Protein AF-0000000078832726 (afdb_homodimer)

Nearest PDB structures (foldseek):
  5o68-assembly1_C  TM=3.382E-01  e=9.554E-06  Pseudomonas sp. UK4
  4mee-assembly1_A  TM=3.123E-01  e=9.554E-06  Escherichia coli
  6bpn-assembly1_A  TM=3.053E-01  e=4.014E-03  Escherichia coli K-12
  2vdf-assembly1_A  TM=2.629E-01  e=2.016E-03  Neisseria meningitidis
  2hdf-assembly1_A  TM=3.397E-01  e=1.821E-01  Escherichia coli

Radius of gyration: 29.14 Å; Cα contacts (8 Å, |Δi|>4): 2080; chains: 2; bounding box: 72×78×65 Å

Secondary structure (DSSP, 8-state):
----------STT---S-S-S--EEEEEEEEEEEEESSSS-----TTS--SSEEEEEEEEEEEEEE-SSSEEEEEEEEE-SS-EEEEEEEEEES--STTEEEEEEEEE---TTTTT--GGG-SSSS--HHHHHHT-TT-SEEEEEEEEEE--SSSEEEEEEEEEE-B-TTT-TTTTBTS-----SGGGEEEEEEEEEEEE-SSSEEEEEEEEEEEEE-TTSTT-EEEEEEEEEEEEE--TTSTT---EEEEEEEEEEEEEEETTEEEEEEEEEEEEEEE-SSSEEEEEEEEEEPPPB-TTS-B--BTTBTT--S-EEEEEEEEEEEEETTEEEEEEEEEEEETTSSS-EEEEEEEEEEEEES--S---/----------TTTT-SS-S-S--EEEEEEEEEEEEESSSS-----TTS--SSEEEEEEEEEEEEEEEETTEEEEEEEEEETTEEEEEEEEEEES--STTEEEEEEEEE---TTTTT--GGG-SSSS--HHHHHHT-TT-SEEEEEEEEEE--SSSEEEEEEEEEE-B-TTT-TTTTBTSS----SGGGEEEEEEEEEEEE-SSSEEEEEEEEEEEEE-TTSTT-EEEEEEEEEEEEE--TTSTT---EEEEEEEEEEEEEEETTEEEEEEEEEEEEEEE-SSSEEEEEEEEEEPPPB-TTS-B--BTTBTT--S-EEEEEEEEEEEEETTEEEEEEEEEEEETTSSS-EEEEEEEEEEEEES--S---

Solvent-accessible surface area (backbone atoms only — not comparable to full-atom values): 36120 Å² total; per-residue (Å²): 132,87,79,80,79,75,76,82,64,76,58,84,80,50,64,84,65,74,95,56,22,48,72,37,44,27,43,37,42,33,39,32,41,31,43,55,73,43,95,73,57,83,65,42,33,66,47,28,69,66,49,69,43,77,32,81,35,36,38,33,43,37,40,38,27,43,36,48,85,50,34,32,40,42,33,33,38,36,37,53,99,88,47,38,29,46,63,28,42,32,39,32,47,65,66,53,69,87,53,35,38,41,36,42,32,28,36,51,41,67,45,54,73,65,40,55,55,56,73,88,76,48,93,51,85,53,62,66,58,49,48,22,71,49,19,11,27,64,23,39,34,30,39,30,41,36,43,35,35,52,51,97,53,100,49,55,36,37,42,36,40,33,41,24,43,33,48,36,40,43,18,15,40,55,25,34,4,66,45,88,69,68,46,80,47,84,77,41,34,22,40,36,37,27,37,43,33,50,42,76,77,46,97,34,32,36,40,33,47,35,42,20,36,37,39,25,33,23,75,66,40,92,87,23,36,20,37,38,40,32,39,25,40,38,36,41,39,36,57,72,86,44,83,91,55,53,47,37,39,38,40,40,36,40,42,38,40,40,43,34,45,42,82,94,45,36,38,32,36,46,28,33,38,39,35,40,37,38,26,79,35,90,42,36,32,38,34,42,35,44,35,42,34,49,30,30,19,37,77,87,62,46,78,38,77,35,85,92,42,62,72,46,64,32,45,30,39,34,42,37,39,37,44,37,38,36,90,47,71,45,35,39,39,36,44,37,39,34,44,39,37,41,58,70,47,94,62,68,31,42,38,43,36,44,32,44,36,44,51,50,59,56,71,60,88,73,58,108,134,85,81,81,82,79,76,84,60,80,65,75,79,69,54,85,67,72,98,52,62,52,79,38,46,27,42,36,41,33,34,32,41,31,44,54,73,41,93,73,56,83,64,43,32,66,48,26,70,64,51,37,43,57,32,80,36,35,38,32,43,36,40,37,26,45,60,48,86,52,34,33,40,42,32,34,38,37,37,43,66,75,32,72,44,74,64,27,42,34,40,32,49,66,67,52,69,88,54,34,39,42,35,42,35,28,37,53,41,68,46,54,72,67,40,55,55,56,74,85,76,48,93,51,84,54,61,66,59,50,48,22,71,48,18,12,27,66,23,38,34,29,51,36,40,35,42,36,36,52,52,96,54,100,50,57,34,38,42,36,42,32,41,24,44,32,49,34,40,42,18,15,40,54,24,34,6,68,46,87,67,67,76,83,49,83,77,41,34,24,41,37,36,27,38,42,33,49,42,76,79,48,96,35,33,36,39,34,44,33,42,20,36,37,38,24,34,22,76,65,41,93,87,23,36,19,38,35,39,34,38,26,42,40,36,42,40,36,57,73,87,44,82,88,54,52,47,37,38,39,38,39,37,41,41,38,40,38,40,33,44,40,84,94,42,36,37,33,36,45,26,31,38,39,34,40,38,39,26,80,35,90,41,34,31,37,35,42,36,42,36,42,33,49,31,29,20,36,73,87,63,46,78,38,76,34,85,92,43,62,72,48,65,33,46,30,39,33,42,36,39,37,43,36,41,34,91,47,72,35,35,39,39,35,45,35,38,36,44,39,38,42,58,68,46,94,63,66,32,42,40,43,34,45,34,43,38,43,40,34,24,55,68,63,89,72,64,108

Organism: Myxococcus xanthus (strain DK1622) (NCBI:txid246197)

Sequence (736 aa):
MPGGGSALSIPGVNNPNTGANFLDLSFILDVAAAAFTDKEPLQSGAHDPTRNGFNLQQLELSIGSVVDPYFRFDANIVFSQFGVEIEEAYGTTLALPYNLQVRAGQFLTRFGRINPTHPHSWDFVDQPFAVGRIFGGESNRGLGAEVSWLAPLPWYVEVIGSTTDATGGATARSFLGATSERVQSPFDLQLTGAVKQFFPLSDDLSLMWGLSTATGPNPTGYRNRTDAFGTDLYLRYRPITQAHNTTLITLQAEAFYRRRQVPGDVLTDFNTYAQAAWRFSPRWATALRYELGTAARGEDGARVIDPLDPDWTESRNRVSANVTFWPTEFSRLRLQGARDHAGWRDEPGYSLMLALELVTGAHGAHAFMPGGGSALSIPGVNNPNTGANFLDLSFILDVAAAAFTDKEPLQSGAHDPTRNGFNLQQLELSIGSVVDPYFRFDANIVFSQFGVEIEEAYGTTLALPYNLQVRAGQFLTRFGRINPTHPHSWDFVDQPFAVGRIFGGESNRGLGAEVSWLAPLPWYVEVIGSTTDATGGATARSFLGATSERVQSPFDLQLTGAVKQFFPLSDDLSLMWGLSTATGPNPTGYRNRTDAFGTDLYLRYRPITQAHNTTLITLQAEAFYRRRQVPGDVLTDFNTYAQAAWRFSPRWATALRYELGTAARGEDGARVIDPLDPDWTESRNRVSANVTFWPTEFSRLRLQGARDHAGWRDEPGYSLMLALELVTGAHGAHAF

pLDDT: mean 90.34, std 16.93, range [19.45, 98.94]

Structure (mmCIF, N/CA/C/O backbone):
data_AF-0000000078832726-model_v1
#
loop_
_entity.id
_entity.type
_entity.pdbx_description
1 polymer 'Zinc-regulated TonB-dependent outer membrane receptor'
#
loop_
_atom_site.group_PDB
_atom_site.id
_atom_site.type_symbol
_atom_site.label_atom_id
_atom_site.label_alt_id
_atom_site.label_comp_id
_atom_site.label_asym_id
_atom_site.label_entity_id
_atom_site.label_seq_id
_atom_site.pdbx_PDB_ins_code
_atom_site.Cartn_x
_atom_site.Cartn_y
_atom_site.Cartn_z
_atom_site.occupancy
_atom_site.B_iso_or_equiv
_atom_site.auth_seq_id
_atom_site.auth_comp_id
_atom_site.auth_asym_id
_atom_site.auth_atom_id
_atom_site.pdbx_PDB_model_num
ATOM 1 N N . MET A 1 1 ? -38.469 27.516 -3.539 1 20.14 1 MET A N 1
ATOM 2 C CA . MET A 1 1 ? -38.562 26.203 -2.912 1 20.14 1 MET A CA 1
ATOM 3 C C . MET A 1 1 ? -37.281 25.406 -3.148 1 20.14 1 MET A C 1
ATOM 5 O O . MET A 1 1 ? -36.812 25.25 -4.289 1 20.14 1 MET A O 1
ATOM 9 N N . PRO A 1 2 ? -36.375 25.266 -2.15 1 21.69 2 PRO A N 1
ATOM 10 C CA . PRO A 1 2 ? -34.906 25.109 -2.18 1 21.69 2 PRO A CA 1
ATOM 11 C C . PRO A 1 2 ? -34.469 23.703 -2.627 1 21.69 2 PRO A C 1
ATOM 13 O O . PRO A 1 2 ? -35.156 22.719 -2.338 1 21.69 2 PRO A O 1
ATOM 16 N N . GLY A 1 3 ? -34.062 23.562 -3.891 1 21.11 3 GLY A N 1
ATOM 17 C CA . GLY A 1 3 ? -33.875 22.438 -4.789 1 21.11 3 GLY A CA 1
ATOM 18 C C . GLY A 1 3 ? -32.875 21.422 -4.273 1 21.11 3 GLY A C 1
ATOM 19 O O . GLY A 1 3 ? -31.781 21.797 -3.834 1 21.11 3 GLY A O 1
ATOM 20 N N . GLY A 1 4 ? -33.375 20.297 -3.686 1 20.8 4 GLY A N 1
ATOM 21 C CA . GLY A 1 4 ? -32.875 19.125 -2.984 1 20.8 4 GLY A CA 1
ATOM 22 C C . GLY A 1 4 ? -31.844 18.344 -3.779 1 20.8 4 GLY A C 1
ATOM 23 O O . GLY A 1 4 ? -32.156 17.766 -4.816 1 20.8 4 GLY A O 1
ATOM 24 N N . GLY A 1 5 ? -30.656 18.859 -3.967 1 24.17 5 GLY A N 1
ATOM 25 C CA . GLY A 1 5 ? -29.562 18.359 -4.793 1 24.17 5 GLY A CA 1
ATOM 26 C C . GLY A 1 5 ? -29.188 16.922 -4.488 1 24.17 5 GLY A C 1
ATOM 27 O O . GLY A 1 5 ? -28.844 16.594 -3.352 1 24.17 5 GLY A O 1
ATOM 28 N N . SER A 1 6 ? -29.828 16 -5.203 1 23.03 6 SER A N 1
ATOM 29 C CA . SER A 1 6 ? -29.797 14.539 -5.148 1 23.03 6 SER A CA 1
ATOM 30 C C . SER A 1 6 ? -28.375 14.016 -5.359 1 23.03 6 SER A C 1
ATOM 32 O O . SER A 1 6 ? -27.703 14.406 -6.312 1 23.03 6 SER A O 1
ATOM 34 N N . ALA A 1 7 ? -27.578 13.742 -4.285 1 27.48 7 ALA A N 1
ATOM 35 C CA . ALA A 1 7 ? -26.312 13.016 -4.191 1 27.48 7 ALA A CA 1
ATOM 36 C C . ALA A 1 7 ? -26.297 11.812 -5.121 1 27.48 7 ALA A C 1
ATOM 38 O O . ALA A 1 7 ? -27.203 10.969 -5.074 1 27.48 7 ALA A O 1
ATOM 39 N N . LEU A 1 8 ? -25.766 11.914 -6.328 1 25.45 8 LEU A N 1
ATOM 40 C CA . LEU A 1 8 ? -25.719 10.898 -7.375 1 25.45 8 LEU A CA 1
ATOM 41 C C . LEU A 1 8 ? -25.234 9.562 -6.816 1 25.45 8 LEU A C 1
ATOM 43 O O . LEU A 1 8 ? -24.094 9.461 -6.344 1 25.45 8 LEU A O 1
ATOM 47 N N . SER A 1 9 ? -26.016 8.82 -6.07 1 27.56 9 SER A N 1
ATOM 48 C CA . SER A 1 9 ? -25.844 7.406 -5.754 1 27.56 9 SER A CA 1
ATOM 49 C C . SER A 1 9 ? -25.562 6.59 -7.012 1 27.56 9 SER A C 1
ATOM 51 O O . SER A 1 9 ? -26.266 6.723 -8.016 1 27.56 9 SER A O 1
ATOM 53 N N . ILE A 1 10 ? -24.281 6.359 -7.363 1 30.58 10 ILE A N 1
ATOM 54 C CA . ILE A 1 10 ? -24.188 5.387 -8.453 1 30.58 10 ILE A CA 1
ATOM 55 C C . ILE A 1 10 ? -25.141 4.227 -8.195 1 30.58 10 ILE A C 1
ATOM 57 O O . ILE A 1 10 ? -25.062 3.57 -7.148 1 30.58 10 ILE A O 1
ATOM 61 N N . PRO A 1 11 ? -26.266 4.207 -8.828 1 31.25 11 PRO A N 1
ATOM 62 C CA . PRO A 1 11 ? -27.344 3.268 -8.516 1 31.25 11 PRO A CA 1
ATOM 63 C C . PRO A 1 11 ? -26.844 1.829 -8.375 1 31.25 11 PRO A C 1
ATOM 65 O O . PRO A 1 11 ? -27.391 1.062 -7.574 1 31.25 11 PRO A O 1
ATOM 68 N N . GLY A 1 12 ? -26.156 1.275 -9.555 1 33.25 12 GLY A N 1
ATOM 69 C CA . GLY A 1 12 ? -26.125 -0.17 -9.719 1 33.25 12 GLY A CA 1
ATOM 70 C C . GLY A 1 12 ? -25.422 -0.882 -8.578 1 33.25 12 GLY A C 1
ATOM 71 O O . GLY A 1 12 ? -25.344 -2.111 -8.562 1 33.25 12 GLY A O 1
ATOM 72 N N . VAL A 1 13 ? -24.391 -0.224 -8.086 1 35.66 13 VAL A N 1
ATOM 73 C CA . VAL A 1 13 ? -23.875 -0.866 -6.883 1 35.66 13 VAL A CA 1
ATOM 74 C C . VAL A 1 13 ? -24.938 -0.849 -5.793 1 35.66 13 VAL A C 1
ATOM 76 O O . VAL A 1 13 ? -24.609 -0.762 -4.605 1 35.66 13 VAL A O 1
ATOM 79 N N . ASN A 1 14 ? -26.172 -0.556 -6.188 1 31.78 14 ASN A N 1
ATOM 80 C CA . ASN A 1 14 ? -27.266 -0.502 -5.219 1 31.78 14 ASN A CA 1
ATOM 81 C C . ASN A 1 14 ? -27.625 -1.893 -4.703 1 31.78 14 ASN A C 1
ATOM 83 O O . ASN A 1 14 ? -28.578 -2.51 -5.18 1 31.78 14 ASN A O 1
ATOM 87 N N . ASN A 1 15 ? -26.719 -2.934 -4.695 1 33.19 15 ASN A N 1
ATOM 88 C CA . ASN A 1 15 ? -27.438 -3.975 -3.977 1 33.19 15 ASN A CA 1
ATOM 89 C C . ASN A 1 15 ? -28.141 -3.422 -2.736 1 33.19 15 ASN A C 1
ATOM 91 O O . ASN A 1 15 ? -27.516 -2.721 -1.934 1 33.19 15 ASN A O 1
ATOM 95 N N . PRO A 1 16 ? -29.406 -3.355 -2.646 1 34.88 16 PRO A N 1
ATOM 96 C CA . PRO A 1 16 ? -30.219 -2.924 -1.51 1 34.88 16 PRO A CA 1
ATOM 97 C C . PRO A 1 16 ? -29.609 -3.293 -0.164 1 34.88 16 PRO A C 1
ATOM 99 O O . PRO A 1 16 ? -30.188 -2.996 0.886 1 34.88 16 PRO A O 1
ATOM 102 N N . ASN A 1 17 ? -29.031 -4.531 -0.066 1 37.06 17 ASN A N 1
ATOM 103 C CA . ASN A 1 17 ? -28.812 -4.902 1.329 1 37.06 17 ASN A CA 1
ATOM 104 C C . ASN A 1 17 ? -27.922 -3.893 2.047 1 37.06 17 ASN A C 1
ATOM 106 O O . ASN A 1 17 ? -27.266 -3.064 1.405 1 37.06 17 ASN A O 1
ATOM 110 N N . THR A 1 18 ? -27.266 -4.277 3.404 1 41.41 18 THR A N 1
ATOM 111 C CA . THR A 1 18 ? -26.75 -3.432 4.473 1 41.41 18 THR A CA 1
ATOM 112 C C . THR A 1 18 ? -25.625 -2.537 3.953 1 41.41 18 THR A C 1
ATOM 114 O O . THR A 1 18 ? -24.875 -2.924 3.049 1 41.41 18 THR A O 1
ATOM 117 N N . GLY A 1 19 ? -25.734 -1.146 3.902 1 49.5 19 GLY A N 1
ATOM 118 C CA . GLY A 1 19 ? -24.875 0.013 3.766 1 49.5 19 GLY A CA 1
ATOM 119 C C . GLY A 1 19 ? -23.391 -0.332 3.852 1 49.5 19 GLY A C 1
ATOM 120 O O . GLY A 1 19 ? -22.547 0.56 3.896 1 49.5 19 GLY A O 1
ATOM 121 N N . ALA A 1 20 ? -23.094 -1.709 3.92 1 60.09 20 ALA A N 1
ATOM 122 C CA . ALA A 1 20 ? -21.734 -2.211 4.062 1 60.09 20 ALA A CA 1
ATOM 123 C C . ALA A 1 20 ? -21.125 -2.545 2.705 1 60.09 20 ALA A C 1
ATOM 125 O O . ALA A 1 20 ? -21.844 -2.846 1.751 1 60.09 20 ALA A O 1
ATOM 126 N N . ASN A 1 21 ? -19.797 -2.152 2.416 1 73.5 21 ASN A N 1
ATOM 127 C CA . ASN A 1 21 ? -18.781 -2.545 1.432 1 73.5 21 ASN A CA 1
ATOM 128 C C . ASN A 1 21 ? -18.922 -1.735 0.144 1 73.5 21 ASN A C 1
ATOM 130 O O . ASN A 1 21 ? -18.625 -2.236 -0.941 1 73.5 21 ASN A O 1
ATOM 134 N N . PHE A 1 22 ? -19.578 -0.48 0.396 1 80.75 22 PHE A N 1
ATOM 135 C CA . PHE A 1 22 ? -19.578 0.462 -0.717 1 80.75 22 PHE A CA 1
ATOM 136 C C . PHE A 1 22 ? -18.297 1.284 -0.74 1 80.75 22 PHE A C 1
ATOM 138 O O . PHE A 1 22 ? -17.734 1.593 0.312 1 80.75 22 PHE A O 1
ATOM 145 N N . LEU A 1 23 ? -17.969 1.589 -2.02 1 89.94 23 LEU A N 1
ATOM 146 C CA . LEU A 1 23 ? -16.781 2.414 -2.197 1 89.94 23 LEU A CA 1
ATOM 147 C C . LEU A 1 23 ? -17.156 3.883 -2.355 1 89.94 23 LEU A C 1
ATOM 149 O O . LEU A 1 23 ? -17.922 4.238 -3.246 1 89.94 23 LEU A O 1
ATOM 153 N N . ASP A 1 24 ? -16.656 4.691 -1.438 1 92 24 ASP A N 1
ATOM 154 C CA . ASP A 1 24 ? -16.719 6.145 -1.599 1 92 24 ASP A CA 1
ATOM 155 C C . ASP A 1 24 ? -15.445 6.664 -2.27 1 92 24 ASP A C 1
ATOM 157 O O . ASP A 1 24 ? -14.359 6.625 -1.679 1 92 24 ASP A O 1
ATOM 161 N N . LEU A 1 25 ? -15.656 7.141 -3.555 1 92.81 25 LEU A N 1
ATOM 162 C CA . LEU A 1 25 ? -14.508 7.605 -4.324 1 92.81 25 LEU A CA 1
ATOM 163 C C . LEU A 1 25 ? -14.602 9.109 -4.586 1 92.81 25 LEU A C 1
ATOM 165 O O . LEU A 1 25 ? -15.68 9.625 -4.879 1 92.81 25 LEU A O 1
ATOM 169 N N . SER A 1 26 ? -13.461 9.797 -4.402 1 94.19 26 SER A N 1
ATOM 170 C CA . SER A 1 26 ? -13.375 11.211 -4.754 1 94.19 26 SER A CA 1
ATOM 171 C C . SER A 1 26 ? -12.016 11.555 -5.359 1 94.19 26 SER A C 1
ATOM 173 O O . SER A 1 26 ? -11 10.953 -4.996 1 94.19 26 SER A O 1
ATOM 175 N N . PHE A 1 27 ? -12.07 12.453 -6.305 1 95.62 27 PHE A N 1
ATOM 176 C CA . PHE A 1 27 ? -10.852 13.023 -6.863 1 95.62 27 PHE A CA 1
ATOM 177 C C . PHE A 1 27 ? -10.68 14.469 -6.426 1 95.62 27 PHE A C 1
ATOM 179 O O . PHE A 1 27 ? -11.648 15.227 -6.363 1 95.62 27 PHE A O 1
ATOM 186 N N . ILE A 1 28 ? -9.484 14.82 -6.168 1 96.31 28 ILE A N 1
ATOM 187 C CA . ILE A 1 28 ? -9.117 16.188 -5.836 1 96.31 28 ILE A CA 1
ATOM 188 C C . ILE A 1 28 ? -7.969 16.641 -6.73 1 96.31 28 ILE A C 1
ATOM 190 O O . ILE A 1 28 ? -6.91 16.016 -6.766 1 96.31 28 ILE A O 1
ATOM 194 N N . LEU A 1 29 ? -8.195 17.672 -7.441 1 97.38 29 LEU A N 1
ATOM 195 C CA . LEU A 1 29 ? -7.16 18.297 -8.266 1 97.38 29 LEU A CA 1
ATOM 196 C C . LEU A 1 29 ? -6.652 19.578 -7.617 1 97.38 29 LEU A C 1
ATOM 198 O O . LEU A 1 29 ? -7.441 20.469 -7.289 1 97.38 29 LEU A O 1
ATOM 202 N N . ASP A 1 30 ? -5.352 19.703 -7.445 1 97.56 30 ASP A N 1
ATOM 203 C CA . ASP A 1 30 ? -4.703 20.922 -6.992 1 97.56 30 ASP A CA 1
ATOM 204 C C . ASP A 1 30 ? -3.652 21.391 -7.996 1 97.56 30 ASP A C 1
ATOM 206 O O . ASP A 1 30 ? -2.674 20.688 -8.258 1 97.56 30 ASP A O 1
ATOM 210 N N . VAL A 1 31 ? -3.859 22.562 -8.539 1 98.25 31 VAL A N 1
ATOM 211 C CA . VAL A 1 31 ? -2.904 23.188 -9.461 1 98.25 31 VAL A CA 1
ATOM 212 C C . VAL A 1 31 ? -2.666 24.641 -9.062 1 98.25 31 VAL A C 1
ATOM 214 O O . VAL A 1 31 ? -3.508 25.25 -8.406 1 98.25 31 VAL A O 1
ATOM 217 N N . ALA A 1 32 ? -1.455 25.172 -9.461 1 98.69 32 ALA A N 1
ATOM 218 C CA . ALA A 1 32 ? -1.158 26.562 -9.125 1 98.69 32 ALA A CA 1
ATOM 219 C C . ALA A 1 32 ? -0.249 27.203 -10.172 1 98.69 32 ALA A C 1
ATOM 221 O O . ALA A 1 32 ? 0.569 26.516 -10.789 1 98.69 32 ALA A O 1
ATOM 222 N N . ALA A 1 33 ? -0.483 28.469 -10.406 1 98.75 33 ALA A N 1
ATOM 223 C CA . ALA A 1 33 ? 0.519 29.328 -11.023 1 98.75 33 ALA A CA 1
ATOM 224 C C . ALA A 1 33 ? 1.311 30.094 -9.961 1 98.75 33 ALA A C 1
ATOM 226 O O . ALA A 1 33 ? 0.729 30.656 -9.031 1 98.75 33 ALA A O 1
ATOM 227 N N . ALA A 1 34 ? 2.645 30.062 -10.117 1 98.69 34 ALA A N 1
ATOM 228 C CA . ALA A 1 34 ? 3.461 30.672 -9.07 1 98.69 34 ALA A CA 1
ATOM 229 C C . ALA A 1 34 ? 4.559 31.547 -9.672 1 98.69 34 ALA A C 1
ATOM 231 O O . ALA A 1 34 ? 5.051 31.281 -10.773 1 98.69 34 ALA A O 1
ATOM 232 N N . ALA A 1 35 ? 4.902 32.594 -8.977 1 98.56 35 ALA A N 1
ATOM 233 C CA . ALA A 1 35 ? 6.051 33.438 -9.242 1 98.56 35 ALA A CA 1
ATOM 234 C C . ALA A 1 35 ? 6.926 33.594 -8.008 1 98.56 35 ALA A C 1
ATOM 236 O O . ALA A 1 35 ? 6.422 33.844 -6.906 1 98.56 35 ALA A O 1
ATOM 237 N N . PHE A 1 36 ? 8.188 33.406 -8.172 1 98.38 36 PHE A N 1
ATOM 238 C CA . PHE A 1 36 ? 9.18 33.531 -7.121 1 98.38 36 PHE A CA 1
ATOM 239 C C . PHE A 1 36 ? 10.273 34.531 -7.535 1 98.38 36 PHE A C 1
ATOM 241 O O . PHE A 1 36 ? 10.695 34.531 -8.695 1 98.38 36 PHE A O 1
ATOM 248 N N . THR A 1 37 ? 10.75 35.344 -6.598 1 98 37 THR A N 1
ATOM 249 C CA . THR A 1 37 ? 11.906 36.188 -6.879 1 98 37 THR A CA 1
ATOM 250 C C . THR A 1 37 ? 13.203 35.375 -6.797 1 98 37 THR A C 1
ATOM 252 O O . THR A 1 37 ? 14.18 35.688 -7.473 1 98 37 THR A O 1
ATOM 255 N N . ASP A 1 38 ? 13.156 34.375 -5.926 1 95.38 38 ASP A N 1
ATOM 256 C CA . ASP A 1 38 ? 14.328 33.5 -5.793 1 95.38 38 ASP A CA 1
ATOM 257 C C . ASP A 1 38 ? 14.398 32.5 -6.941 1 95.38 38 ASP A C 1
ATOM 259 O O . ASP A 1 38 ? 13.375 31.938 -7.34 1 95.38 38 ASP A O 1
ATOM 263 N N . LYS A 1 39 ? 15.617 32.25 -7.398 1 91.19 39 LYS A N 1
ATOM 264 C CA . LYS A 1 39 ? 15.82 31.234 -8.422 1 91.19 39 LYS A CA 1
ATOM 265 C C . LYS A 1 39 ? 15.57 29.844 -7.867 1 91.19 39 LYS A C 1
ATOM 267 O O . LYS A 1 39 ? 15.07 28.969 -8.57 1 91.19 39 LYS A O 1
ATOM 272 N N . GLU A 1 40 ? 15.938 29.719 -6.594 1 92.12 40 GLU A N 1
ATOM 273 C CA . GLU A 1 40 ? 15.703 28.453 -5.887 1 92.12 40 GLU A CA 1
ATOM 274 C C . GLU A 1 40 ? 14.812 28.672 -4.668 1 92.12 40 GLU A C 1
ATOM 276 O O . GLU A 1 40 ? 15.312 28.859 -3.557 1 92.12 40 GLU A O 1
ATOM 281 N N . PRO A 1 41 ? 13.531 28.562 -4.914 1 94.31 41 PRO A N 1
ATOM 282 C CA . PRO A 1 41 ? 12.641 28.766 -3.766 1 94.31 41 PRO A CA 1
ATOM 283 C C . PRO A 1 41 ? 12.875 27.734 -2.656 1 94.31 41 PRO A C 1
ATOM 285 O O . PRO A 1 41 ? 13.32 26.625 -2.926 1 94.31 41 PRO A O 1
ATOM 288 N N . LEU A 1 42 ? 12.539 28.078 -1.429 1 95.62 42 LEU A N 1
ATOM 289 C CA . LEU A 1 42 ? 12.828 27.234 -0.269 1 95.62 42 LEU A CA 1
ATOM 290 C C . LEU A 1 42 ? 11.602 26.453 0.162 1 95.62 42 LEU A C 1
ATOM 292 O O . LEU A 1 42 ? 11.492 26.031 1.318 1 95.62 42 LEU A O 1
ATOM 296 N N . GLN A 1 43 ? 10.656 26.328 -0.734 1 95.62 43 GLN A N 1
ATOM 297 C CA . GLN A 1 43 ? 9.492 25.5 -0.449 1 95.62 43 GLN A CA 1
ATOM 298 C C . GLN A 1 43 ? 9.906 24.078 -0.106 1 95.62 43 GLN A C 1
ATOM 300 O O . GLN A 1 43 ? 10.742 23.484 -0.794 1 95.62 43 GLN A O 1
ATOM 305 N N . SER A 1 44 ? 9.336 23.516 0.994 1 92.44 44 SER A N 1
ATOM 306 C CA . SER A 1 44 ? 9.781 22.203 1.438 1 92.44 44 SER A CA 1
ATOM 307 C C . SER A 1 44 ? 8.664 21.172 1.317 1 92.44 44 SER A C 1
ATOM 309 O O . SER A 1 44 ? 8.914 19.969 1.402 1 92.44 44 SER A O 1
ATOM 311 N N . GLY A 1 45 ? 7.465 21.625 1.155 1 94.88 45 GLY A N 1
ATOM 312 C CA . GLY A 1 45 ? 6.359 20.688 1.039 1 94.88 45 GLY A CA 1
ATOM 313 C C . GLY A 1 45 ? 6.293 20 -0.314 1 94.88 45 GLY A C 1
ATOM 314 O O . GLY A 1 45 ? 6.516 20.641 -1.347 1 94.88 45 GLY A O 1
ATOM 315 N N . ALA A 1 46 ? 5.977 18.75 -0.291 1 93.81 46 ALA A N 1
ATOM 316 C CA . ALA A 1 46 ? 5.93 17.969 -1.532 1 93.81 46 ALA A CA 1
ATOM 317 C C . ALA A 1 46 ? 4.77 18.422 -2.412 1 93.81 46 ALA A C 1
ATOM 319 O O . ALA A 1 46 ? 4.789 18.234 -3.629 1 93.81 46 ALA A O 1
ATOM 320 N N . HIS A 1 47 ? 3.82 19.078 -1.824 1 95.81 47 HIS A N 1
ATOM 321 C CA . HIS A 1 47 ? 2.652 19.516 -2.572 1 95.81 47 HIS A CA 1
ATOM 322 C C . HIS A 1 47 ? 2.699 21.031 -2.816 1 95.81 47 HIS A C 1
ATOM 324 O O . HIS A 1 47 ? 1.729 21.609 -3.301 1 95.81 47 HIS A O 1
ATOM 330 N N . ASP A 1 48 ? 3.771 21.672 -2.42 1 97.62 48 ASP A N 1
ATOM 331 C CA . ASP A 1 48 ? 3.912 23.109 -2.623 1 97.62 48 ASP A CA 1
ATOM 332 C C . ASP A 1 48 ? 4.227 23.422 -4.086 1 97.62 48 ASP A C 1
ATOM 334 O O . ASP A 1 48 ? 4.895 22.641 -4.766 1 97.62 48 ASP A O 1
ATOM 338 N N . PRO A 1 49 ? 3.771 24.594 -4.559 1 97.56 49 PRO A N 1
ATOM 339 C CA . PRO A 1 49 ? 4.441 25.125 -5.754 1 97.56 49 PRO A CA 1
ATOM 340 C C . PRO A 1 49 ? 5.922 25.406 -5.523 1 97.56 49 PRO A C 1
ATOM 342 O O . PRO A 1 49 ? 6.285 26.031 -4.52 1 97.56 49 PRO A O 1
ATOM 345 N N . THR A 1 50 ? 6.73 24.922 -6.441 1 95.88 50 THR A N 1
ATOM 346 C CA . THR A 1 50 ? 8.164 25.031 -6.172 1 95.88 50 THR A CA 1
ATOM 347 C C . THR A 1 50 ? 8.875 25.719 -7.328 1 95.88 50 THR A C 1
ATOM 349 O O . THR A 1 50 ? 10.086 25.953 -7.27 1 95.88 50 THR A O 1
ATOM 352 N N . ARG A 1 51 ? 8.164 26.031 -8.336 1 95.69 51 ARG A N 1
ATOM 353 C CA . ARG A 1 51 ? 8.812 26.656 -9.484 1 95.69 51 ARG A CA 1
ATOM 354 C C . ARG A 1 51 ? 7.934 27.766 -10.07 1 95.69 51 ARG A C 1
ATOM 356 O O . ARG A 1 51 ? 6.715 27.75 -9.898 1 95.69 51 ARG A O 1
ATOM 363 N N . ASN A 1 52 ? 8.664 28.625 -10.711 1 97.62 52 ASN A N 1
ATOM 364 C CA . ASN A 1 52 ? 7.93 29.625 -11.477 1 97.62 52 ASN A CA 1
ATOM 365 C C . ASN A 1 52 ? 7.086 28.984 -12.57 1 97.62 52 ASN A C 1
ATOM 367 O O . ASN A 1 52 ? 7.52 28.031 -13.211 1 97.62 52 ASN A O 1
ATOM 371 N N . GLY A 1 53 ? 5.938 29.547 -12.789 1 97.88 53 GLY A N 1
ATOM 372 C CA . GLY A 1 53 ? 5.031 28.984 -13.781 1 97.88 53 GLY A CA 1
ATOM 373 C C . GLY A 1 53 ? 3.969 28.094 -13.188 1 97.88 53 GLY A C 1
ATOM 374 O O . GLY A 1 53 ? 3.455 28.359 -12.094 1 97.88 53 GLY A O 1
ATOM 375 N N . PHE A 1 54 ? 3.623 27.109 -13.953 1 98 54 PHE A N 1
ATOM 376 C CA . PHE A 1 54 ? 2.516 26.25 -13.547 1 98 54 PHE A CA 1
ATOM 377 C C . PHE A 1 54 ? 3.02 25.047 -12.75 1 98 54 PHE A C 1
ATOM 379 O O . PHE A 1 54 ? 4.062 24.469 -13.078 1 98 54 PHE A O 1
ATOM 386 N N . ASN A 1 55 ? 2.32 24.719 -11.68 1 97.56 55 ASN A N 1
ATOM 387 C CA . ASN A 1 55 ? 2.646 23.609 -10.789 1 97.56 55 ASN A CA 1
ATOM 388 C C . ASN A 1 55 ? 1.462 22.656 -10.609 1 97.56 55 ASN A C 1
ATOM 390 O O . ASN A 1 55 ? 0.339 23.109 -10.367 1 97.56 55 ASN A O 1
ATOM 394 N N . LEU A 1 56 ? 1.669 21.344 -10.844 1 97.56 56 LEU A N 1
ATOM 395 C CA . LEU A 1 56 ? 0.737 20.328 -10.359 1 97.56 56 LEU A CA 1
ATOM 396 C C . LEU A 1 56 ? 1.044 19.953 -8.914 1 97.56 56 LEU A C 1
ATOM 398 O O . LEU A 1 56 ? 2.057 19.312 -8.633 1 97.56 56 LEU A O 1
ATOM 402 N N . GLN A 1 57 ? 0.199 20.344 -8.086 1 96.56 57 GLN A N 1
ATOM 403 C CA . GLN A 1 57 ? 0.428 20.031 -6.68 1 96.56 57 GLN A CA 1
ATOM 404 C C . GLN A 1 57 ? 0.042 18.594 -6.363 1 96.56 57 GLN A C 1
ATOM 406 O O . GLN A 1 57 ? 0.777 17.891 -5.672 1 96.56 57 GLN A O 1
ATOM 411 N N . GLN A 1 58 ? -1.186 18.234 -6.836 1 95.56 58 GLN A N 1
ATOM 412 C CA . GLN A 1 58 ? -1.53 16.828 -6.727 1 95.56 58 GLN A CA 1
ATOM 413 C C . GLN A 1 58 ? -2.838 16.531 -7.453 1 95.56 58 GLN A C 1
ATOM 415 O O . GLN A 1 58 ? -3.689 17.406 -7.605 1 95.56 58 GLN A O 1
ATOM 420 N N . LEU A 1 59 ? -2.943 15.352 -7.965 1 96.81 59 LEU A N 1
ATOM 421 C CA . LEU A 1 59 ? -4.195 14.641 -8.219 1 96.81 59 LEU A CA 1
ATOM 422 C C . LEU A 1 59 ? -4.371 13.484 -7.242 1 96.81 59 LEU A C 1
ATOM 424 O O . LEU A 1 59 ? -3.588 12.531 -7.258 1 96.81 59 LEU A O 1
ATOM 428 N N . GLU A 1 60 ? -5.383 13.656 -6.398 1 97 60 GLU A N 1
ATOM 429 C CA . GLU A 1 60 ? -5.566 12.664 -5.34 1 97 60 GLU A CA 1
ATOM 430 C C . GLU A 1 60 ? -6.855 11.875 -5.543 1 97 60 GLU A C 1
ATOM 432 O O . GLU A 1 60 ? -7.906 12.453 -5.812 1 97 60 GLU A O 1
ATOM 437 N N . LEU A 1 61 ? -6.742 10.562 -5.512 1 95.94 61 LEU A N 1
ATOM 438 C CA . LEU A 1 61 ? -7.891 9.672 -5.363 1 95.94 61 LEU A CA 1
ATOM 439 C C . LEU A 1 61 ? -8.102 9.289 -3.902 1 95.94 61 LEU A C 1
ATOM 441 O O . LEU A 1 61 ? -7.242 8.633 -3.299 1 95.94 61 LEU A O 1
ATOM 445 N N . SER A 1 62 ? -9.195 9.719 -3.381 1 95.5 62 SER A N 1
ATOM 446 C CA . SER A 1 62 ? -9.578 9.352 -2.021 1 95.5 62 SER A CA 1
ATOM 447 C C . SER A 1 62 ? -10.602 8.227 -2.02 1 95.5 62 SER A C 1
ATOM 449 O O . SER A 1 62 ? -11.602 8.289 -2.736 1 95.5 62 SER A O 1
ATOM 451 N N . ILE A 1 63 ? -10.312 7.242 -1.202 1 94.94 63 ILE A N 1
ATOM 452 C CA . ILE A 1 63 ? -11.172 6.07 -1.105 1 94.94 63 ILE A CA 1
ATOM 453 C C . ILE A 1 63 ? -11.602 5.863 0.344 1 94.94 63 ILE A C 1
ATOM 455 O O . ILE A 1 63 ? -10.773 5.922 1.259 1 94.94 63 ILE A O 1
ATOM 459 N N . GLY A 1 64 ? -12.844 5.656 0.582 1 94.06 64 GLY A N 1
ATOM 460 C CA . GLY A 1 64 ? -13.383 5.266 1.873 1 94.06 64 GLY A CA 1
ATOM 461 C C . GLY A 1 64 ? -14.438 4.176 1.773 1 94.06 64 GLY A C 1
ATOM 462 O O . GLY A 1 64 ? -15.219 4.145 0.823 1 94.06 64 GLY A O 1
ATOM 463 N N . SER A 1 65 ? -14.414 3.295 2.809 1 94.94 65 SER A N 1
ATOM 464 C CA . SER A 1 65 ? -15.406 2.229 2.816 1 94.94 65 SER A CA 1
ATOM 465 C C . SER A 1 65 ? -15.531 1.598 4.199 1 94.94 65 SER A C 1
ATOM 467 O O . SER A 1 65 ? -14.523 1.329 4.855 1 94.94 65 SER A O 1
ATOM 469 N N . VAL A 1 66 ? -16.75 1.459 4.609 1 94.56 66 VAL A N 1
ATOM 470 C CA . VAL A 1 66 ? -16.984 0.531 5.711 1 94.56 66 VAL A CA 1
ATOM 471 C C . VAL A 1 66 ? -16.969 -0.904 5.191 1 94.56 66 VAL A C 1
ATOM 473 O O . VAL A 1 66 ? -17.922 -1.343 4.543 1 94.56 66 VAL A O 1
ATOM 476 N N . VAL A 1 67 ? -15.922 -1.583 5.496 1 93.38 67 VAL A N 1
ATOM 477 C CA . VAL A 1 67 ? -15.672 -2.912 4.945 1 93.38 67 VAL A CA 1
ATOM 478 C C . VAL A 1 67 ? -16.688 -3.904 5.52 1 93.38 67 VAL A C 1
ATOM 480 O O . VAL A 1 67 ? -17.266 -4.699 4.781 1 93.38 67 VAL A O 1
ATOM 483 N N . ASP A 1 68 ? -16.859 -3.844 6.836 1 93.31 68 ASP A N 1
ATOM 484 C CA . ASP A 1 68 ? -17.75 -4.668 7.645 1 93.31 68 ASP A CA 1
ATOM 485 C C . ASP A 1 68 ? -17.969 -4.055 9.031 1 93.31 68 ASP A C 1
ATOM 487 O O . ASP A 1 68 ? -17.562 -2.916 9.273 1 93.31 68 ASP A O 1
ATOM 491 N N . PRO A 1 69 ? -18.656 -4.73 9.938 1 94.12 69 PRO A N 1
ATOM 492 C CA . PRO A 1 69 ? -18.938 -4.113 11.234 1 94.12 69 PRO A CA 1
ATOM 493 C C . PRO A 1 69 ? -17.688 -3.895 12.07 1 94.12 69 PRO A C 1
ATOM 495 O O . PRO A 1 69 ? -17.719 -3.203 13.086 1 94.12 69 PRO A O 1
ATOM 498 N N . TYR A 1 70 ? -16.594 -4.418 11.57 1 95.56 70 TYR A N 1
ATOM 499 C CA . TYR A 1 70 ? -15.414 -4.414 12.43 1 95.56 70 TYR A CA 1
ATOM 500 C C . TYR A 1 70 ? -14.328 -3.5 11.867 1 95.56 70 TYR A C 1
ATOM 502 O O . TYR A 1 70 ? -13.43 -3.074 12.602 1 95.56 70 TYR A O 1
ATOM 510 N N . PHE A 1 71 ? -14.445 -3.209 10.508 1 96.56 71 PHE A N 1
ATOM 511 C CA . PHE A 1 71 ? -13.328 -2.469 9.93 1 96.56 71 PHE A CA 1
ATOM 512 C C . PHE A 1 71 ? -13.82 -1.424 8.938 1 96.56 71 PHE A C 1
ATOM 514 O O . PHE A 1 71 ? -14.805 -1.652 8.227 1 96.56 71 PHE A O 1
ATOM 521 N N . ARG A 1 72 ? -13.125 -0.359 8.914 1 97.38 72 ARG A N 1
ATOM 522 C CA . ARG A 1 72 ? -13.195 0.645 7.855 1 97.38 72 ARG A CA 1
ATOM 523 C C . ARG A 1 72 ? -11.883 0.72 7.086 1 97.38 72 ARG A C 1
ATOM 525 O O . ARG A 1 72 ? -10.805 0.508 7.656 1 97.38 72 ARG A O 1
ATOM 532 N N . PHE A 1 73 ? -12.008 0.973 5.84 1 97.5 73 PHE A N 1
ATOM 533 C CA . PHE A 1 73 ? -10.844 1.15 4.977 1 97.5 73 PHE A CA 1
ATOM 534 C C . PHE A 1 73 ? -10.773 2.58 4.453 1 97.5 73 PHE A C 1
ATOM 536 O O . PHE A 1 73 ? -11.781 3.139 4.016 1 97.5 73 PHE A O 1
ATOM 543 N N . ASP A 1 74 ? -9.633 3.191 4.52 1 97.56 74 ASP A N 1
ATOM 544 C CA . ASP A 1 74 ? -9.352 4.512 3.957 1 97.56 74 ASP A CA 1
ATOM 545 C C . ASP A 1 74 ? -8.047 4.5 3.156 1 97.56 74 ASP A C 1
ATOM 547 O O . ASP A 1 74 ? -7.062 3.887 3.57 1 97.56 74 ASP A O 1
ATOM 551 N N . ALA A 1 75 ? -8.078 5.184 2.006 1 97.75 75 ALA A N 1
ATOM 552 C CA . ALA A 1 75 ? -6.848 5.309 1.229 1 97.75 75 ALA A CA 1
ATOM 553 C C . ALA A 1 75 ? -6.809 6.633 0.471 1 97.75 75 ALA A C 1
ATOM 555 O O . ALA A 1 75 ? -7.852 7.164 0.086 1 97.75 75 ALA A O 1
ATOM 556 N N . ASN A 1 76 ? -5.648 7.152 0.319 1 97.31 76 ASN A N 1
ATOM 557 C CA . ASN A 1 76 ? -5.328 8.305 -0.512 1 97.31 76 ASN A CA 1
ATOM 558 C C . ASN A 1 76 ? -4.184 8.008 -1.476 1 97.31 76 ASN A C 1
ATOM 560 O O . ASN A 1 76 ? -3.039 7.848 -1.053 1 97.31 76 ASN A O 1
ATOM 564 N N . ILE A 1 77 ? -4.523 7.902 -2.709 1 97.12 77 ILE A N 1
ATOM 565 C CA . ILE A 1 77 ? -3.541 7.664 -3.762 1 97.12 77 ILE A CA 1
ATOM 566 C C . ILE A 1 77 ? -3.27 8.961 -4.52 1 97.12 77 ILE A C 1
ATOM 568 O O . ILE A 1 77 ? -4.195 9.594 -5.031 1 97.12 77 ILE A O 1
ATOM 572 N N . VAL A 1 78 ? -2.004 9.297 -4.609 1 96.31 78 VAL A N 1
ATOM 573 C CA . VAL A 1 78 ? -1.645 10.578 -5.223 1 96.31 78 VAL A CA 1
ATOM 574 C C . VAL A 1 78 ? -0.91 10.328 -6.539 1 96.31 78 VAL A C 1
ATOM 576 O O . VAL A 1 78 ? 0.037 9.539 -6.59 1 96.31 78 VAL A O 1
ATOM 579 N N . PHE A 1 79 ? -1.372 11.039 -7.539 1 94.75 79 PHE A N 1
ATOM 580 C CA . PHE A 1 79 ? -0.768 10.945 -8.859 1 94.75 79 PHE A CA 1
ATOM 581 C C . PHE A 1 79 ? 0.056 12.195 -9.172 1 94.75 79 PHE A C 1
ATOM 583 O O . PHE A 1 79 ? -0.375 13.312 -8.891 1 94.75 79 PHE A O 1
ATOM 590 N N . SER A 1 80 ? 1.264 11.914 -9.539 1 89.56 80 SER A N 1
ATOM 591 C CA . SER A 1 80 ? 2.084 12.953 -10.141 1 89.56 80 SER A CA 1
ATOM 592 C C . SER A 1 80 ? 2.088 12.844 -11.664 1 89.56 80 SER A C 1
ATOM 594 O O . SER A 1 80 ? 1.421 11.977 -12.227 1 89.56 80 SER A O 1
ATOM 596 N N . GLN A 1 81 ? 2.768 13.836 -12.297 1 87.25 81 GLN A N 1
ATOM 597 C CA . GLN A 1 81 ? 2.779 13.805 -13.75 1 87.25 81 GLN A CA 1
ATOM 598 C C . GLN A 1 81 ? 3.289 12.461 -14.273 1 87.25 81 GLN A C 1
ATOM 600 O O . GLN A 1 81 ? 2.797 11.953 -15.281 1 87.25 81 GLN A O 1
ATOM 605 N N . PHE A 1 82 ? 4.191 11.867 -13.539 1 85.94 82 PHE A N 1
ATOM 606 C CA . PHE A 1 82 ? 4.773 10.641 -14.07 1 85.94 82 PHE A CA 1
ATOM 607 C C . PHE A 1 82 ? 4.895 9.578 -12.977 1 85.94 82 PHE A C 1
ATOM 609 O O . PHE A 1 82 ? 5.75 8.695 -13.055 1 85.94 82 PHE A O 1
ATOM 616 N N . GLY A 1 83 ? 4.07 9.711 -11.914 1 90.75 83 GLY A N 1
ATOM 617 C CA . GLY A 1 83 ? 4.184 8.75 -10.836 1 90.75 83 GLY A CA 1
ATOM 618 C C . GLY A 1 83 ? 2.924 8.641 -9.992 1 90.75 83 GLY A C 1
ATOM 619 O O . GLY A 1 83 ? 1.975 9.398 -10.195 1 90.75 83 GLY A O 1
ATOM 620 N N . VAL A 1 84 ? 2.904 7.586 -9.203 1 94.12 84 VAL A N 1
ATOM 621 C CA . VAL A 1 84 ? 1.818 7.359 -8.258 1 94.12 84 VAL A CA 1
ATOM 622 C C . VAL A 1 84 ? 2.393 6.949 -6.902 1 94.12 84 VAL A C 1
ATOM 624 O O . VAL A 1 84 ? 3.426 6.277 -6.84 1 94.12 84 VAL A O 1
ATOM 627 N N . GLU A 1 85 ? 1.784 7.449 -5.891 1 93.94 85 GLU A N 1
ATOM 628 C CA . GLU A 1 85 ? 2.201 7.055 -4.551 1 93.94 85 GLU A CA 1
ATOM 629 C C . GLU A 1 85 ? 0.998 6.832 -3.639 1 93.94 85 GLU A C 1
ATOM 631 O O . GLU A 1 85 ? -0.005 7.543 -3.744 1 93.94 85 GLU A O 1
ATOM 636 N N . ILE A 1 86 ? 1.157 5.836 -2.777 1 96.06 86 ILE A N 1
ATOM 637 C CA . ILE A 1 86 ? 0.199 5.695 -1.686 1 96.06 86 ILE A CA 1
ATOM 638 C C . ILE A 1 86 ? 0.584 6.625 -0.536 1 96.06 86 ILE A C 1
ATOM 640 O O . ILE A 1 86 ? 1.602 6.41 0.128 1 96.06 86 ILE A O 1
ATOM 644 N N . GLU A 1 87 ? -0.167 7.566 -0.378 1 96.06 87 GLU A N 1
ATOM 645 C CA . GLU A 1 87 ? 0.079 8.383 0.806 1 96.06 87 GLU A CA 1
ATOM 646 C C . GLU A 1 87 ? -0.456 7.707 2.064 1 96.06 87 GLU A C 1
ATOM 648 O O . GLU A 1 87 ? 0.262 7.578 3.059 1 96.06 87 GLU A O 1
ATOM 653 N N . GLU A 1 88 ? -1.706 7.285 1.953 1 97.44 88 GLU A N 1
ATOM 654 C CA . GLU A 1 88 ? -2.299 6.52 3.047 1 97.44 88 GLU A CA 1
ATOM 655 C C . GLU A 1 88 ? -3.094 5.328 2.52 1 97.44 88 GLU A C 1
ATOM 657 O O . GLU A 1 88 ? -3.695 5.402 1.446 1 97.44 88 GLU A O 1
ATOM 662 N N . ALA A 1 89 ? -3.076 4.266 3.193 1 98.38 89 ALA A N 1
ATOM 663 C CA . ALA A 1 89 ? -3.885 3.061 3.031 1 98.38 89 ALA A CA 1
ATOM 664 C C . ALA A 1 89 ? -3.902 2.232 4.312 1 98.38 89 ALA A C 1
ATOM 666 O O . ALA A 1 89 ? -2.889 1.64 4.688 1 98.38 89 ALA A O 1
ATOM 667 N N . TYR A 1 90 ? -5.051 2.207 4.965 1 98.44 90 TYR A N 1
ATOM 668 C CA . TYR A 1 90 ? -5.074 1.555 6.27 1 98.44 90 TYR A CA 1
ATOM 669 C C . TYR A 1 90 ? -6.484 1.09 6.621 1 98.44 90 TYR A C 1
ATOM 671 O O . TYR A 1 90 ? -7.465 1.577 6.051 1 98.44 90 TYR A O 1
ATOM 679 N N . GLY A 1 91 ? -6.523 0.111 7.516 1 98.25 91 GLY A N 1
ATOM 680 C CA . GLY A 1 91 ? -7.762 -0.32 8.148 1 98.25 91 GLY A CA 1
ATOM 681 C C . GLY A 1 91 ? -7.902 0.172 9.578 1 98.25 91 GLY A C 1
ATOM 682 O O . GLY A 1 91 ? -6.926 0.205 10.328 1 98.25 91 GLY A O 1
ATOM 683 N N . THR A 1 92 ? -9.125 0.562 9.914 1 98.38 92 THR A N 1
ATOM 684 C CA . THR A 1 92 ? -9.43 1.04 11.258 1 98.38 92 THR A CA 1
ATOM 685 C C . THR A 1 92 ? -10.508 0.175 11.906 1 98.38 92 THR A C 1
ATOM 687 O O . THR A 1 92 ? -11.523 -0.127 11.281 1 98.38 92 THR A O 1
ATOM 690 N N . THR A 1 93 ? -10.258 -0.205 13.125 1 98.25 93 THR A N 1
ATOM 691 C CA . THR A 1 93 ? -11.273 -0.977 13.844 1 98.25 93 THR A CA 1
ATOM 692 C C . THR A 1 93 ? -12.461 -0.095 14.219 1 98.25 93 THR A C 1
ATOM 694 O O . THR A 1 93 ? -12.289 1.084 14.531 1 98.25 93 THR A O 1
ATOM 697 N N . LEU A 1 94 ? -13.625 -0.667 14.273 1 95.5 94 LEU A N 1
ATOM 698 C CA . LEU A 1 94 ? -14.844 0.102 14.523 1 95.5 94 LEU A CA 1
ATOM 699 C C . LEU A 1 94 ? -15.516 -0.347 15.82 1 95.5 94 LEU A C 1
ATOM 701 O O . LEU A 1 94 ? -16.391 0.35 16.344 1 95.5 94 LEU A O 1
ATOM 705 N N . ALA A 1 95 ? -15.086 -1.429 16.344 1 94.06 95 ALA A N 1
ATOM 706 C CA . ALA A 1 95 ? -15.938 -2.008 17.391 1 94.06 95 ALA A CA 1
ATOM 707 C C . ALA A 1 95 ? -15.094 -2.541 18.547 1 94.06 95 ALA A C 1
ATOM 709 O O . ALA A 1 95 ? -15.445 -3.551 19.156 1 94.06 95 ALA A O 1
ATOM 710 N N . LEU A 1 96 ? -13.984 -1.92 18.812 1 95.81 96 LEU A N 1
ATOM 711 C CA . LEU A 1 96 ? -13.195 -2.359 19.953 1 95.81 96 LEU A CA 1
ATOM 712 C C . LEU A 1 96 ? -13.812 -1.853 21.266 1 95.81 96 LEU A C 1
ATOM 714 O O . LEU A 1 96 ? -14.367 -0.752 21.297 1 95.81 96 LEU A O 1
ATOM 718 N N . PRO A 1 97 ? -13.727 -2.604 22.266 1 96.44 97 PRO A N 1
ATOM 719 C CA . PRO A 1 97 ? -14.242 -2.148 23.562 1 96.44 97 PRO A CA 1
ATOM 720 C C . PRO A 1 97 ? -13.328 -1.117 24.219 1 96.44 97 PRO A C 1
ATOM 722 O O . PRO A 1 97 ? -12.273 -0.784 23.688 1 96.44 97 PRO A O 1
ATOM 725 N N . TYR A 1 98 ? -13.836 -0.467 25.281 1 97.5 98 TYR A N 1
ATOM 726 C CA . TYR A 1 98 ? -13.07 0.377 26.203 1 97.5 98 TYR A CA 1
ATOM 727 C C . TYR A 1 98 ? -12.633 1.667 25.516 1 97.5 98 TYR A C 1
ATOM 729 O O . TYR A 1 98 ? -11.562 2.199 25.812 1 97.5 98 TYR A O 1
ATOM 737 N N . ASN A 1 99 ? -13.352 2.109 24.5 1 97.25 99 ASN A N 1
ATOM 738 C CA . ASN A 1 99 ? -13.094 3.363 23.797 1 97.25 99 ASN A CA 1
ATOM 739 C C . ASN A 1 99 ? -11.766 3.332 23.047 1 97.25 99 ASN A C 1
ATOM 741 O O . ASN A 1 99 ? -11.07 4.348 22.969 1 97.25 99 ASN A O 1
ATOM 745 N N . LEU A 1 100 ? -11.43 2.068 22.656 1 98.38 100 LEU A N 1
ATOM 746 C CA . LEU A 1 100 ? -10.18 1.889 21.922 1 98.38 100 LEU A CA 1
ATOM 747 C C . LEU A 1 100 ? -10.445 1.842 20.422 1 98.38 100 LEU A C 1
ATOM 749 O O . LEU A 1 100 ? -11.516 1.409 19.984 1 98.38 100 LEU A O 1
ATOM 753 N N . GLN A 1 101 ? -9.555 2.328 19.703 1 98.44 101 GLN A N 1
ATOM 754 C CA . GLN A 1 101 ? -9.508 2.172 18.25 1 98.44 101 GLN A CA 1
ATOM 755 C C . GLN A 1 101 ? -8.086 1.877 17.781 1 98.44 101 GLN A C 1
ATOM 757 O O . GLN A 1 101 ? -7.121 2.453 18.297 1 98.44 101 GLN A O 1
ATOM 762 N N . VAL A 1 102 ? -8 0.976 16.812 1 98.56 102 VAL A N 1
ATOM 763 C CA . VAL A 1 102 ? -6.703 0.618 16.25 1 98.56 102 VAL A CA 1
ATOM 764 C C . VAL A 1 102 ? -6.734 0.792 14.734 1 98.56 102 VAL A C 1
ATOM 766 O O . VAL A 1 102 ? -7.734 0.469 14.086 1 98.56 102 VAL A O 1
ATOM 769 N N . ARG A 1 103 ? -5.73 1.326 14.188 1 98.06 103 ARG A N 1
ATOM 770 C CA . ARG A 1 103 ? -5.582 1.283 12.734 1 98.06 103 ARG A CA 1
ATOM 771 C C . ARG A 1 103 ? -4.215 0.735 12.336 1 98.06 103 ARG A C 1
ATOM 773 O O . ARG A 1 103 ? -3.25 0.849 13.094 1 98.06 103 ARG A O 1
ATOM 780 N N . ALA A 1 104 ? -4.18 0.059 11.195 1 98.44 104 ALA A N 1
ATOM 781 C CA . ALA A 1 104 ? -2.963 -0.563 10.672 1 98.44 104 ALA A CA 1
ATOM 782 C C . ALA A 1 104 ? -2.836 -0.349 9.172 1 98.44 104 ALA A C 1
ATOM 784 O O . ALA A 1 104 ? -3.828 -0.424 8.438 1 98.44 104 ALA A O 1
ATOM 785 N N . GLY A 1 105 ? -1.703 -0.078 8.711 1 97.94 105 GLY A N 1
ATOM 786 C CA . GLY A 1 105 ? -1.373 0.266 7.336 1 97.94 105 GLY A CA 1
ATOM 787 C C . GLY A 1 105 ? -0.393 1.419 7.23 1 97.94 105 GLY A C 1
ATOM 788 O O . GLY A 1 105 ? 0.516 1.547 8.055 1 97.94 105 GLY A O 1
ATOM 789 N N . GLN A 1 106 ? -0.462 2.09 6.164 1 97.44 106 GLN A N 1
ATOM 790 C CA . GLN A 1 106 ? 0.304 3.318 5.988 1 97.44 106 GLN A CA 1
ATOM 791 C C . GLN A 1 106 ? -0.554 4.547 6.27 1 97.44 106 GLN A C 1
ATOM 793 O O . GLN A 1 106 ? -1.647 4.688 5.719 1 97.44 106 GLN A O 1
ATOM 798 N N . PHE A 1 107 ? -0.071 5.379 7.176 1 97.62 107 PHE A N 1
ATOM 799 C CA . PHE A 1 107 ? -0.884 6.523 7.578 1 97.62 107 PHE A CA 1
ATOM 800 C C . PHE A 1 107 ? -0.003 7.68 8.031 1 97.62 107 PHE A C 1
ATOM 802 O O . PHE A 1 107 ? 1.151 7.473 8.414 1 97.62 107 PHE A O 1
ATOM 809 N N . LEU A 1 108 ? -0.527 8.906 7.914 1 97.94 108 LEU A N 1
ATOM 810 C CA . LEU A 1 108 ? 0.062 10.062 8.586 1 97.94 108 LEU A CA 1
ATOM 811 C C . LEU A 1 108 ? -0.09 9.953 10.094 1 97.94 108 LEU A C 1
ATOM 813 O O . LEU A 1 108 ? -1.191 9.711 10.594 1 97.94 108 LEU A O 1
ATOM 817 N N . THR A 1 109 ? 1.071 10.109 10.789 1 98.31 109 THR A N 1
ATOM 818 C CA . THR A 1 109 ? 0.951 10.102 12.242 1 98.31 109 THR A CA 1
ATOM 819 C C . THR A 1 109 ? 0.135 11.297 12.727 1 98.31 109 THR A C 1
ATOM 821 O O . THR A 1 109 ? 0.003 12.297 12.016 1 98.31 109 THR A O 1
ATOM 824 N N . ARG A 1 110 ? -0.357 11.18 13.891 1 98.31 110 ARG A N 1
ATOM 825 C CA . ARG A 1 110 ? -1.186 12.25 14.422 1 98.31 110 ARG A CA 1
ATOM 826 C C . ARG A 1 110 ? -0.367 13.188 15.305 1 98.31 110 ARG A C 1
ATOM 828 O O . ARG A 1 110 ? -0.865 13.695 16.312 1 98.31 110 ARG A O 1
ATOM 835 N N . PHE A 1 111 ? 0.886 13.336 14.906 1 98.56 111 PHE A N 1
ATOM 836 C CA . PHE A 1 111 ? 1.722 14.367 15.5 1 98.56 111 PHE A CA 1
ATOM 837 C C . PHE A 1 111 ? 1.186 15.758 15.172 1 98.56 111 PHE A C 1
ATOM 839 O O . PHE A 1 111 ? 1.041 16.109 14 1 98.56 111 PHE A O 1
ATOM 846 N N . GLY A 1 112 ? 0.896 16.531 16.203 1 98.44 112 GLY A N 1
ATOM 847 C CA . GLY A 1 112 ? 0.457 17.906 15.992 1 98.44 112 GLY A CA 1
ATOM 848 C C . GLY A 1 112 ? -0.881 18 15.289 1 98.44 112 GLY A C 1
ATOM 849 O O . GLY A 1 112 ? -1.701 17.078 15.375 1 98.44 112 GLY A O 1
ATOM 850 N N . ARG A 1 113 ? -1.146 19.062 14.711 1 97.75 113 ARG A N 1
ATOM 851 C CA . ARG A 1 113 ? -2.445 19.312 14.086 1 97.75 113 ARG A CA 1
ATOM 852 C C . ARG A 1 113 ? -2.346 19.234 12.57 1 97.75 113 ARG A C 1
ATOM 854 O O . ARG A 1 113 ? -3.217 18.672 11.906 1 97.75 113 ARG A O 1
ATOM 861 N N . ILE A 1 114 ? -1.308 19.766 12.039 1 97.31 114 ILE A N 1
ATOM 862 C CA . ILE A 1 114 ? -1.237 19.906 10.586 1 97.31 114 ILE A CA 1
ATOM 863 C C . ILE A 1 114 ? -0.713 18.625 9.961 1 97.31 114 ILE A C 1
ATOM 865 O O . ILE A 1 114 ? -1.064 18.281 8.82 1 97.31 114 ILE A O 1
ATOM 869 N N . ASN A 1 115 ? 0.107 17.875 10.586 1 97.69 115 ASN A N 1
ATOM 870 C CA . ASN A 1 115 ? 0.772 16.703 10.023 1 97.69 115 ASN A CA 1
ATOM 871 C C . ASN A 1 115 ? -0.232 15.719 9.438 1 97.69 115 ASN A C 1
ATOM 873 O O . ASN A 1 115 ? -0.058 15.234 8.32 1 97.69 115 ASN A O 1
ATOM 877 N N . PRO A 1 116 ? -1.317 15.422 10.125 1 97.31 116 PRO A N 1
ATOM 878 C CA . PRO A 1 116 ? -2.232 14.391 9.633 1 97.31 116 PRO A CA 1
ATOM 879 C C . PRO A 1 116 ? -3.242 14.938 8.625 1 97.31 116 PRO A C 1
ATOM 881 O O . PRO A 1 116 ? -4.332 14.375 8.469 1 97.31 116 PRO A O 1
ATOM 884 N N . THR A 1 117 ? -2.916 15.984 7.961 1 95.94 117 THR A N 1
ATOM 885 C CA . THR A 1 117 ? -3.875 16.578 7.035 1 95.94 117 THR A CA 1
ATOM 886 C C . THR A 1 117 ? -3.318 16.578 5.613 1 95.94 117 THR A C 1
ATOM 888 O O . THR A 1 117 ? -2.107 16.469 5.414 1 95.94 117 THR A O 1
ATOM 891 N N . HIS A 1 118 ? -4.227 16.688 4.68 1 95.38 118 HIS A N 1
ATOM 892 C CA . HIS A 1 118 ? -3.9 16.812 3.264 1 95.38 118 HIS A CA 1
ATOM 893 C C . HIS A 1 118 ? -4.062 18.25 2.783 1 95.38 118 HIS A C 1
ATOM 895 O O . HIS A 1 118 ? -4.773 19.047 3.41 1 95.38 118 HIS A O 1
ATOM 901 N N . PRO A 1 119 ? -3.49 18.609 1.672 1 94.62 119 PRO A N 1
ATOM 902 C CA . PRO A 1 119 ? -3.494 20 1.2 1 94.62 119 PRO A CA 1
ATOM 903 C C . PRO A 1 119 ? -4.898 20.594 1.122 1 94.62 119 PRO A C 1
ATOM 905 O O . PRO A 1 119 ? -5.09 21.781 1.407 1 94.62 119 PRO A O 1
ATOM 908 N N . HIS A 1 120 ? -5.91 19.812 0.814 1 91.62 120 HIS A N 1
ATOM 909 C CA . HIS A 1 120 ? -7.258 20.328 0.624 1 91.62 120 HIS A CA 1
ATOM 910 C C . HIS A 1 120 ? -7.855 20.812 1.942 1 91.62 120 HIS A C 1
ATOM 912 O O . HIS A 1 120 ? -8.859 21.531 1.95 1 91.62 120 HIS A O 1
ATOM 918 N N . SER A 1 121 ? -7.227 20.438 3.066 1 93.06 121 SER A N 1
ATOM 919 C CA . SER A 1 121 ? -7.715 20.875 4.375 1 93.06 121 SER A CA 1
ATOM 920 C C . SER A 1 121 ? -6.953 22.094 4.867 1 93.06 121 SER A C 1
ATOM 922 O O . SER A 1 121 ? -7.254 22.641 5.938 1 93.06 121 SER A O 1
ATOM 924 N N . TRP A 1 122 ? -5.977 22.578 4.129 1 96.25 122 TRP A N 1
ATOM 925 C CA . TRP A 1 122 ? -5.129 23.688 4.574 1 96.25 122 TRP A CA 1
ATOM 926 C C . TRP A 1 122 ? -5.789 25.031 4.289 1 96.25 122 TRP A C 1
ATOM 928 O O . TRP A 1 122 ? -6.555 25.156 3.33 1 96.25 122 TRP A O 1
ATOM 938 N N . ASP A 1 123 ? -5.414 26 5.055 1 97.38 123 ASP A N 1
ATOM 939 C CA . ASP A 1 123 ? -5.867 27.375 4.82 1 97.38 123 ASP A CA 1
ATOM 940 C C . ASP A 1 123 ? -4.914 28.109 3.885 1 97.38 123 ASP A C 1
ATOM 942 O O . ASP A 1 123 ? -5.168 29.25 3.512 1 97.38 123 ASP A O 1
ATOM 946 N N . PHE A 1 124 ? -3.824 27.5 3.537 1 98.5 124 PHE A N 1
ATOM 947 C CA . PHE A 1 124 ? -2.818 28.109 2.67 1 98.5 124 PHE A CA 1
ATOM 948 C C . PHE A 1 124 ? -2.463 27.172 1.521 1 98.5 124 PHE A C 1
ATOM 950 O O . PHE A 1 124 ? -2.814 25.984 1.545 1 98.5 124 PHE A O 1
ATOM 957 N N . VAL A 1 125 ? -1.777 27.672 0.512 1 98.44 125 VAL A N 1
ATOM 958 C CA . VAL A 1 125 ? -1.404 26.922 -0.681 1 98.44 125 VAL A CA 1
ATOM 959 C C . VAL A 1 125 ? -0.269 25.953 -0.349 1 98.44 125 VAL A C 1
ATOM 961 O O . VAL A 1 125 ? -0.167 24.891 -0.943 1 98.44 125 VAL A O 1
ATOM 964 N N . ASP A 1 126 ? 0.566 26.359 0.578 1 98.19 126 ASP A N 1
ATOM 965 C CA . ASP A 1 126 ? 1.757 25.578 0.911 1 98.19 126 ASP A CA 1
ATOM 966 C C . ASP A 1 126 ? 1.742 25.156 2.377 1 98.19 126 ASP A C 1
ATOM 968 O O . ASP A 1 126 ? 0.892 25.609 3.15 1 98.19 126 ASP A O 1
ATOM 972 N N . GLN A 1 127 ? 2.584 24.25 2.717 1 97.06 127 GLN A N 1
ATOM 973 C CA . GLN A 1 127 ? 2.717 23.734 4.074 1 97.06 127 GLN A CA 1
ATOM 974 C C . GLN A 1 127 ? 3.68 24.594 4.898 1 97.06 127 GLN A C 1
ATOM 976 O O . GLN A 1 127 ? 4.617 25.172 4.352 1 97.06 127 GLN A O 1
ATOM 981 N N . PRO A 1 128 ? 3.424 24.672 6.242 1 98.06 128 PRO A N 1
ATOM 982 C CA . PRO A 1 128 ? 4.445 25.312 7.07 1 98.06 128 PRO A CA 1
ATOM 983 C C . PRO A 1 128 ? 5.82 24.656 6.922 1 98.06 128 PRO A C 1
ATOM 985 O O . PRO A 1 128 ? 5.922 23.422 6.91 1 98.06 128 PRO A O 1
ATOM 988 N N . PHE A 1 129 ? 6.875 25.469 6.828 1 97.81 129 PHE A N 1
ATOM 989 C CA . PHE A 1 129 ? 8.188 24.906 6.543 1 97.81 129 PHE A CA 1
ATOM 990 C C . PHE A 1 129 ? 8.711 24.141 7.746 1 97.81 129 PHE A C 1
ATOM 992 O O . PHE A 1 129 ? 9.664 23.359 7.625 1 97.81 129 PHE A O 1
ATOM 999 N N . ALA A 1 130 ? 8.078 24.328 8.961 1 97.38 130 ALA A N 1
ATOM 1000 C CA . ALA A 1 130 ? 8.461 23.578 10.156 1 97.38 130 ALA A CA 1
ATOM 1001 C C . ALA A 1 130 ? 8.289 22.078 9.922 1 97.38 130 ALA A C 1
ATOM 1003 O O . ALA A 1 130 ? 9.148 21.281 10.312 1 97.38 130 ALA A O 1
ATOM 1004 N N . VAL A 1 131 ? 7.195 21.703 9.328 1 96.94 131 VAL A N 1
ATOM 1005 C CA . VAL A 1 131 ? 6.891 20.297 9.094 1 96.94 131 VAL A CA 1
ATOM 1006 C C . VAL A 1 131 ? 7.922 19.703 8.141 1 96.94 131 VAL A C 1
ATOM 1008 O O . VAL A 1 131 ? 8.453 18.609 8.391 1 96.94 131 VAL A O 1
ATOM 1011 N N . GLY A 1 132 ? 8.227 20.422 7.094 1 95.94 132 GLY A N 1
ATOM 1012 C CA . GLY A 1 132 ? 9.219 19.969 6.133 1 95.94 132 GLY A CA 1
ATOM 1013 C C . GLY A 1 132 ? 10.602 19.812 6.73 1 95.94 132 GLY A C 1
ATOM 1014 O O . GLY A 1 132 ? 11.336 18.891 6.391 1 95.94 132 GLY A O 1
ATOM 1015 N N . ARG A 1 133 ? 10.922 20.672 7.578 1 96.06 133 ARG A N 1
ATOM 1016 C CA . ARG A 1 133 ? 12.25 20.641 8.188 1 96.06 133 ARG A CA 1
ATOM 1017 C C . ARG A 1 133 ? 12.406 19.422 9.086 1 96.06 133 ARG A C 1
ATOM 1019 O O . ARG A 1 133 ? 13.453 18.781 9.086 1 96.06 133 ARG A O 1
ATOM 1026 N N . ILE A 1 134 ? 11.367 19.125 9.797 1 96.38 134 ILE A N 1
ATOM 1027 C CA . ILE A 1 134 ? 11.477 18.078 10.812 1 96.38 134 ILE A CA 1
ATOM 1028 C C . ILE A 1 134 ? 11.18 16.719 10.195 1 96.38 134 ILE A C 1
ATOM 1030 O O . ILE A 1 134 ? 11.922 15.758 10.406 1 96.38 134 ILE A O 1
ATOM 1034 N N . PHE A 1 135 ? 10.125 16.625 9.391 1 96.56 135 PHE A N 1
ATOM 1035 C CA . PHE A 1 135 ? 9.633 15.32 8.977 1 96.56 135 PHE A CA 1
ATOM 1036 C C . PHE A 1 135 ? 9.852 15.109 7.48 1 96.56 135 PHE A C 1
ATOM 1038 O O . PHE A 1 135 ? 9.82 13.977 7 1 96.56 135 PHE A O 1
ATOM 1045 N N . GLY A 1 136 ? 10.047 16.156 6.715 1 95.38 136 GLY A N 1
ATOM 1046 C CA . GLY A 1 136 ? 10.141 16.078 5.266 1 95.38 136 GLY A CA 1
ATOM 1047 C C . GLY A 1 136 ? 8.922 16.625 4.559 1 95.38 136 GLY A C 1
ATOM 1048 O O . GLY A 1 136 ? 7.98 17.109 5.203 1 95.38 136 GLY A O 1
ATOM 1049 N N . GLY A 1 137 ? 8.953 16.562 3.299 1 94.69 137 GLY A N 1
ATOM 1050 C CA . GLY A 1 137 ? 7.977 17.266 2.475 1 94.69 137 GLY A CA 1
ATOM 1051 C C . GLY A 1 137 ? 6.609 16.609 2.479 1 94.69 137 GLY A C 1
ATOM 1052 O O . GLY A 1 137 ? 5.617 17.219 2.072 1 94.69 137 GLY A O 1
ATOM 1053 N N . GLU A 1 138 ? 6.496 15.383 2.895 1 94.12 138 GLU A N 1
ATOM 1054 C CA . GLU A 1 138 ? 5.23 14.656 2.865 1 94.12 138 GLU A CA 1
ATOM 1055 C C . GLU A 1 138 ? 4.727 14.367 4.277 1 94.12 138 GLU A C 1
ATOM 1057 O O . GLU A 1 138 ? 4.039 13.375 4.504 1 94.12 138 GLU A O 1
ATOM 1062 N N . SER A 1 139 ? 5.156 15.211 5.219 1 95.81 139 SER A N 1
ATOM 1063 C CA . SER A 1 139 ? 4.77 15.07 6.621 1 95.81 139 SER A CA 1
ATOM 1064 C C . SER A 1 139 ? 5.207 13.719 7.184 1 95.81 139 SER A C 1
ATOM 1066 O O . SER A 1 139 ? 5.766 12.891 6.461 1 95.81 139 SER A O 1
ATOM 1068 N N . ASN A 1 140 ? 5.062 13.539 8.461 1 97.06 140 ASN A N 1
ATOM 1069 C CA . ASN A 1 140 ? 5.445 12.289 9.109 1 97.06 140 ASN A CA 1
ATOM 1070 C C . ASN A 1 140 ? 4.434 11.18 8.836 1 97.06 140 ASN A C 1
ATOM 1072 O O . ASN A 1 140 ? 3.252 11.32 9.164 1 97.06 140 ASN A O 1
ATOM 1076 N N . ARG A 1 141 ? 4.906 10.172 8.25 1 95.75 141 ARG A N 1
ATOM 1077 C CA . ARG A 1 141 ? 4.062 9.047 7.844 1 95.75 141 ARG A CA 1
ATOM 1078 C C . ARG A 1 141 ? 4.867 7.754 7.773 1 95.75 141 ARG A C 1
ATOM 1080 O O . ARG A 1 141 ? 6.094 7.785 7.645 1 95.75 141 ARG A O 1
ATOM 1087 N N . GLY A 1 142 ? 4.176 6.629 7.844 1 94.12 142 GLY A N 1
ATOM 1088 C CA . GLY A 1 142 ? 4.836 5.348 7.641 1 94.12 142 GLY A CA 1
ATOM 1089 C C . GLY A 1 142 ? 3.9 4.164 7.785 1 94.12 142 GLY A C 1
ATOM 1090 O O . GLY A 1 142 ? 2.768 4.316 8.242 1 94.12 142 GLY A O 1
ATOM 1091 N N . LEU A 1 143 ? 4.391 3.047 7.324 1 95.44 143 LEU A N 1
ATOM 1092 C CA . LEU A 1 143 ? 3.711 1.781 7.582 1 95.44 143 LEU A CA 1
ATOM 1093 C C . LEU A 1 143 ? 3.775 1.421 9.062 1 95.44 143 LEU A C 1
ATOM 1095 O O . LEU A 1 143 ? 4.84 1.495 9.68 1 95.44 143 LEU A O 1
ATOM 1099 N N . GLY A 1 144 ? 2.594 1.114 9.641 1 97.12 144 GLY A N 1
ATOM 1100 C CA . GLY A 1 144 ? 2.615 0.829 11.062 1 97.12 144 GLY A CA 1
ATOM 1101 C C . GLY A 1 144 ? 1.234 0.576 11.641 1 97.12 144 GLY A C 1
ATOM 1102 O O . GLY A 1 144 ? 0.338 0.107 10.938 1 97.12 144 GLY A O 1
ATOM 1103 N N . ALA A 1 145 ? 1.173 0.729 12.961 1 98.31 145 ALA A N 1
ATOM 1104 C CA . ALA A 1 145 ? -0.067 0.599 13.727 1 98.31 145 ALA A CA 1
ATOM 1105 C C . ALA A 1 145 ? -0.223 1.746 14.719 1 98.31 145 ALA A C 1
ATOM 1107 O O . ALA A 1 145 ? 0.768 2.322 15.172 1 98.31 145 ALA A O 1
ATOM 1108 N N . GLU A 1 146 ? -1.42 2.086 14.969 1 98.69 146 GLU A N 1
ATOM 1109 C CA . GLU A 1 146 ? -1.755 3.148 15.914 1 98.69 146 GLU A CA 1
ATOM 1110 C C . GLU A 1 146 ? -2.912 2.74 16.812 1 98.69 146 GLU A C 1
ATOM 1112 O O . GLU A 1 146 ? -3.887 2.143 16.359 1 98.69 146 GLU A O 1
ATOM 1117 N N . VAL A 1 147 ? -2.783 3.039 18.078 1 98.75 147 VAL A N 1
ATOM 1118 C CA . VAL A 1 147 ? -3.859 2.854 19.047 1 98.75 147 VAL A CA 1
ATOM 1119 C C . VAL A 1 147 ? -4.309 4.207 19.578 1 98.75 147 VAL A C 1
ATOM 1121 O O . VAL A 1 147 ? -3.48 5.078 19.859 1 98.75 147 VAL A O 1
ATOM 1124 N N . SER A 1 148 ? -5.527 4.391 19.656 1 98.56 148 SER A N 1
ATOM 1125 C CA . SER A 1 148 ? -6.086 5.582 20.297 1 98.56 148 SER A CA 1
ATOM 1126 C C . SER A 1 148 ? -7.086 5.207 21.375 1 98.56 148 SER A C 1
ATOM 1128 O O . SER A 1 148 ? -7.793 4.203 21.266 1 98.56 148 SER A O 1
ATOM 1130 N N . TRP A 1 149 ? -7.086 5.934 22.406 1 98.75 149 TRP A N 1
ATOM 1131 C CA . TRP A 1 149 ? -7.949 5.734 23.562 1 98.75 149 TRP A CA 1
ATOM 1132 C C . TRP A 1 149 ? -8.633 7.035 23.969 1 98.75 149 TRP A C 1
ATOM 1134 O O . TRP A 1 149 ? -7.965 8.047 24.203 1 98.75 149 TRP A O 1
ATOM 1144 N N . LEU A 1 150 ? -9.922 6.996 23.984 1 98.25 150 LEU A N 1
ATOM 1145 C CA . LEU A 1 150 ? -10.688 8.109 24.531 1 98.25 150 LEU A CA 1
ATOM 1146 C C . LEU A 1 150 ? -10.82 7.996 26.047 1 98.25 150 LEU A C 1
ATOM 1148 O O . LEU A 1 150 ? -11.531 7.121 26.547 1 98.25 150 LEU A O 1
ATOM 1152 N N . ALA A 1 151 ? -10.234 8.953 26.703 1 97.81 151 ALA A N 1
ATOM 1153 C CA . ALA A 1 151 ? -10.219 8.875 28.172 1 97.81 151 ALA A CA 1
ATOM 1154 C C . ALA A 1 151 ? -11.594 9.203 28.75 1 97.81 151 ALA A C 1
ATOM 1156 O O . ALA A 1 151 ? -12.297 10.078 28.234 1 97.81 151 ALA A O 1
ATOM 1157 N N . PRO A 1 152 ? -11.969 8.469 29.844 1 96.88 152 PRO A N 1
ATOM 1158 C CA . PRO A 1 152 ? -13.242 8.781 30.5 1 96.88 152 PRO A CA 1
ATOM 1159 C C . PRO A 1 152 ? -13.156 9.992 31.422 1 96.88 152 PRO A C 1
ATOM 1161 O O . PRO A 1 152 ? -13.344 9.867 32.625 1 96.88 152 PRO A O 1
ATOM 1164 N N . LEU A 1 153 ? -12.875 11.086 30.906 1 97.12 153 LEU A N 1
ATOM 1165 C CA . LEU A 1 153 ? -12.766 12.352 31.625 1 97.12 153 LEU A CA 1
ATOM 1166 C C . LEU A 1 153 ? -13.906 13.297 31.25 1 97.12 153 LEU A C 1
ATOM 1168 O O . LEU A 1 153 ? -14.578 13.086 30.25 1 97.12 153 LEU A O 1
ATOM 1172 N N . PRO A 1 154 ? -14.242 14.281 32.062 1 96 154 PRO A N 1
ATOM 1173 C CA . PRO A 1 154 ? -15.367 15.188 31.812 1 96 154 PRO A CA 1
ATOM 1174 C C . PRO A 1 154 ? -15.148 16.062 30.578 1 96 154 PRO A C 1
ATOM 1176 O O . PRO A 1 154 ? -16.078 16.703 30.109 1 96 154 PRO A O 1
ATOM 1179 N N . TRP A 1 155 ? -13.938 16.172 30.125 1 95.69 155 TRP A N 1
ATOM 1180 C CA . TRP A 1 155 ? -13.656 16.828 28.859 1 95.69 155 TRP A CA 1
ATOM 1181 C C . TRP A 1 155 ? -13 15.867 27.875 1 95.69 155 TRP A C 1
ATOM 1183 O O . TRP A 1 155 ? -12.562 14.781 28.266 1 95.69 155 TRP A O 1
ATOM 1193 N N . TYR A 1 156 ? -13.094 16.234 26.672 1 97.5 156 TYR A N 1
ATOM 1194 C CA . TYR A 1 156 ? -12.57 15.367 25.625 1 97.5 156 TYR A CA 1
ATOM 1195 C C . TYR A 1 156 ? -11.055 15.25 25.734 1 97.5 156 TYR A C 1
ATOM 1197 O O . TYR A 1 156 ? -10.336 16.25 25.641 1 97.5 156 TYR A O 1
ATOM 1205 N N . VAL A 1 157 ? -10.547 14.086 25.938 1 98.5 157 VAL A N 1
ATOM 1206 C CA . VAL A 1 157 ? -9.125 13.758 25.922 1 98.5 157 VAL A CA 1
ATOM 1207 C C . VAL A 1 157 ? -8.906 12.461 25.156 1 98.5 157 VAL A C 1
ATOM 1209 O O . VAL A 1 157 ? -9.438 11.414 25.516 1 98.5 157 VAL A O 1
ATOM 1212 N N . GLU A 1 158 ? -8.18 12.562 24.125 1 98.69 158 GLU A N 1
ATOM 1213 C CA . GLU A 1 158 ? -7.785 11.383 23.359 1 98.69 158 GLU A CA 1
ATOM 1214 C C . GLU A 1 158 ? -6.281 11.148 23.453 1 98.69 158 GLU A C 1
ATOM 1216 O O . GLU A 1 158 ? -5.488 12.062 23.234 1 98.69 158 GLU A O 1
ATOM 1221 N N . VAL A 1 159 ? -5.887 9.953 23.859 1 98.88 159 VAL A N 1
ATOM 1222 C CA . VAL A 1 159 ? -4.484 9.562 23.906 1 98.88 159 VAL A CA 1
ATOM 1223 C C . VAL A 1 159 ? -4.164 8.641 22.734 1 98.88 159 VAL A C 1
ATOM 1225 O O . VAL A 1 159 ? -4.875 7.66 22.5 1 98.88 159 VAL A O 1
ATOM 1228 N N . ILE A 1 160 ? -3.133 8.961 22.062 1 98.81 160 ILE A N 1
ATOM 1229 C CA . ILE A 1 160 ? -2.797 8.258 20.828 1 98.81 160 ILE A CA 1
ATOM 1230 C C . ILE A 1 160 ? -1.353 7.77 20.891 1 98.81 160 ILE A C 1
ATOM 1232 O O . ILE A 1 160 ? -0.466 8.492 21.344 1 98.81 160 ILE A O 1
ATOM 1236 N N . GLY A 1 161 ? -1.081 6.559 20.422 1 98.81 161 GLY A N 1
ATOM 1237 C CA . GLY A 1 161 ? 0.249 6 20.234 1 98.81 161 GLY A CA 1
ATOM 1238 C C . GLY A 1 161 ? 0.39 5.234 18.922 1 98.81 161 GLY A C 1
ATOM 1239 O O . GLY A 1 161 ? -0.515 4.496 18.531 1 98.81 161 GLY A O 1
ATOM 1240 N N . SER A 1 162 ? 1.473 5.539 18.234 1 98.44 162 SER A N 1
ATOM 1241 C CA . SER A 1 162 ? 1.698 4.785 17.016 1 98.44 162 SER A CA 1
ATOM 1242 C C . SER A 1 162 ? 3.146 4.324 16.906 1 98.44 162 SER A C 1
ATOM 1244 O O . SER A 1 162 ? 4.035 4.898 17.531 1 98.44 162 SER A O 1
ATOM 1246 N N . THR A 1 163 ? 3.389 3.238 16.234 1 97.69 163 THR A N 1
ATOM 1247 C CA . THR A 1 163 ? 4.688 2.73 15.812 1 97.69 163 THR A CA 1
ATOM 1248 C C . THR A 1 163 ? 4.727 2.561 14.297 1 97.69 163 THR A C 1
ATOM 1250 O O . THR A 1 163 ? 3.793 2.02 13.703 1 97.69 163 THR A O 1
ATOM 1253 N N . THR A 1 164 ? 5.73 3.176 13.695 1 95.75 164 THR A N 1
ATOM 1254 C CA . THR A 1 164 ? 5.824 3.15 12.234 1 95.75 164 THR A CA 1
ATOM 1255 C C . THR A 1 164 ? 7.258 2.887 11.789 1 95.75 164 THR A C 1
ATOM 1257 O O . THR A 1 164 ? 8.203 3.084 12.562 1 95.75 164 THR A O 1
ATOM 1260 N N . ASP A 1 165 ? 7.371 2.391 10.547 1 90.81 165 ASP A N 1
ATOM 1261 C CA . ASP A 1 165 ? 8.688 2.338 9.914 1 90.81 165 ASP A CA 1
ATOM 1262 C C . ASP A 1 165 ? 9.211 3.74 9.609 1 90.81 165 ASP A C 1
ATOM 1264 O O . ASP A 1 165 ? 8.5 4.559 9.023 1 90.81 165 ASP A O 1
ATOM 1268 N N . ALA A 1 166 ? 10.344 4.008 10.047 1 83.06 166 ALA A N 1
ATOM 1269 C CA . ALA A 1 166 ? 10.922 5.348 9.938 1 83.06 166 ALA A CA 1
ATOM 1270 C C . ALA A 1 166 ? 11.68 5.52 8.633 1 83.06 166 ALA A C 1
ATOM 1272 O O . ALA A 1 166 ? 12.797 6.039 8.617 1 83.06 166 ALA A O 1
ATOM 1273 N N . THR A 1 167 ? 11.094 5.16 7.539 1 81.94 167 THR A N 1
ATOM 1274 C CA . THR A 1 167 ? 11.859 5.172 6.293 1 81.94 167 THR A CA 1
ATOM 1275 C C . THR A 1 167 ? 11.297 6.207 5.324 1 81.94 167 THR A C 1
ATOM 1277 O O . THR A 1 167 ? 10.117 6.555 5.395 1 81.94 167 THR A O 1
ATOM 1280 N N . GLY A 1 168 ? 12.219 6.711 4.543 1 82.62 168 GLY A N 1
ATOM 1281 C CA . GLY A 1 168 ? 11.867 7.676 3.514 1 82.62 168 GLY A CA 1
ATOM 1282 C C . GLY A 1 168 ? 12.219 9.102 3.885 1 82.62 168 GLY A C 1
ATOM 1283 O O . GLY A 1 168 ? 11.711 9.641 4.867 1 82.62 168 GLY A O 1
ATOM 1284 N N . GLY A 1 169 ? 12.992 9.727 3.125 1 84 169 GLY A N 1
ATOM 1285 C CA . GLY A 1 169 ? 13.414 11.102 3.365 1 84 169 GLY A CA 1
ATOM 1286 C C . GLY A 1 169 ? 12.266 12.094 3.322 1 84 169 GLY A C 1
ATOM 1287 O O . GLY A 1 169 ? 12.328 13.141 3.965 1 84 169 GLY A O 1
ATOM 1288 N N . ALA A 1 170 ? 11.234 11.727 2.658 1 88.81 170 ALA A N 1
ATOM 1289 C CA . ALA A 1 170 ? 10.109 12.641 2.49 1 88.81 170 ALA A CA 1
ATOM 1290 C C . ALA A 1 170 ? 9.148 12.547 3.672 1 88.81 170 ALA A C 1
ATOM 1292 O O . ALA A 1 170 ? 8.297 13.422 3.855 1 88.81 170 ALA A O 1
ATOM 1293 N N . THR A 1 171 ? 9.305 11.484 4.477 1 91.12 171 THR A N 1
ATOM 1294 C CA . THR A 1 171 ? 8.281 11.258 5.492 1 91.12 171 THR A CA 1
ATOM 1295 C C . THR A 1 171 ? 8.922 11.039 6.863 1 91.12 171 THR A C 1
ATOM 1297 O O . THR A 1 171 ? 8.234 11.07 7.887 1 91.12 171 THR A O 1
ATOM 1300 N N . ALA A 1 172 ? 10.188 10.844 6.918 1 92.06 172 ALA A N 1
ATOM 1301 C CA . ALA A 1 172 ? 10.922 10.562 8.148 1 92.06 172 ALA A CA 1
ATOM 1302 C C . ALA A 1 172 ? 12.328 11.164 8.102 1 92.06 172 ALA A C 1
ATOM 1304 O O . ALA A 1 172 ? 13.297 10.516 8.508 1 92.06 172 ALA A O 1
ATOM 1305 N N . ARG A 1 173 ? 12.391 12.312 7.664 1 93.12 173 ARG A N 1
ATOM 1306 C CA . ARG A 1 173 ? 13.641 12.992 7.336 1 93.12 173 ARG A CA 1
ATOM 1307 C C . ARG A 1 173 ? 14.578 13.016 8.539 1 93.12 173 ARG A C 1
ATOM 1309 O O . ARG A 1 173 ? 15.797 12.852 8.391 1 93.12 173 ARG A O 1
ATOM 1316 N N . SER A 1 174 ? 14.086 13.266 9.766 1 94.75 174 SER A N 1
ATOM 1317 C CA . SER A 1 174 ? 14.914 13.43 10.961 1 94.75 174 SER A CA 1
ATOM 1318 C C . SER A 1 174 ? 15.266 12.078 11.578 1 94.75 174 SER A C 1
ATOM 1320 O O . SER A 1 174 ? 16 12.016 12.562 1 94.75 174 SER A O 1
ATOM 1322 N N . PHE A 1 175 ? 14.766 11.047 11.055 1 93.5 175 PHE A N 1
ATOM 1323 C CA . PHE A 1 175 ? 14.953 9.695 11.578 1 93.5 175 PHE A CA 1
ATOM 1324 C C . PHE A 1 175 ? 15.828 8.875 10.641 1 93.5 175 PHE A C 1
ATOM 1326 O O . PHE A 1 175 ? 16.938 9.297 10.273 1 93.5 175 PHE A O 1
ATOM 1333 N N . LEU A 1 176 ? 15.477 7.719 10.258 1 85.94 176 LEU A N 1
ATOM 1334 C CA . LEU A 1 176 ? 16.328 6.945 9.359 1 85.94 176 LEU A CA 1
ATOM 1335 C C . LEU A 1 176 ? 16.328 7.539 7.953 1 85.94 176 LEU A C 1
ATOM 1337 O O . LEU A 1 176 ? 17.328 7.449 7.23 1 85.94 176 LEU A O 1
ATOM 1341 N N . GLY A 1 177 ? 15.164 8.219 7.699 1 78.06 177 GLY A N 1
ATOM 1342 C CA . GLY A 1 177 ? 15.078 8.961 6.453 1 78.06 177 GLY A CA 1
ATOM 1343 C C . GLY A 1 177 ? 15.344 8.102 5.23 1 78.06 177 GLY A C 1
ATOM 1344 O O . GLY A 1 177 ? 14.789 7.008 5.098 1 78.06 177 GLY A O 1
ATOM 1345 N N . ALA A 1 178 ? 16.094 8.734 4.281 1 66.94 178 ALA A N 1
ATOM 1346 C CA . ALA A 1 178 ? 16.312 8.109 2.982 1 66.94 178 ALA A CA 1
ATOM 1347 C C . ALA A 1 178 ? 17.391 7.031 3.076 1 66.94 178 ALA A C 1
ATOM 1349 O O . ALA A 1 178 ? 17.703 6.359 2.088 1 66.94 178 ALA A O 1
ATOM 1350 N N . THR A 1 179 ? 17.828 6.863 4.184 1 67.94 179 THR A N 1
ATOM 1351 C CA . THR A 1 179 ? 18.922 5.898 4.281 1 67.94 179 THR A CA 1
ATOM 1352 C C . THR A 1 179 ? 18.406 4.477 4.082 1 67.94 179 THR A C 1
ATOM 1354 O O . THR A 1 179 ? 17.219 4.211 4.277 1 67.94 179 THR A O 1
ATOM 1357 N N . SER A 1 180 ? 19.156 3.73 3.348 1 62.88 180 SER A N 1
ATOM 1358 C CA . SER A 1 180 ? 18.828 2.346 3.023 1 62.88 180 SER A CA 1
ATOM 1359 C C . SER A 1 180 ? 18.766 1.485 4.281 1 62.88 180 SER A C 1
ATOM 1361 O O . SER A 1 180 ? 18.594 0.267 4.199 1 62.88 180 SER A O 1
ATOM 1363 N N . GLU A 1 181 ? 18.781 2.242 5.359 1 65 181 GLU A N 1
ATOM 1364 C CA . GLU A 1 181 ? 18.734 1.435 6.574 1 65 181 GLU A CA 1
ATOM 1365 C C . GLU A 1 181 ? 17.328 0.907 6.836 1 65 181 GLU A C 1
ATOM 1367 O O . GLU A 1 181 ? 16.344 1.584 6.543 1 65 181 GLU A O 1
ATOM 1372 N N . ARG A 1 182 ? 17.344 -0.42 7.074 1 68.31 182 ARG A N 1
ATOM 1373 C CA . ARG A 1 182 ? 16.094 -1.147 7.277 1 68.31 182 ARG A CA 1
ATOM 1374 C C . ARG A 1 182 ? 15.844 -1.414 8.758 1 68.31 182 ARG A C 1
ATOM 1376 O O . ARG A 1 182 ? 16.75 -1.285 9.578 1 68.31 182 ARG A O 1
ATOM 1383 N N . VAL A 1 183 ? 14.609 -1.501 9.055 1 72.88 183 VAL A N 1
ATOM 1384 C CA . VAL A 1 183 ? 14.242 -1.965 10.391 1 72.88 183 VAL A CA 1
ATOM 1385 C C . VAL A 1 183 ? 14.82 -3.357 10.633 1 72.88 183 VAL A C 1
ATOM 1387 O O . VAL A 1 183 ? 14.477 -4.309 9.922 1 72.88 183 VAL A O 1
ATOM 1390 N N . GLN A 1 184 ? 15.781 -3.434 11.477 1 74.38 184 GLN A N 1
ATOM 1391 C CA . GLN A 1 184 ? 16.406 -4.711 11.805 1 74.38 184 GLN A CA 1
ATOM 1392 C C . GLN A 1 184 ? 15.867 -5.258 13.125 1 74.38 184 GLN A C 1
ATOM 1394 O O . GLN A 1 184 ? 15.883 -6.469 13.359 1 74.38 184 GLN A O 1
ATOM 1399 N N . SER A 1 185 ? 15.453 -4.344 13.953 1 78.94 185 SER A N 1
ATOM 1400 C CA . SER A 1 185 ? 14.914 -4.695 15.266 1 78.94 185 SER A CA 1
ATOM 1401 C C . SER A 1 185 ? 13.734 -3.797 15.633 1 78.94 185 SER A C 1
ATOM 1403 O O . SER A 1 185 ? 13.539 -2.738 15.031 1 78.94 185 SER A O 1
ATOM 1405 N N . PRO A 1 186 ? 12.945 -4.258 16.547 1 79.19 186 PRO A N 1
ATOM 1406 C CA . PRO A 1 186 ? 11.828 -3.424 16.984 1 79.19 186 PRO A CA 1
ATOM 1407 C C . PRO A 1 186 ? 12.273 -2.049 17.484 1 79.19 186 PRO A C 1
ATOM 1409 O O . PRO A 1 186 ? 11.477 -1.112 17.516 1 79.19 186 PRO A O 1
ATOM 1412 N N . PHE A 1 187 ? 13.508 -1.928 17.797 1 80.12 187 PHE A N 1
ATOM 1413 C CA . PHE A 1 187 ? 14.023 -0.668 18.312 1 80.12 187 PHE A CA 1
ATOM 1414 C C . PHE A 1 187 ? 14.297 0.317 17.188 1 80.12 187 PHE A C 1
ATOM 1416 O O . PHE A 1 187 ? 14.586 1.488 17.438 1 80.12 187 PHE A O 1
ATOM 1423 N N . ASP A 1 188 ? 14.086 -0.11 15.961 1 87.5 188 ASP A N 1
ATOM 1424 C CA . ASP A 1 188 ? 14.344 0.738 14.805 1 87.5 188 ASP A CA 1
ATOM 1425 C C . ASP A 1 188 ? 13.062 1.407 14.312 1 87.5 188 ASP A C 1
ATOM 1427 O O . ASP A 1 188 ? 13.086 2.17 13.344 1 87.5 188 ASP A O 1
ATOM 1431 N N . LEU A 1 189 ? 12.039 1.166 15.062 1 92.25 189 LEU A N 1
ATOM 1432 C CA . LEU A 1 189 ? 10.758 1.763 14.695 1 92.25 189 LEU A CA 1
ATOM 1433 C C . LEU A 1 189 ? 10.633 3.166 15.281 1 92.25 189 LEU A C 1
ATOM 1435 O O . LEU A 1 189 ? 11.273 3.488 16.281 1 92.25 189 LEU A O 1
ATOM 1439 N N . GLN A 1 190 ? 9.898 3.994 14.656 1 95.44 190 GLN A N 1
ATOM 1440 C CA . GLN A 1 190 ? 9.531 5.297 15.195 1 95.44 190 GLN A CA 1
ATOM 1441 C C . GLN A 1 190 ? 8.297 5.195 16.094 1 95.44 190 GLN A C 1
ATOM 1443 O O . GLN A 1 190 ? 7.332 4.516 15.742 1 95.44 190 GLN A O 1
ATOM 1448 N N . LEU A 1 191 ? 8.359 5.773 17.234 1 97.81 191 LEU A N 1
ATOM 1449 C CA . LEU A 1 191 ? 7.219 5.883 18.141 1 97.81 191 LEU A CA 1
ATOM 1450 C C . LEU A 1 191 ? 6.688 7.312 18.172 1 97.81 191 LEU A C 1
ATOM 1452 O O . LEU A 1 191 ? 7.461 8.266 18.25 1 97.81 191 LEU A O 1
ATOM 1456 N N . THR A 1 192 ? 5.422 7.438 17.969 1 98.69 192 THR A N 1
ATOM 1457 C CA . THR A 1 192 ? 4.766 8.742 18.062 1 98.69 192 THR A CA 1
ATOM 1458 C C . THR A 1 192 ? 3.639 8.711 19.078 1 98.69 192 THR A C 1
ATOM 1460 O O . THR A 1 192 ? 2.832 7.777 19.094 1 98.69 192 THR A O 1
ATOM 1463 N N . GLY A 1 193 ? 3.658 9.664 19.969 1 98.81 193 GLY A N 1
ATOM 1464 C CA . GLY A 1 193 ? 2.602 9.859 20.938 1 98.81 193 GLY A CA 1
ATOM 1465 C C . GLY A 1 193 ? 1.932 11.219 20.828 1 98.81 193 GLY A C 1
ATOM 1466 O O . GLY A 1 193 ? 2.572 12.203 20.469 1 98.81 193 GLY A O 1
ATOM 1467 N N . ALA A 1 194 ? 0.658 11.258 21.156 1 98.88 194 ALA A N 1
ATOM 1468 C CA . ALA A 1 194 ? -0.056 12.531 21.156 1 98.88 194 ALA A CA 1
ATOM 1469 C C . ALA A 1 194 ? -1.207 12.516 22.156 1 98.88 194 ALA A C 1
ATOM 1471 O O . ALA A 1 194 ? -1.753 11.453 22.469 1 98.88 194 ALA A O 1
ATOM 1472 N N . VAL A 1 195 ? -1.505 13.617 22.656 1 98.88 195 VAL A N 1
ATOM 1473 C CA . VAL A 1 195 ? -2.701 13.891 23.438 1 98.88 195 VAL A CA 1
ATOM 1474 C C . VAL A 1 195 ? -3.488 15.039 22.812 1 98.88 195 VAL A C 1
ATOM 1476 O O . VAL A 1 195 ? -2.936 16.109 22.562 1 98.88 195 VAL A O 1
ATOM 1479 N N . LYS A 1 196 ? -4.707 14.75 22.516 1 98.69 196 LYS A N 1
ATOM 1480 C CA . LYS A 1 196 ? -5.605 15.766 21.969 1 98.69 196 LYS A CA 1
ATOM 1481 C C . LYS A 1 196 ? -6.695 16.125 22.984 1 98.69 196 LYS A C 1
ATOM 1483 O O . LYS A 1 196 ? -7.316 15.25 23.578 1 98.69 196 LYS A O 1
ATOM 1488 N N . GLN A 1 197 ? -6.926 17.422 23.125 1 98.75 197 GLN A N 1
ATOM 1489 C CA . GLN A 1 197 ? -7.918 17.906 24.078 1 98.75 197 GLN A CA 1
ATOM 1490 C C . GLN A 1 197 ? -8.844 18.938 23.438 1 98.75 197 GLN A C 1
ATOM 1492 O O . GLN A 1 197 ? -8.43 19.688 22.547 1 98.75 197 GLN A O 1
ATOM 1497 N N . PHE A 1 198 ? -10.078 18.953 23.891 1 98.38 198 PHE A N 1
ATOM 1498 C CA . PHE A 1 198 ? -11.07 19.906 23.406 1 98.38 198 PHE A CA 1
ATOM 1499 C C . PHE A 1 198 ? -11.781 20.578 24.578 1 98.38 198 PHE A C 1
ATOM 1501 O O . PHE A 1 198 ? -12.211 19.922 25.531 1 98.38 198 PHE A O 1
ATOM 1508 N N . PHE A 1 199 ? -11.906 21.938 24.484 1 98 199 PHE A N 1
ATOM 1509 C CA . PHE A 1 199 ? -12.555 22.75 25.5 1 98 199 PHE A CA 1
ATOM 1510 C C . PHE A 1 199 ? -13.586 23.688 24.875 1 98 199 PHE A C 1
ATOM 1512 O O . PHE A 1 199 ? -13.227 24.656 24.203 1 98 199 PHE A O 1
ATOM 1519 N N . PRO A 1 200 ? -14.859 23.438 25.047 1 96.56 200 PRO A N 1
ATOM 1520 C CA . PRO A 1 200 ? -15.875 24.422 24.672 1 96.56 200 PRO A CA 1
ATOM 1521 C C . PRO A 1 200 ? -15.914 25.625 25.625 1 96.56 200 PRO A C 1
ATOM 1523 O O . PRO A 1 200 ? -16.656 25.609 26.609 1 96.56 200 PRO A O 1
ATOM 1526 N N . LEU A 1 201 ? -15.242 26.672 25.359 1 96.75 201 LEU A N 1
ATOM 1527 C CA . LEU A 1 201 ? -15.07 27.812 26.25 1 96.75 201 LEU A CA 1
ATOM 1528 C C . LEU A 1 201 ? -16.359 28.609 26.359 1 96.75 201 LEU A C 1
ATOM 1530 O O . LEU A 1 201 ? -16.656 29.188 27.406 1 96.75 201 LEU A O 1
ATOM 1534 N N . SER A 1 202 ? -17.125 28.719 25.312 1 95 202 SER A N 1
ATOM 1535 C CA . SER A 1 202 ? -18.469 29.297 25.234 1 95 202 SER A CA 1
ATOM 1536 C C . SER A 1 202 ? -19.25 28.703 24.062 1 95 202 SER A C 1
ATOM 1538 O O . SER A 1 202 ? -18.75 27.828 23.359 1 95 202 SER A O 1
ATOM 1540 N N . ASP A 1 203 ? -20.438 29.203 23.844 1 92.44 203 ASP A N 1
ATOM 1541 C CA . ASP A 1 203 ? -21.234 28.734 22.719 1 92.44 203 ASP A CA 1
ATOM 1542 C C . ASP A 1 203 ? -20.578 29.125 21.391 1 92.44 203 ASP A C 1
ATOM 1544 O O . ASP A 1 203 ? -20.797 28.453 20.375 1 92.44 203 ASP A O 1
ATOM 1548 N N . ASP A 1 204 ? -19.75 30.125 21.406 1 93.75 204 ASP A N 1
ATOM 1549 C CA . ASP A 1 204 ? -19.219 30.672 20.156 1 93.75 204 ASP A CA 1
ATOM 1550 C C . ASP A 1 204 ? -17.719 30.375 20.031 1 93.75 204 ASP A C 1
ATOM 1552 O O . ASP A 1 204 ? -17.141 30.562 18.953 1 93.75 204 ASP A O 1
ATOM 1556 N N . LEU A 1 205 ? -17.109 30.016 21.125 1 95.5 205 LEU A N 1
ATOM 1557 C CA . LEU A 1 205 ? -15.656 29.906 21.172 1 95.5 205 LEU A CA 1
ATOM 1558 C C . LEU A 1 205 ? -15.227 28.531 21.672 1 95.5 205 LEU A C 1
ATOM 1560 O O . LEU A 1 205 ? -15.688 28.078 22.719 1 95.5 205 LEU A O 1
ATOM 1564 N N . SER A 1 206 ? -14.383 27.828 20.906 1 96.81 206 SER A N 1
ATOM 1565 C CA . SER A 1 206 ? -13.852 26.531 21.328 1 96.81 206 SER A CA 1
ATOM 1566 C C . SER A 1 206 ? -12.336 26.484 21.141 1 96.81 206 SER A C 1
ATOM 1568 O O . SER A 1 206 ? -11.773 27.203 20.328 1 96.81 206 SER A O 1
ATOM 1570 N N . LEU A 1 207 ? -11.695 25.672 22 1 98.44 207 LEU A N 1
ATOM 1571 C CA . LEU A 1 207 ? -10.242 25.516 22.016 1 98.44 207 LEU A CA 1
ATOM 1572 C C . LEU A 1 207 ? -9.852 24.047 21.906 1 98.44 207 LEU A C 1
ATOM 1574 O O . LEU A 1 207 ? -10.391 23.203 22.625 1 98.44 207 LEU A O 1
ATOM 1578 N N . MET A 1 208 ? -9.047 23.734 21 1 98.69 208 MET A N 1
ATOM 1579 C CA . MET A 1 208 ? -8.344 22.469 20.969 1 98.69 208 MET A CA 1
ATOM 1580 C C . MET A 1 208 ? -6.875 22.641 21.328 1 98.69 208 MET A C 1
ATOM 1582 O O . MET A 1 208 ? -6.211 23.547 20.828 1 98.69 208 MET A O 1
ATOM 1586 N N . TRP A 1 209 ? -6.387 21.859 22.219 1 98.81 209 TRP A N 1
ATOM 1587 C CA . TRP A 1 209 ? -4.996 21.891 22.656 1 98.81 209 TRP A CA 1
ATOM 1588 C C . TRP A 1 209 ? -4.355 20.516 22.562 1 98.81 209 TRP A C 1
ATOM 1590 O O . TRP A 1 209 ? -4.875 19.547 23.109 1 98.81 209 TRP A O 1
ATOM 1600 N N . GLY A 1 210 ? -3.273 20.422 21.828 1 98.88 210 GLY A N 1
ATOM 1601 C CA . GLY A 1 210 ? -2.594 19.141 21.641 1 98.88 210 GLY A CA 1
ATOM 1602 C C . GLY A 1 210 ? -1.152 19.156 22.109 1 98.88 210 GLY A C 1
ATOM 1603 O O . GLY A 1 210 ? -0.486 20.203 22.047 1 98.88 210 GLY A O 1
ATOM 1604 N N . LEU A 1 211 ? -0.674 18 22.562 1 98.88 211 LEU A N 1
ATOM 1605 C CA . LEU A 1 211 ? 0.722 17.688 22.844 1 98.88 211 LEU A CA 1
ATOM 1606 C C . LEU A 1 211 ? 1.171 16.469 22.047 1 98.88 211 LEU A C 1
ATOM 1608 O O . LEU A 1 211 ? 0.409 15.516 21.875 1 98.88 211 LEU A O 1
ATOM 1612 N N . SER A 1 212 ? 2.359 16.562 21.484 1 98.81 212 SER A N 1
ATOM 1613 C CA . SER A 1 212 ? 2.832 15.438 20.672 1 98.81 212 SER A CA 1
ATOM 1614 C C . SER A 1 212 ? 4.32 15.188 20.891 1 98.81 212 SER A C 1
ATOM 1616 O O . SER A 1 212 ? 5.062 16.109 21.25 1 98.81 212 SER A O 1
ATOM 1618 N N . THR A 1 213 ? 4.777 13.969 20.625 1 98.81 213 THR A N 1
ATOM 1619 C CA . THR A 1 213 ? 6.184 13.578 20.609 1 98.81 213 THR A CA 1
ATOM 1620 C C . THR A 1 213 ? 6.438 12.477 19.594 1 98.81 213 THR A C 1
ATOM 1622 O O . THR A 1 213 ? 5.543 11.695 19.281 1 98.81 213 THR A O 1
ATOM 1625 N N . ALA A 1 214 ? 7.566 12.484 19 1 98.38 214 ALA A N 1
ATOM 1626 C CA . ALA A 1 214 ? 8.055 11.43 18.109 1 98.38 214 ALA A CA 1
ATOM 1627 C C . ALA A 1 214 ? 9.516 11.102 18.406 1 98.38 214 ALA A C 1
ATOM 1629 O O . ALA A 1 214 ? 10.328 11.992 18.656 1 98.38 214 ALA A O 1
ATOM 1630 N N . THR A 1 215 ? 9.828 9.836 18.469 1 97.19 215 THR A N 1
ATOM 1631 C CA . THR A 1 215 ? 11.203 9.398 18.703 1 97.19 215 THR A CA 1
ATOM 1632 C C . THR A 1 215 ? 11.555 8.211 17.812 1 97.19 215 THR A C 1
ATOM 1634 O O . THR A 1 215 ? 10.688 7.395 17.484 1 97.19 215 THR A O 1
ATOM 1637 N N . GLY A 1 216 ? 12.781 8.164 17.406 1 94.69 216 GLY A N 1
ATOM 1638 C CA . GLY A 1 216 ? 13.258 7.07 16.578 1 94.69 216 GLY A CA 1
ATOM 1639 C C . GLY A 1 216 ? 14.742 7.164 16.266 1 94.69 216 GLY A C 1
ATOM 1640 O O . GLY A 1 216 ? 15.383 8.172 16.578 1 94.69 216 GLY A O 1
ATOM 1641 N N . PRO A 1 217 ? 15.25 6.125 15.68 1 92.38 217 PRO A N 1
ATOM 1642 C CA . PRO A 1 217 ? 16.672 6.141 15.32 1 92.38 217 PRO A CA 1
ATOM 1643 C C . PRO A 1 217 ? 16.969 7.043 14.125 1 92.38 217 PRO A C 1
ATOM 1645 O O . PRO A 1 217 ? 16.062 7.371 13.352 1 92.38 217 PRO A O 1
ATOM 1648 N N . ASN A 1 218 ? 18.156 7.488 14.047 1 91.81 218 ASN A N 1
ATOM 1649 C CA . ASN A 1 218 ? 18.625 8.211 12.875 1 91.81 218 ASN A CA 1
ATOM 1650 C C . ASN A 1 218 ? 19.938 7.637 12.359 1 91.81 218 ASN A C 1
ATOM 1652 O O . ASN A 1 218 ? 20.562 6.801 13.023 1 91.81 218 ASN A O 1
ATOM 1656 N N . PRO A 1 219 ? 20.328 7.945 11.188 1 87.06 219 PRO A N 1
ATOM 1657 C CA . PRO A 1 219 ? 21.375 7.168 10.516 1 87.06 219 PRO A CA 1
ATOM 1658 C C . PRO A 1 219 ? 22.781 7.625 10.883 1 87.06 219 PRO A C 1
ATOM 1660 O O . PRO A 1 219 ? 23.75 7.242 10.227 1 87.06 219 PRO A O 1
ATOM 1663 N N . THR A 1 220 ? 22.984 8.43 11.844 1 87.75 220 THR A N 1
ATOM 1664 C CA . THR A 1 220 ? 24.297 9.008 12.102 1 87.75 220 THR A CA 1
ATOM 1665 C C . THR A 1 220 ? 25.109 8.109 13.023 1 87.75 220 THR A C 1
ATOM 1667 O O . THR A 1 220 ? 26.266 8.43 13.359 1 87.75 220 THR A O 1
ATOM 1670 N N . GLY A 1 221 ? 24.547 7.062 13.461 1 82.06 221 GLY A N 1
ATOM 1671 C CA . GLY A 1 221 ? 25.266 6.137 14.32 1 82.06 221 GLY A CA 1
ATOM 1672 C C . GLY A 1 221 ? 24.375 5.125 15.008 1 82.06 221 GLY A C 1
ATOM 1673 O O . GLY A 1 221 ? 23.156 5.305 15.055 1 82.06 221 GLY A O 1
ATOM 1674 N N . TYR A 1 222 ? 25.188 4.145 15.531 1 74.19 222 TYR A N 1
ATOM 1675 C CA . TYR A 1 222 ? 24.453 3.086 16.219 1 74.19 222 TYR A CA 1
ATOM 1676 C C . TYR A 1 222 ? 23.719 3.631 17.438 1 74.19 222 TYR A C 1
ATOM 1678 O O . TYR A 1 222 ? 24.344 4.219 18.328 1 74.19 222 TYR A O 1
ATOM 1686 N N . ARG A 1 223 ? 22.469 3.613 17.562 1 79.94 223 ARG A N 1
ATOM 1687 C CA . ARG A 1 223 ? 21.609 3.934 18.703 1 79.94 223 ARG A CA 1
ATOM 1688 C C . ARG A 1 223 ? 21.312 5.426 18.766 1 79.94 223 ARG A C 1
ATOM 1690 O O . ARG A 1 223 ? 20.734 5.91 19.75 1 79.94 223 ARG A O 1
ATOM 1697 N N . ASN A 1 224 ? 21.969 6.242 17.797 1 92.25 224 ASN A N 1
ATOM 1698 C CA . ASN A 1 224 ? 21.578 7.641 17.781 1 92.25 224 ASN A CA 1
ATOM 1699 C C . ASN A 1 224 ? 20.078 7.793 17.469 1 92.25 224 ASN A C 1
ATOM 1701 O O . ASN A 1 224 ? 19.562 7.094 16.594 1 92.25 224 ASN A O 1
ATOM 1705 N N . ARG A 1 225 ? 19.562 8.734 18.172 1 94.81 225 ARG A N 1
ATOM 1706 C CA . ARG A 1 225 ? 18.109 8.891 18.047 1 94.81 225 ARG A CA 1
ATOM 1707 C C . ARG A 1 225 ? 17.734 10.352 17.812 1 94.81 225 ARG A C 1
ATOM 1709 O O . ARG A 1 225 ? 18.531 11.25 18.094 1 94.81 225 ARG A O 1
ATOM 1716 N N . THR A 1 226 ? 16.625 10.539 17.266 1 96.56 226 THR A N 1
ATOM 1717 C CA . THR A 1 226 ? 15.977 11.844 17.141 1 96.56 226 THR A CA 1
ATOM 1718 C C . THR A 1 226 ? 14.688 11.883 17.969 1 96.56 226 THR A C 1
ATOM 1720 O O . THR A 1 226 ? 13.922 10.922 17.969 1 96.56 226 THR A O 1
ATOM 1723 N N . ASP A 1 227 ? 14.523 13.016 18.641 1 98 227 ASP A N 1
ATOM 1724 C CA . ASP A 1 227 ? 13.297 13.312 19.375 1 98 227 ASP A CA 1
ATOM 1725 C C . ASP A 1 227 ? 12.664 14.609 18.875 1 98 227 ASP A C 1
ATOM 1727 O O . ASP A 1 227 ? 13.352 15.617 18.703 1 98 227 ASP A O 1
ATOM 1731 N N . ALA A 1 228 ? 11.445 14.539 18.625 1 98.44 228 ALA A N 1
ATOM 1732 C CA . ALA A 1 228 ? 10.664 15.734 18.328 1 98.44 228 ALA A CA 1
ATOM 1733 C C . ALA A 1 228 ? 9.531 15.922 19.344 1 98.44 228 ALA A C 1
ATOM 1735 O O . ALA A 1 228 ? 8.828 14.969 19.672 1 98.44 228 ALA A O 1
ATOM 1736 N N . PHE A 1 229 ? 9.398 17.109 19.844 1 98.81 229 PHE A N 1
ATOM 1737 C CA . PHE A 1 229 ? 8.312 17.5 20.734 1 98.81 229 PHE A CA 1
ATOM 1738 C C . PHE A 1 229 ? 7.469 18.609 20.109 1 98.81 229 PHE A C 1
ATOM 1740 O O . PHE A 1 229 ? 7.992 19.484 19.422 1 98.81 229 PHE A O 1
ATOM 1747 N N . GLY A 1 230 ? 6.168 18.531 20.328 1 98.75 230 GLY A N 1
ATOM 1748 C CA . GLY A 1 230 ? 5.301 19.531 19.734 1 98.75 230 GLY A CA 1
ATOM 1749 C C . GLY A 1 230 ? 4.105 19.875 20.609 1 98.75 230 GLY A C 1
ATOM 1750 O O . GLY A 1 230 ? 3.695 19.078 21.453 1 98.75 230 GLY A O 1
ATOM 1751 N N . THR A 1 231 ? 3.594 21.047 20.469 1 98.88 231 THR A N 1
ATOM 1752 C CA . THR A 1 231 ? 2.309 21.484 21 1 98.88 231 THR A CA 1
ATOM 1753 C C . THR A 1 231 ? 1.539 22.297 19.969 1 98.88 231 THR A C 1
ATOM 1755 O O . THR A 1 231 ? 2.139 22.953 19.109 1 98.88 231 THR A O 1
ATOM 1758 N N . ASP A 1 232 ? 0.246 22.141 19.969 1 98.88 232 ASP A N 1
ATOM 1759 C CA . ASP A 1 232 ? -0.584 22.859 19 1 98.88 232 ASP A CA 1
ATOM 1760 C C . ASP A 1 232 ? -1.845 23.406 19.656 1 98.88 232 ASP A C 1
ATOM 1762 O O . ASP A 1 232 ? -2.367 22.797 20.609 1 98.88 232 ASP A O 1
ATOM 1766 N N . LEU A 1 233 ? -2.238 24.547 19.203 1 98.75 233 LEU A N 1
ATOM 1767 C CA . LEU A 1 233 ? -3.447 25.234 19.641 1 98.75 233 LEU A CA 1
ATOM 1768 C C . LEU A 1 233 ? -4.336 25.578 18.438 1 98.75 233 LEU A C 1
ATOM 1770 O O . LEU A 1 233 ? -3.84 26 17.391 1 98.75 233 LEU A O 1
ATOM 1774 N N . TYR A 1 234 ? -5.605 25.297 18.578 1 98.56 234 TYR A N 1
ATOM 1775 C CA . TYR A 1 234 ? -6.609 25.688 17.594 1 98.56 234 TYR A CA 1
ATOM 1776 C C . TYR A 1 234 ? -7.816 26.328 18.266 1 98.56 234 TYR A C 1
ATOM 1778 O O . TYR A 1 234 ? -8.531 25.672 19.031 1 98.56 234 TYR A O 1
ATOM 1786 N N . LEU A 1 235 ? -8 27.594 18.016 1 98.38 235 LEU A N 1
ATOM 1787 C CA . LEU A 1 235 ? -9.141 28.359 18.5 1 98.38 235 LEU A CA 1
ATOM 1788 C C . LEU A 1 235 ? -10.133 28.641 17.375 1 98.38 235 LEU A C 1
ATOM 1790 O O . LEU A 1 235 ? -9.75 29.109 16.312 1 98.38 235 LEU A O 1
ATOM 1794 N N . ARG A 1 236 ? -11.344 28.312 17.641 1 97.06 236 ARG A N 1
ATOM 1795 C CA . ARG A 1 236 ? -12.406 28.547 16.672 1 97.06 236 ARG A CA 1
ATOM 1796 C C . ARG A 1 236 ? -13.508 29.422 17.25 1 97.06 236 ARG A C 1
ATOM 1798 O O . ARG A 1 236 ? -14.062 29.109 18.312 1 97.06 236 ARG A O 1
ATOM 1805 N N . TYR A 1 237 ? -13.789 30.547 16.547 1 96.25 237 TYR A N 1
ATOM 1806 C CA . TYR A 1 237 ? -14.844 31.469 16.953 1 96.25 237 TYR A CA 1
ATOM 1807 C C . TYR A 1 237 ? -15.906 31.594 15.859 1 96.25 237 TYR A C 1
ATOM 1809 O O . TYR A 1 237 ? -15.602 31.969 14.727 1 96.25 237 TYR A O 1
ATOM 1817 N N . ARG A 1 238 ? -17.078 31.219 16.141 1 92.5 238 ARG A N 1
ATOM 1818 C CA . ARG A 1 238 ? -18.25 31.344 15.281 1 92.5 238 ARG A CA 1
ATOM 1819 C C . ARG A 1 238 ? -19.453 31.875 16.062 1 92.5 238 ARG A C 1
ATOM 1821 O O . ARG A 1 238 ? -20.078 31.141 16.812 1 92.5 238 ARG A O 1
ATOM 1828 N N . PRO A 1 239 ? -19.797 33.125 15.75 1 89.62 239 PRO A N 1
ATOM 1829 C CA . PRO A 1 239 ? -20.953 33.688 16.484 1 89.62 239 PRO A CA 1
ATOM 1830 C C . PRO A 1 239 ? -22.281 33.094 16.016 1 89.62 239 PRO A C 1
ATOM 1832 O O . PRO A 1 239 ? -22.906 33.625 15.102 1 89.62 239 PRO A O 1
ATOM 1835 N N . ILE A 1 240 ? -22.656 32.031 16.484 1 74.62 240 ILE A N 1
ATOM 1836 C CA . ILE A 1 240 ? -23.891 31.359 16.078 1 74.62 240 ILE A CA 1
ATOM 1837 C C . ILE A 1 240 ? -25.094 32.125 16.625 1 74.62 240 ILE A C 1
ATOM 1839 O O . ILE A 1 240 ? -26.203 32 16.094 1 74.62 240 ILE A O 1
ATOM 1843 N N . THR A 1 241 ? -24.922 32.844 17.609 1 70.56 241 THR A N 1
ATOM 1844 C CA . THR A 1 241 ? -26.031 33.531 18.266 1 70.56 241 THR A CA 1
ATOM 1845 C C . THR A 1 241 ? -26.484 34.719 17.453 1 70.56 241 THR A C 1
ATOM 1847 O O . THR A 1 241 ? -27.562 35.25 17.688 1 70.56 241 THR A O 1
ATOM 1850 N N . GLN A 1 242 ? -25.641 35.094 16.594 1 69.69 242 GLN A N 1
ATOM 1851 C CA . GLN A 1 242 ? -26.016 36.219 15.734 1 69.69 242 GLN A CA 1
ATOM 1852 C C . GLN A 1 242 ? -26.562 35.719 14.398 1 69.69 242 GLN A C 1
ATOM 1854 O O . GLN A 1 242 ? -25.875 35.031 13.656 1 69.69 242 GLN A O 1
ATOM 1859 N N . ALA A 1 243 ? -27.812 35.875 14.164 1 64 243 ALA A N 1
ATOM 1860 C CA . ALA A 1 243 ? -28.547 35.438 12.977 1 64 243 ALA A CA 1
ATOM 1861 C C . ALA A 1 243 ? -27.844 35.906 11.703 1 64 243 ALA A C 1
ATOM 1863 O O . ALA A 1 243 ? -27.328 37 11.633 1 64 243 ALA A O 1
ATOM 1864 N N . HIS A 1 244 ? -27.547 35 10.758 1 65.12 244 HIS A N 1
ATOM 1865 C CA . HIS A 1 244 ? -27.141 35.25 9.383 1 65.12 244 HIS A CA 1
ATOM 1866 C C . HIS A 1 244 ? -25.641 35.5 9.297 1 65.12 244 HIS A C 1
ATOM 1868 O O . HIS A 1 244 ? -25.141 35.938 8.25 1 65.12 244 HIS A O 1
ATOM 1874 N N . ASN A 1 245 ? -24.969 35.438 10.508 1 71.56 245 ASN A N 1
ATOM 1875 C CA . ASN A 1 245 ? -23.547 35.781 10.492 1 71.56 245 ASN A CA 1
ATOM 1876 C C . ASN A 1 245 ? -22.719 34.625 9.914 1 71.56 245 ASN A C 1
ATOM 1878 O O . ASN A 1 245 ? -22.797 33.5 10.398 1 71.56 245 ASN A O 1
ATOM 1882 N N . THR A 1 246 ? -22.016 34.906 8.898 1 78.88 246 THR A N 1
ATOM 1883 C CA . THR A 1 246 ? -21.203 33.938 8.172 1 78.88 246 THR A CA 1
ATOM 1884 C C . THR A 1 246 ? -19.766 33.938 8.672 1 78.88 246 THR A C 1
ATOM 1886 O O . THR A 1 246 ? -18.938 33.156 8.219 1 78.88 246 THR A O 1
ATOM 1889 N N . THR A 1 247 ? -19.641 34.688 9.758 1 86.81 247 THR A N 1
ATOM 1890 C CA . THR A 1 247 ? -18.281 34.906 10.219 1 86.81 247 THR A CA 1
ATOM 1891 C C . THR A 1 247 ? -17.719 33.656 10.875 1 86.81 247 THR A C 1
ATOM 1893 O O . THR A 1 247 ? -18.422 33 11.664 1 86.81 247 THR A O 1
ATOM 1896 N N . LEU A 1 248 ? -16.578 33.219 10.508 1 93.25 248 LEU A N 1
ATOM 1897 C CA . LEU A 1 248 ? -15.773 32.188 11.141 1 93.25 248 LEU A CA 1
ATOM 1898 C C . LEU A 1 248 ? -14.32 32.625 11.25 1 93.25 248 LEU A C 1
ATOM 1900 O O . LEU A 1 248 ? -13.703 33 10.25 1 93.25 248 LEU A O 1
ATOM 1904 N N . ILE A 1 249 ? -13.828 32.719 12.484 1 97 249 ILE A N 1
ATOM 1905 C CA . ILE A 1 249 ? -12.43 33.031 12.727 1 97 249 ILE A CA 1
ATOM 1906 C C . ILE A 1 249 ? -11.719 31.859 13.375 1 97 249 ILE A C 1
ATOM 1908 O O . ILE A 1 249 ? -12.227 31.281 14.336 1 97 249 ILE A O 1
ATOM 1912 N N . THR A 1 250 ? -10.648 31.5 12.82 1 97.94 250 THR A N 1
ATOM 1913 C CA . THR A 1 250 ? -9.836 30.453 13.422 1 97.94 250 THR A CA 1
ATOM 1914 C C . THR A 1 250 ? -8.414 30.938 13.672 1 97.94 250 THR A C 1
ATOM 1916 O O . THR A 1 250 ? -7.863 31.688 12.875 1 97.94 250 THR A O 1
ATOM 1919 N N . LEU A 1 251 ? -7.863 30.609 14.836 1 98.69 251 LEU A N 1
ATOM 1920 C CA . LEU A 1 251 ? -6.465 30.797 15.188 1 98.69 251 LEU A CA 1
ATOM 1921 C C . LEU A 1 251 ? -5.773 29.469 15.43 1 98.69 251 LEU A C 1
ATOM 1923 O O . LEU A 1 251 ? -6.266 28.641 16.203 1 98.69 251 LEU A O 1
ATOM 1927 N N . GLN A 1 252 ? -4.691 29.25 14.734 1 98.69 252 GLN A N 1
ATOM 1928 C CA . GLN A 1 252 ? -3.939 28 14.844 1 98.69 252 GLN A CA 1
ATOM 1929 C C . GLN A 1 252 ? -2.451 28.266 15.055 1 98.69 252 GLN A C 1
ATOM 1931 O O . GLN A 1 252 ? -1.882 29.156 14.406 1 98.69 252 GLN A O 1
ATOM 1936 N N . ALA A 1 253 ? -1.873 27.625 15.992 1 98.88 253 ALA A N 1
ATOM 1937 C CA . ALA A 1 253 ? -0.437 27.734 16.234 1 98.88 253 ALA A CA 1
ATOM 1938 C C . ALA A 1 253 ? 0.161 26.375 16.594 1 98.88 253 ALA A C 1
ATOM 1940 O O . ALA A 1 253 ? -0.484 25.562 17.25 1 98.88 253 ALA A O 1
ATOM 1941 N N . GLU A 1 254 ? 1.34 26.109 16.094 1 98.88 254 GLU A N 1
ATOM 1942 C CA . GLU A 1 254 ? 2.096 24.922 16.469 1 98.88 254 GLU A CA 1
ATOM 1943 C C . GLU A 1 254 ? 3.564 25.25 16.703 1 98.88 254 GLU A C 1
ATOM 1945 O O . GLU A 1 254 ? 4.145 26.078 16 1 98.88 254 GLU A O 1
ATOM 1950 N N . ALA A 1 255 ? 4.117 24.625 17.703 1 98.88 255 ALA A N 1
ATOM 1951 C CA . ALA A 1 255 ? 5.539 24.734 18.031 1 98.88 255 ALA A CA 1
ATOM 1952 C C . ALA A 1 255 ? 6.203 23.359 18.047 1 98.88 255 ALA A C 1
ATOM 1954 O O . ALA A 1 255 ? 5.613 22.391 18.5 1 98.88 255 ALA A O 1
ATOM 1955 N N . PHE A 1 256 ? 7.457 23.359 17.516 1 98.75 256 PHE A N 1
ATOM 1956 C CA . PHE A 1 256 ? 8.234 22.125 17.406 1 98.75 256 PHE A CA 1
ATOM 1957 C C . PHE A 1 256 ? 9.625 22.312 18 1 98.75 256 PHE A C 1
ATOM 1959 O O . PHE A 1 256 ? 10.305 23.297 17.719 1 98.75 256 PHE A O 1
ATOM 1966 N N . TYR A 1 257 ? 9.992 21.359 18.797 1 98.81 257 TYR A N 1
ATOM 1967 C CA . TYR A 1 257 ? 11.359 21.266 19.312 1 98.81 257 TYR A CA 1
ATOM 1968 C C . TYR A 1 257 ? 11.992 19.938 18.906 1 98.81 257 TYR A C 1
ATOM 1970 O O . TYR A 1 257 ? 11.445 18.859 19.203 1 98.81 257 TYR A O 1
ATOM 1978 N N . ARG A 1 258 ? 13.109 20 18.219 1 98.5 258 ARG A N 1
ATOM 1979 C CA . ARG A 1 258 ? 13.781 18.797 17.766 1 98.5 258 ARG A CA 1
ATOM 1980 C C . ARG A 1 258 ? 15.148 18.641 18.438 1 98.5 258 ARG A C 1
ATOM 1982 O O . ARG A 1 258 ? 15.906 19.609 18.531 1 98.5 258 ARG A O 1
ATOM 1989 N N . ARG A 1 259 ? 15.359 17.469 18.906 1 98.06 259 ARG A N 1
ATOM 1990 C CA . ARG A 1 259 ? 16.625 17.016 19.469 1 98.06 259 ARG A CA 1
ATOM 1991 C C . ARG A 1 259 ? 17.172 15.812 18.719 1 98.06 259 ARG A C 1
ATOM 1993 O O . ARG A 1 259 ? 16.547 14.75 18.703 1 98.06 259 ARG A O 1
ATOM 2000 N N . ARG A 1 260 ? 18.359 15.977 18.141 1 97.25 260 ARG A N 1
ATOM 2001 C CA . ARG A 1 260 ? 18.922 14.906 17.328 1 97.25 260 ARG A CA 1
ATOM 2002 C C . ARG A 1 260 ? 20.344 14.578 17.781 1 97.25 260 ARG A C 1
ATOM 2004 O O . ARG A 1 260 ? 21.234 15.43 17.75 1 97.25 260 ARG A O 1
ATOM 2011 N N . GLN A 1 261 ? 20.5 13.367 18.156 1 96.19 261 GLN A N 1
ATOM 2012 C CA . GLN A 1 261 ? 21.828 12.891 18.516 1 96.19 261 GLN A CA 1
ATOM 2013 C C . GLN A 1 261 ? 22.688 12.688 17.266 1 96.19 261 GLN A C 1
ATOM 2015 O O . GLN A 1 261 ? 22.203 12.133 16.266 1 96.19 261 GLN A O 1
ATOM 2020 N N . VAL A 1 262 ? 23.859 13.219 17.281 1 94.5 262 VAL A N 1
ATOM 2021 C CA . VAL A 1 262 ? 24.859 13.008 16.25 1 94.5 262 VAL A CA 1
ATOM 2022 C C . VAL A 1 262 ? 26.188 12.617 16.891 1 94.5 262 VAL A C 1
ATOM 2024 O O . VAL A 1 262 ? 26.344 12.719 18.109 1 94.5 262 VAL A O 1
ATOM 2027 N N . PRO A 1 263 ? 27.094 12.023 16.109 1 93 263 PRO A N 1
ATOM 2028 C CA . PRO A 1 263 ? 28.375 11.648 16.734 1 93 263 PRO A CA 1
ATOM 2029 C C . PRO A 1 263 ? 29.016 12.812 17.484 1 93 263 PRO A C 1
ATOM 2031 O O . PRO A 1 263 ? 29.375 13.82 16.875 1 93 263 PRO A O 1
ATOM 2034 N N . GLY A 1 264 ? 29.094 12.664 18.734 1 92.56 264 GLY A N 1
ATOM 2035 C CA . GLY A 1 264 ? 29.828 13.617 19.547 1 92.56 264 GLY A CA 1
ATOM 2036 C C . GLY A 1 264 ? 29.016 14.852 19.906 1 92.56 264 GLY A C 1
ATOM 2037 O O . GLY A 1 264 ? 29.547 15.836 20.406 1 92.56 264 GLY A O 1
ATOM 2038 N N . ASP A 1 265 ? 27.719 14.812 19.578 1 95.5 265 ASP A N 1
ATOM 2039 C CA . ASP A 1 265 ? 26.953 16.031 19.844 1 95.5 265 ASP A CA 1
ATOM 2040 C C . ASP A 1 265 ? 25.453 15.727 19.844 1 95.5 265 ASP A C 1
ATOM 2042 O O . ASP A 1 265 ? 25.031 14.594 19.594 1 95.5 265 ASP A O 1
ATOM 2046 N N . VAL A 1 266 ? 24.75 16.656 20.312 1 97.12 266 VAL A N 1
ATOM 2047 C CA . VAL A 1 266 ? 23.297 16.688 20.203 1 97.12 266 VAL A CA 1
ATOM 2048 C C . VAL A 1 266 ? 22.844 18.016 19.594 1 97.12 266 VAL A C 1
ATOM 2050 O O . VAL A 1 266 ? 23.094 19.078 20.156 1 97.12 266 VAL A O 1
ATOM 2053 N N . LEU A 1 267 ? 22.203 17.906 18.516 1 97.81 267 LEU A N 1
ATOM 2054 C CA . LEU A 1 267 ? 21.703 19.094 17.828 1 97.81 267 LEU A CA 1
ATOM 2055 C C . LEU A 1 267 ? 20.266 19.391 18.219 1 97.81 267 LEU A C 1
ATOM 2057 O O . LEU A 1 267 ? 19.453 18.469 18.344 1 97.81 267 LEU A O 1
ATOM 2061 N N . THR A 1 268 ? 19.984 20.641 18.438 1 98.31 268 THR A N 1
ATOM 2062 C CA . THR A 1 268 ? 18.625 21.047 18.75 1 98.31 268 THR A CA 1
ATOM 2063 C C . THR A 1 268 ? 18.188 22.219 17.859 1 98.31 268 THR A C 1
ATOM 2065 O O . THR A 1 268 ? 19.031 23 17.406 1 98.31 268 THR A O 1
ATOM 2068 N N . ASP A 1 269 ? 16.953 22.312 17.594 1 98.25 269 ASP A N 1
ATOM 2069 C CA . ASP A 1 269 ? 16.375 23.484 16.922 1 98.25 269 ASP A CA 1
ATOM 2070 C C . ASP A 1 269 ? 14.898 23.641 17.25 1 98.25 269 ASP A C 1
ATOM 2072 O O . ASP A 1 269 ? 14.281 22.719 17.797 1 98.25 269 ASP A O 1
ATOM 2076 N N . PHE A 1 270 ? 14.453 24.828 17.016 1 98.44 270 PHE A N 1
ATOM 2077 C CA . PHE A 1 270 ? 13.078 25.203 17.297 1 98.44 270 PHE A CA 1
ATOM 2078 C C . PHE A 1 270 ? 12.398 25.766 16.047 1 98.44 270 PHE A C 1
ATOM 2080 O O . PHE A 1 270 ? 13 26.531 15.297 1 98.44 270 PHE A O 1
ATOM 2087 N N . ASN A 1 271 ? 11.211 25.328 15.742 1 98.69 271 ASN A N 1
ATOM 2088 C CA . ASN A 1 271 ? 10.383 25.781 14.633 1 98.69 271 ASN A CA 1
ATOM 2089 C C . ASN A 1 271 ? 8.938 26.016 15.07 1 98.69 271 ASN A C 1
ATOM 2091 O O . ASN A 1 271 ? 8.414 25.297 15.922 1 98.69 271 ASN A O 1
ATOM 2095 N N . THR A 1 272 ? 8.297 27.031 14.477 1 98.75 272 THR A N 1
ATOM 2096 C CA . THR A 1 272 ? 6.918 27.328 14.859 1 98.75 272 THR A CA 1
ATOM 2097 C C . THR A 1 272 ? 6.188 28.062 13.75 1 98.75 272 THR A C 1
ATOM 2099 O O . THR A 1 272 ? 6.816 28.578 12.82 1 98.75 272 THR A O 1
ATOM 2102 N N . TYR A 1 273 ? 4.895 27.969 13.805 1 98.81 273 TYR A N 1
ATOM 2103 C CA . TYR A 1 273 ? 4.059 28.859 13.008 1 98.81 273 TYR A CA 1
ATOM 2104 C C . TYR A 1 273 ? 2.785 29.234 13.758 1 98.81 273 TYR A C 1
ATOM 2106 O O . TYR A 1 273 ? 2.369 28.531 14.68 1 98.81 273 TYR A O 1
ATOM 2114 N N . ALA A 1 274 ? 2.264 30.359 13.43 1 98.88 274 ALA A N 1
ATOM 2115 C CA . ALA A 1 274 ? 0.952 30.828 13.867 1 98.88 274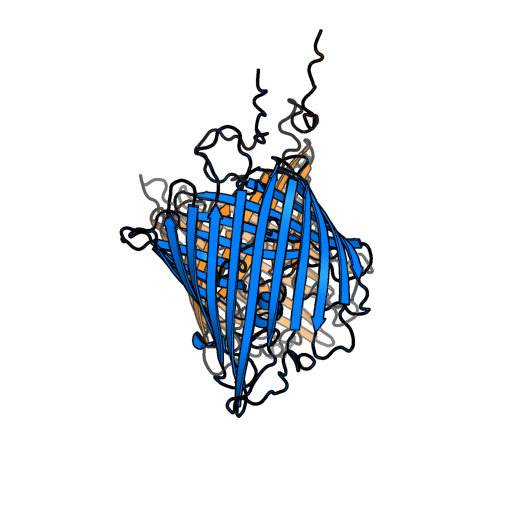 ALA A CA 1
ATOM 2116 C C . ALA A 1 274 ? 0.161 31.406 12.695 1 98.88 274 ALA A C 1
ATOM 2118 O O . ALA A 1 274 ? 0.719 32.094 11.844 1 98.88 274 ALA A O 1
ATOM 2119 N N . GLN A 1 275 ? -1.13 31.078 12.68 1 98.88 275 GLN A N 1
ATOM 2120 C CA . GLN A 1 275 ? -1.943 31.594 11.578 1 98.88 275 GLN A CA 1
ATOM 2121 C C . GLN A 1 275 ? -3.352 31.938 12.055 1 98.88 275 GLN A C 1
ATOM 2123 O O . GLN A 1 275 ? -3.842 31.375 13.031 1 98.88 275 GLN A O 1
ATOM 2128 N N . ALA A 1 276 ? -3.92 32.875 11.367 1 98.75 276 ALA A N 1
ATOM 2129 C CA . ALA A 1 276 ? -5.305 33.312 11.555 1 98.75 276 ALA A CA 1
ATOM 2130 C C . ALA A 1 276 ? -6.055 33.312 10.219 1 98.75 276 ALA A C 1
ATOM 2132 O O . ALA A 1 276 ? -5.512 33.75 9.203 1 98.75 276 ALA A O 1
ATOM 2133 N N . ALA A 1 277 ? -7.219 32.719 10.227 1 98.38 277 ALA A N 1
ATOM 2134 C CA . ALA A 1 277 ? -8.102 32.75 9.062 1 98.38 277 ALA A CA 1
ATOM 2135 C C . ALA A 1 277 ? -9.461 33.344 9.414 1 98.38 277 ALA A C 1
ATOM 2137 O O . ALA A 1 277 ? -9.992 33.094 10.5 1 98.38 277 ALA A O 1
ATOM 2138 N N . TRP A 1 278 ? -9.984 34.156 8.508 1 98.06 278 TRP A N 1
ATOM 2139 C CA . TRP A 1 278 ? -11.25 34.844 8.719 1 98.06 278 TRP A CA 1
ATOM 2140 C C . TRP A 1 278 ? -12.156 34.719 7.496 1 98.06 278 TRP A C 1
ATOM 2142 O O . TRP A 1 278 ? -11.875 35.312 6.445 1 98.06 278 TRP A O 1
ATOM 2152 N N . ARG A 1 279 ? -13.141 33.938 7.641 1 96.06 279 ARG A N 1
ATOM 2153 C CA . ARG A 1 279 ? -14.211 33.906 6.652 1 96.06 279 ARG A CA 1
ATOM 2154 C C . ARG A 1 279 ? -15.188 35.062 6.895 1 96.06 279 ARG A C 1
ATOM 2156 O O . ARG A 1 279 ? -16.078 34.938 7.738 1 96.06 279 ARG A O 1
ATOM 2163 N N . PHE A 1 280 ? -15.164 36.094 6.117 1 94.19 280 PHE A N 1
ATOM 2164 C CA . PHE A 1 280 ? -15.898 37.344 6.383 1 94.19 280 PHE A CA 1
ATOM 2165 C C . PHE A 1 280 ? -17.156 37.406 5.531 1 94.19 280 PHE A C 1
ATOM 2167 O O . PHE A 1 280 ? -17.984 38.312 5.695 1 94.19 280 PHE A O 1
ATOM 2174 N N . SER A 1 281 ? -17.297 36.438 4.629 1 92.5 281 SER A N 1
ATOM 2175 C CA . SER A 1 281 ? -18.469 36.219 3.793 1 92.5 281 SER A CA 1
ATOM 2176 C C . SER A 1 281 ? -18.672 34.75 3.475 1 92.5 281 SER A C 1
ATOM 2178 O O . SER A 1 281 ? -17.75 33.938 3.648 1 92.5 281 SER A O 1
ATOM 2180 N N . PRO A 1 282 ? -19.844 34.406 3.062 1 90.62 282 PRO A N 1
ATOM 2181 C CA . PRO A 1 282 ? -20.094 33 2.795 1 90.62 282 PRO A CA 1
ATOM 2182 C C . PRO A 1 282 ? -19.078 32.375 1.821 1 90.62 282 PRO A C 1
ATOM 2184 O O . PRO A 1 282 ? -18.781 31.188 1.9 1 90.62 282 PRO A O 1
ATOM 2187 N N . ARG A 1 283 ? -18.531 33.188 0.948 1 95.31 283 ARG A N 1
ATOM 2188 C CA . ARG A 1 283 ? -17.703 32.594 -0.099 1 95.31 283 ARG A CA 1
ATOM 2189 C C . ARG A 1 283 ? -16.297 33.188 -0.06 1 95.31 283 ARG A C 1
ATOM 2191 O O . ARG A 1 283 ? -15.453 32.844 -0.904 1 95.31 283 ARG A O 1
ATOM 2198 N N . TRP A 1 284 ? -16.047 34.094 0.826 1 97 284 TRP A N 1
ATOM 2199 C CA . TRP A 1 284 ? -14.742 34.75 0.846 1 97 284 TRP A CA 1
ATOM 2200 C C . TRP A 1 284 ? -14.078 34.625 2.209 1 97 284 TRP A C 1
ATOM 2202 O O . TRP A 1 284 ? -14.742 34.656 3.244 1 97 284 TRP A O 1
ATOM 2212 N N . ALA A 1 285 ? -12.781 34.438 2.156 1 97.75 285 ALA A N 1
ATOM 2213 C CA . ALA A 1 285 ? -11.984 34.406 3.379 1 97.75 285 ALA A CA 1
ATOM 2214 C C . ALA A 1 285 ? -10.594 35 3.143 1 97.75 285 ALA A C 1
ATOM 2216 O O . ALA A 1 285 ? -10.172 35.188 1.996 1 97.75 285 ALA A O 1
ATOM 2217 N N . THR A 1 286 ? -9.953 35.469 4.195 1 98.62 286 THR A N 1
ATOM 2218 C CA . THR A 1 286 ? -8.555 35.875 4.191 1 98.62 286 THR A CA 1
ATOM 2219 C C . THR A 1 286 ? -7.797 35.188 5.332 1 98.62 286 THR A C 1
ATOM 2221 O O . THR A 1 286 ? -8.406 34.688 6.277 1 98.62 286 THR A O 1
ATOM 2224 N N . ALA A 1 287 ? -6.473 35.031 5.164 1 98.88 287 ALA A N 1
ATOM 2225 C CA . ALA A 1 287 ? -5.66 34.406 6.203 1 98.88 287 ALA A CA 1
ATOM 2226 C C . ALA A 1 287 ? -4.262 35.031 6.25 1 98.88 287 ALA A C 1
ATOM 2228 O O . ALA A 1 287 ? -3.773 35.562 5.246 1 98.88 287 ALA A O 1
ATOM 2229 N N . LEU A 1 288 ? -3.701 35 7.422 1 98.94 288 LEU A N 1
ATOM 2230 C CA . LEU A 1 288 ? -2.346 35.438 7.699 1 98.94 288 LEU A CA 1
ATOM 2231 C C . LEU A 1 288 ? -1.566 34.406 8.492 1 98.94 288 LEU A C 1
ATOM 2233 O O . LEU A 1 288 ? -2.098 33.812 9.422 1 98.94 288 LEU A O 1
ATOM 2237 N N . ARG A 1 289 ? -0.29 34.062 8.047 1 98.94 289 ARG A N 1
ATOM 2238 C CA . ARG A 1 289 ? 0.556 33.094 8.75 1 98.94 289 ARG A CA 1
ATOM 2239 C C . ARG A 1 289 ? 1.96 33.656 8.961 1 98.94 289 ARG A C 1
ATOM 2241 O O . ARG A 1 289 ? 2.541 34.25 8.047 1 98.94 289 ARG A O 1
ATOM 2248 N N . TYR A 1 290 ? 2.424 33.562 10.141 1 98.94 290 TYR A N 1
ATOM 2249 C CA . TYR A 1 290 ? 3.822 33.812 10.469 1 98.94 290 TYR A CA 1
ATOM 2250 C C . TYR A 1 290 ? 4.543 32.531 10.844 1 98.94 290 TYR A C 1
ATOM 2252 O O . TYR A 1 290 ? 4.004 31.703 11.578 1 98.94 290 TYR A O 1
ATOM 2260 N N . GLU A 1 291 ? 5.734 32.312 10.289 1 98.88 291 GLU A N 1
ATOM 2261 C CA . GLU A 1 291 ? 6.562 31.156 10.555 1 98.88 291 GLU A CA 1
ATOM 2262 C C . GLU A 1 291 ? 7.965 31.562 11 1 98.88 291 GLU A C 1
ATOM 2264 O O . GLU A 1 291 ? 8.531 32.531 10.5 1 98.88 291 GLU A O 1
ATOM 2269 N N . LEU A 1 292 ? 8.531 30.781 11.922 1 98.88 292 LEU A N 1
ATOM 2270 C CA . LEU A 1 292 ? 9.883 31.016 12.43 1 98.88 292 LEU A CA 1
ATOM 2271 C C . LEU A 1 292 ? 10.617 29.688 12.633 1 98.88 292 LEU A C 1
ATOM 2273 O O . LEU A 1 292 ? 10.039 28.734 13.133 1 98.88 292 LEU A O 1
ATOM 2277 N N . GLY A 1 293 ? 11.867 29.641 12.18 1 98.69 293 GLY A N 1
ATOM 2278 C CA . GLY A 1 293 ? 12.773 28.531 12.43 1 98.69 293 GLY A CA 1
ATOM 2279 C C . GLY A 1 293 ? 14.172 28.969 12.812 1 98.69 293 GLY A C 1
ATOM 2280 O O . GLY A 1 293 ? 14.703 29.922 12.227 1 98.69 293 GLY A O 1
ATOM 2281 N N . THR A 1 294 ? 14.758 28.281 13.766 1 98.69 294 THR A N 1
ATOM 2282 C CA . THR A 1 294 ? 16.094 28.656 14.234 1 98.69 294 THR A CA 1
ATOM 2283 C C . THR A 1 294 ? 17.156 27.812 13.562 1 98.69 294 THR A C 1
ATOM 2285 O O . THR A 1 294 ? 16.859 26.766 12.992 1 98.69 294 THR A O 1
ATOM 2288 N N . ALA A 1 295 ? 18.391 28.297 13.656 1 98.25 295 ALA A N 1
ATOM 2289 C CA . ALA A 1 295 ? 19.531 27.469 13.32 1 98.25 295 ALA A CA 1
ATOM 2290 C C . ALA A 1 295 ? 19.688 26.328 14.32 1 98.25 295 ALA A C 1
ATOM 2292 O O . ALA A 1 295 ? 19.156 26.391 15.438 1 98.25 295 ALA A O 1
ATOM 2293 N N . ALA A 1 296 ? 20.344 25.312 13.844 1 98.12 296 ALA A N 1
ATOM 2294 C CA . ALA A 1 296 ? 20.688 24.234 14.773 1 98.12 296 ALA A CA 1
ATOM 2295 C C . ALA A 1 296 ? 21.75 24.672 15.766 1 98.12 296 ALA A C 1
ATOM 2297 O O . ALA A 1 296 ? 22.641 25.453 15.43 1 98.12 296 ALA A O 1
ATOM 2298 N N . ARG A 1 297 ? 21.609 24.188 16.969 1 98.38 297 ARG A N 1
ATOM 2299 C CA . ARG A 1 297 ? 22.594 24.438 18.016 1 98.38 297 ARG A CA 1
ATOM 2300 C C . ARG A 1 297 ? 23.109 23.141 18.609 1 98.38 297 ARG A C 1
ATOM 2302 O O . ARG A 1 297 ? 22.375 22.156 18.719 1 98.38 297 ARG A O 1
ATOM 2309 N N . GLY A 1 298 ? 24.344 23.188 19.016 1 97.56 298 GLY A N 1
ATOM 2310 C CA . GLY A 1 298 ? 24.922 22.031 19.688 1 97.56 298 GLY A CA 1
ATOM 2311 C C . GLY A 1 298 ? 24.609 22 21.172 1 97.56 298 GLY A C 1
ATOM 2312 O O . GLY A 1 298 ? 23.828 22.812 21.672 1 97.56 298 GLY A O 1
ATOM 2313 N N . GLU A 1 299 ? 25.219 21 21.75 1 95.44 299 GLU A N 1
ATOM 2314 C CA . GLU A 1 299 ? 25 20.797 23.172 1 95.44 299 GLU A CA 1
ATOM 2315 C C . GLU A 1 299 ? 25.469 22 23.984 1 95.44 299 GLU A C 1
ATOM 2317 O O . GLU A 1 299 ? 24.906 22.312 25.031 1 95.44 299 GLU A O 1
ATOM 2322 N N . ASP A 1 300 ? 26.484 22.672 23.438 1 95.12 300 ASP A N 1
ATOM 2323 C CA . ASP A 1 300 ? 27.031 23.828 24.141 1 95.12 300 ASP A CA 1
ATOM 2324 C C . ASP A 1 300 ? 26.234 25.094 23.859 1 95.12 300 ASP A C 1
ATOM 2326 O O . ASP A 1 300 ? 26.547 26.156 24.391 1 95.12 300 ASP A O 1
ATOM 2330 N N . GLY A 1 301 ? 25.281 24.984 23.016 1 94.38 301 GLY A N 1
ATOM 2331 C CA . GLY A 1 301 ? 24.422 26.109 22.734 1 94.38 301 GLY A CA 1
ATOM 2332 C C . GLY A 1 301 ? 24.859 26.922 21.516 1 94.38 301 GLY A C 1
ATOM 2333 O O . GLY A 1 301 ? 24.141 27.797 21.062 1 94.38 301 GLY A O 1
ATOM 2334 N N . ALA A 1 302 ? 26.016 26.625 21.016 1 96.12 302 ALA A N 1
ATOM 2335 C CA . ALA A 1 302 ? 26.531 27.344 19.859 1 96.12 302 ALA A CA 1
ATOM 2336 C C . ALA A 1 302 ? 25.828 26.891 18.578 1 96.12 302 ALA A C 1
ATOM 2338 O O . ALA A 1 302 ? 25.438 25.734 18.453 1 96.12 302 ALA A O 1
ATOM 2339 N N . ARG A 1 303 ? 25.719 27.828 17.734 1 96.62 303 ARG A N 1
ATOM 2340 C CA . ARG A 1 303 ? 25.188 27.469 16.438 1 96.62 303 ARG A CA 1
ATOM 2341 C C . ARG A 1 303 ? 26.125 26.5 15.703 1 96.62 303 ARG A C 1
ATOM 2343 O O . ARG A 1 303 ? 27.344 26.656 15.758 1 96.62 303 ARG A O 1
ATOM 2350 N N . VAL A 1 304 ? 25.516 25.547 15.078 1 96.06 304 VAL A N 1
ATOM 2351 C CA . VAL A 1 304 ? 26.297 24.547 14.359 1 96.06 304 VAL A CA 1
ATOM 2352 C C . VAL A 1 304 ? 25.656 24.266 13 1 96.06 304 VAL A C 1
ATOM 2354 O O . VAL A 1 304 ? 24.5 24.594 12.773 1 96.06 304 VAL A O 1
ATOM 2357 N N . ILE A 1 305 ? 26.469 23.672 12.148 1 95.06 305 ILE A N 1
ATOM 2358 C CA . ILE A 1 305 ? 25.953 23.25 10.852 1 95.06 305 ILE A CA 1
ATOM 2359 C C . ILE A 1 305 ? 25.234 21.906 10.984 1 95.06 305 ILE A C 1
ATOM 2361 O O . ILE A 1 305 ? 25.828 20.906 11.398 1 95.06 305 ILE A O 1
ATOM 2365 N N . ASP A 1 306 ? 24 21.906 10.695 1 94.06 306 ASP A N 1
ATOM 2366 C CA . ASP A 1 306 ? 23.203 20.688 10.641 1 94.06 306 ASP A CA 1
ATOM 2367 C C . ASP A 1 306 ? 23.438 19.938 9.328 1 94.06 306 ASP A C 1
ATOM 2369 O O . ASP A 1 306 ? 23.125 20.453 8.258 1 94.06 306 ASP A O 1
ATOM 2373 N N . PRO A 1 307 ? 23.906 18.734 9.398 1 91.19 307 PRO A N 1
ATOM 2374 C CA . PRO A 1 307 ? 24.156 18 8.156 1 91.19 307 PRO A CA 1
ATOM 2375 C C . PRO A 1 307 ? 22.891 17.812 7.324 1 91.19 307 PRO A C 1
ATOM 2377 O O . PRO A 1 307 ? 22.969 17.672 6.098 1 91.19 307 PRO A O 1
ATOM 2380 N N . LEU A 1 308 ? 21.734 17.75 7.875 1 91.62 308 LEU A N 1
ATOM 2381 C CA . LEU A 1 308 ? 20.484 17.609 7.133 1 91.62 308 LEU A CA 1
ATOM 2382 C C . LEU A 1 308 ? 20.141 18.891 6.387 1 91.62 308 LEU A C 1
ATOM 2384 O O . LEU A 1 308 ? 19.422 18.859 5.387 1 91.62 308 LEU A O 1
ATOM 2388 N N . ASP A 1 309 ? 20.578 20 6.945 1 93.94 309 ASP A N 1
ATOM 2389 C CA . ASP A 1 309 ? 20.328 21.312 6.367 1 93.94 309 ASP A CA 1
ATOM 2390 C C . ASP A 1 309 ? 21.578 22.203 6.457 1 93.94 309 ASP A C 1
ATOM 2392 O O . ASP A 1 309 ? 21.578 23.188 7.184 1 93.94 309 ASP A O 1
ATOM 2396 N N . PRO A 1 310 ? 22.531 21.969 5.652 1 95.62 310 PRO A N 1
ATOM 2397 C CA . PRO A 1 310 ? 23.812 22.656 5.809 1 95.62 310 PRO A CA 1
ATOM 2398 C C . PRO A 1 310 ? 23.719 24.156 5.547 1 95.62 310 PRO A C 1
ATOM 2400 O O . PRO A 1 310 ? 24.5 24.938 6.098 1 95.62 310 PRO A O 1
ATOM 2403 N N . ASP A 1 311 ? 22.797 24.547 4.766 1 95.5 311 ASP A N 1
ATOM 2404 C CA . ASP A 1 311 ? 22.688 25.953 4.426 1 95.5 311 ASP A CA 1
ATOM 2405 C C . ASP A 1 311 ? 21.938 26.719 5.512 1 95.5 311 ASP A C 1
ATOM 2407 O O . ASP A 1 311 ? 22.016 27.953 5.574 1 95.5 311 ASP A O 1
ATOM 2411 N N . TRP A 1 312 ? 21.188 26.062 6.316 1 96.94 312 TRP A N 1
ATOM 2412 C CA . TRP A 1 312 ? 20.359 26.703 7.324 1 96.94 312 TRP A CA 1
ATOM 2413 C C . TRP A 1 312 ? 21.188 27.078 8.547 1 96.94 312 TRP A C 1
ATOM 2415 O O . TRP A 1 312 ? 21.062 26.469 9.609 1 96.94 312 TRP A O 1
ATOM 2425 N N . THR A 1 313 ? 21.859 28.219 8.477 1 97 313 THR A N 1
ATOM 2426 C CA . THR A 1 313 ? 22.844 28.609 9.484 1 97 313 THR A CA 1
ATOM 2427 C C . THR A 1 313 ? 22.297 29.719 10.375 1 97 313 THR A C 1
ATOM 2429 O O . THR A 1 313 ? 22.922 30.078 11.383 1 97 313 THR A O 1
ATOM 2432 N N . GLU A 1 314 ? 21.219 30.281 9.961 1 97.81 314 GLU A N 1
ATOM 2433 C CA . GLU A 1 314 ? 20.578 31.375 10.695 1 97.81 314 GLU A CA 1
ATOM 2434 C C . GLU A 1 314 ? 19.062 31.156 10.781 1 97.81 314 GLU A C 1
ATOM 2436 O O . GLU A 1 314 ? 18.531 30.219 10.203 1 97.81 314 GLU A O 1
ATOM 2441 N N . SER A 1 315 ? 18.438 32.062 11.531 1 98.06 315 SER A N 1
ATOM 2442 C CA . SER A 1 315 ? 16.984 31.969 11.641 1 98.06 315 SER A CA 1
ATOM 2443 C C . SER A 1 315 ? 16.312 32.281 10.312 1 98.06 315 SER A C 1
ATOM 2445 O O . SER A 1 315 ? 16.844 33.062 9.508 1 98.06 315 SER A O 1
ATOM 2447 N N . ARG A 1 316 ? 15.227 31.625 10.117 1 98.44 316 ARG A N 1
ATOM 2448 C CA . ARG A 1 316 ? 14.352 31.859 8.969 1 98.44 316 ARG A CA 1
ATOM 2449 C C . ARG A 1 316 ? 12.945 32.25 9.414 1 98.44 316 ARG A C 1
ATOM 2451 O O . ARG A 1 316 ? 12.414 31.656 10.367 1 98.44 316 ARG A O 1
ATOM 2458 N N . ASN A 1 317 ? 12.406 33.281 8.82 1 98.56 317 ASN A N 1
ATOM 2459 C CA . ASN A 1 317 ? 11 33.594 9.039 1 98.56 317 ASN A CA 1
ATOM 2460 C C . ASN A 1 317 ? 10.258 33.844 7.727 1 98.56 317 ASN A C 1
ATOM 2462 O O . ASN A 1 317 ? 10.859 34.281 6.742 1 98.56 317 ASN A O 1
ATOM 2466 N N . ARG A 1 318 ? 9 33.562 7.711 1 98.81 318 ARG A N 1
ATOM 2467 C CA . ARG A 1 318 ? 8.141 33.75 6.543 1 98.81 318 ARG A CA 1
ATOM 2468 C C . ARG A 1 318 ? 6.77 34.281 6.945 1 98.81 318 ARG A C 1
ATOM 2470 O O . ARG A 1 318 ? 6.195 33.844 7.945 1 98.81 318 ARG A O 1
ATOM 2477 N N . VAL A 1 319 ? 6.348 35.281 6.289 1 98.88 319 VAL A N 1
ATOM 2478 C CA . VAL A 1 319 ? 4.996 35.812 6.441 1 98.88 319 VAL A CA 1
ATOM 2479 C C . VAL A 1 319 ? 4.199 35.562 5.164 1 98.88 319 VAL A C 1
ATOM 2481 O O . VAL A 1 319 ? 4.664 35.875 4.066 1 98.88 319 VAL A O 1
ATOM 2484 N N . SER A 1 320 ? 3.061 35 5.27 1 98.88 320 SER A N 1
ATOM 2485 C CA . SER A 1 320 ? 2.18 34.719 4.141 1 98.88 320 SER A CA 1
ATOM 2486 C C . SER A 1 320 ? 0.783 35.281 4.379 1 98.88 320 SER A C 1
ATOM 2488 O O . SER A 1 320 ? 0.296 35.312 5.512 1 98.88 320 SER A O 1
ATOM 2490 N N . ALA A 1 321 ? 0.157 35.75 3.354 1 98.94 321 ALA A N 1
ATOM 2491 C CA . ALA A 1 321 ? -1.229 36.219 3.361 1 98.94 321 ALA A CA 1
ATOM 2492 C C . ALA A 1 321 ? -1.969 35.75 2.111 1 98.94 321 ALA A C 1
ATOM 2494 O O . ALA A 1 321 ? -1.363 35.562 1.05 1 98.94 321 ALA A O 1
ATOM 2495 N N . ASN A 1 322 ? -3.307 35.5 2.311 1 98.88 322 ASN A N 1
ATOM 2496 C CA . ASN A 1 322 ? -4.039 35.062 1.126 1 98.88 322 ASN A CA 1
ATOM 2497 C C . ASN A 1 322 ? -5.5 35.5 1.177 1 98.88 322 ASN A C 1
ATOM 2499 O O . ASN A 1 322 ? -5.965 36 2.201 1 98.88 322 ASN A O 1
ATOM 2503 N N . VAL A 1 323 ? -6.098 35.469 0.022 1 98.81 323 VAL A N 1
ATOM 2504 C CA . VAL A 1 323 ? -7.539 35.594 -0.155 1 98.81 323 VAL A CA 1
ATOM 2505 C C . VAL A 1 323 ? -8.078 34.344 -0.858 1 98.81 323 VAL A C 1
ATOM 2507 O O . VAL A 1 323 ? -7.488 33.875 -1.837 1 98.81 323 VAL A O 1
ATOM 2510 N N . THR A 1 324 ? -9.141 33.875 -0.298 1 98.44 324 THR A N 1
ATOM 2511 C CA . THR A 1 324 ? -9.734 32.625 -0.824 1 98.44 324 THR A CA 1
ATOM 2512 C C . THR A 1 324 ? -11.172 32.875 -1.271 1 98.44 324 THR A C 1
ATOM 2514 O O . THR A 1 324 ? -11.922 33.594 -0.598 1 98.44 324 THR A O 1
ATOM 2517 N N . PHE A 1 325 ? -11.5 32.344 -2.42 1 98.44 325 PHE A N 1
ATOM 2518 C CA . PHE A 1 325 ? -12.852 32.406 -2.975 1 98.44 325 PHE A CA 1
ATOM 2519 C C . PHE A 1 325 ? -13.391 31.031 -3.277 1 98.44 325 PHE A C 1
ATOM 2521 O O . PHE A 1 325 ? -12.719 30.219 -3.934 1 98.44 325 PHE A O 1
ATOM 2528 N N . TRP A 1 326 ? -14.641 30.781 -2.719 1 96.44 326 TRP A N 1
ATOM 2529 C CA . TRP A 1 326 ? -15.336 29.531 -3.023 1 96.44 326 TRP A CA 1
ATOM 2530 C C . TRP A 1 326 ? -16.531 29.781 -3.941 1 96.44 326 TRP A C 1
ATOM 2532 O O . TRP A 1 326 ? -17.609 30.156 -3.48 1 96.44 326 TRP A O 1
ATOM 2542 N N . PRO A 1 327 ? -16.344 29.469 -5.195 1 95.81 327 PRO A N 1
ATOM 2543 C CA . PRO A 1 327 ? -17.562 29.5 -6.016 1 95.81 327 PRO A CA 1
ATOM 2544 C C . PRO A 1 327 ? -18.672 28.609 -5.469 1 95.81 327 PRO A C 1
ATOM 2546 O O . PRO A 1 327 ? -19.828 29.031 -5.418 1 95.81 327 PRO A O 1
ATOM 2549 N N . THR A 1 328 ? -18.312 27.375 -5.113 1 93.38 328 THR A N 1
ATOM 2550 C CA . THR A 1 328 ? -19.188 26.422 -4.434 1 93.38 328 THR A CA 1
ATOM 2551 C C . THR A 1 328 ? -18.406 25.625 -3.391 1 93.38 328 THR A C 1
ATOM 2553 O O . THR A 1 328 ? -17.234 25.922 -3.129 1 93.38 328 THR A O 1
ATOM 2556 N N . GLU A 1 329 ? -19.062 24.641 -2.854 1 89.94 329 GLU A N 1
ATOM 2557 C CA . GLU A 1 329 ? -18.391 23.797 -1.867 1 89.94 329 GLU A CA 1
ATOM 2558 C C . GLU A 1 329 ? -17.438 22.812 -2.537 1 89.94 329 GLU A C 1
ATOM 2560 O O . GLU A 1 329 ? -16.656 22.141 -1.863 1 89.94 329 GLU A O 1
ATOM 2565 N N . PHE A 1 330 ? -17.344 22.812 -3.875 1 92.56 330 PHE A N 1
ATOM 2566 C CA . PHE A 1 330 ? -16.562 21.812 -4.594 1 92.56 330 PHE A CA 1
ATOM 2567 C C . PHE A 1 330 ? -15.367 22.453 -5.297 1 92.56 330 PHE A C 1
ATOM 2569 O O . PHE A 1 330 ? -14.586 21.766 -5.953 1 92.56 330 PHE A O 1
ATOM 2576 N N . SER A 1 331 ? -15.266 23.734 -5.168 1 96.19 331 SER A N 1
ATOM 2577 C CA . SER A 1 331 ? -14.172 24.438 -5.832 1 96.19 331 SER A CA 1
ATOM 2578 C C . SER A 1 331 ? -13.656 25.594 -4.973 1 96.19 331 SER A C 1
ATOM 2580 O O . SER A 1 331 ? -14.414 26.203 -4.219 1 96.19 331 SER A O 1
ATOM 2582 N N . ARG A 1 332 ? -12.352 25.844 -5.148 1 97.38 332 ARG A N 1
ATOM 2583 C CA . ARG A 1 332 ? -11.688 26.891 -4.363 1 97.38 332 ARG A CA 1
ATOM 2584 C C . ARG A 1 332 ? -10.578 27.562 -5.168 1 97.38 332 ARG A C 1
ATOM 2586 O O . ARG A 1 332 ? -9.789 26.875 -5.828 1 97.38 332 ARG A O 1
ATOM 2593 N N . LEU A 1 333 ? -10.586 28.891 -5.16 1 98.62 333 LEU A N 1
ATOM 2594 C CA . LEU A 1 333 ? -9.508 29.703 -5.699 1 98.62 333 LEU A CA 1
ATOM 2595 C C . LEU A 1 333 ? -8.781 30.453 -4.586 1 98.62 333 LEU A C 1
ATOM 2597 O O . LEU A 1 333 ? -9.422 31.031 -3.697 1 98.62 333 LEU A O 1
ATOM 2601 N N . ARG A 1 334 ? -7.43 30.453 -4.629 1 98.81 334 ARG A N 1
ATOM 2602 C CA . ARG A 1 334 ? -6.664 31.125 -3.586 1 98.81 334 ARG A CA 1
ATOM 2603 C C . ARG A 1 334 ? -5.504 31.922 -4.184 1 98.81 334 ARG A C 1
ATOM 2605 O O . ARG A 1 334 ? -4.703 31.375 -4.949 1 98.81 334 ARG A O 1
ATOM 2612 N N . LEU A 1 335 ? -5.531 33.188 -3.908 1 98.94 335 LEU A N 1
ATOM 2613 C CA . LEU A 1 335 ? -4.387 34.062 -4.195 1 98.94 335 LEU A CA 1
ATOM 2614 C C . LEU A 1 335 ? -3.539 34.281 -2.945 1 98.94 335 LEU A C 1
ATOM 2616 O O . LEU A 1 335 ? -4.035 34.75 -1.93 1 98.94 335 LEU A O 1
ATOM 2620 N N . GLN A 1 336 ? -2.244 33.875 -3.018 1 98.94 336 GLN A N 1
ATOM 2621 C CA . GLN A 1 336 ? -1.39 33.938 -1.835 1 98.94 336 GLN A CA 1
ATOM 2622 C C . GLN A 1 336 ? -0.068 34.625 -2.143 1 98.94 336 GLN A C 1
ATOM 2624 O O . GLN A 1 336 ? 0.551 34.375 -3.176 1 98.94 336 GLN A O 1
ATOM 2629 N N . GLY A 1 337 ? 0.312 35.562 -1.299 1 98.94 337 GLY A N 1
ATOM 2630 C CA . GLY A 1 337 ? 1.634 36.156 -1.306 1 98.94 337 GLY A CA 1
ATOM 2631 C C . GLY A 1 337 ? 2.43 35.875 -0.047 1 98.94 337 GLY A C 1
ATOM 2632 O O . GLY A 1 337 ? 1.855 35.688 1.029 1 98.94 337 GLY A O 1
ATOM 2633 N N . ALA A 1 338 ? 3.789 35.844 -0.224 1 98.81 338 ALA A N 1
ATOM 2634 C CA . ALA A 1 338 ? 4.613 35.594 0.954 1 98.81 338 ALA A CA 1
ATOM 2635 C C . ALA A 1 338 ? 5.961 36.281 0.846 1 98.81 338 ALA A C 1
ATOM 2637 O O . ALA A 1 338 ? 6.449 36.531 -0.258 1 98.81 338 ALA A O 1
ATOM 2638 N N . ARG A 1 339 ? 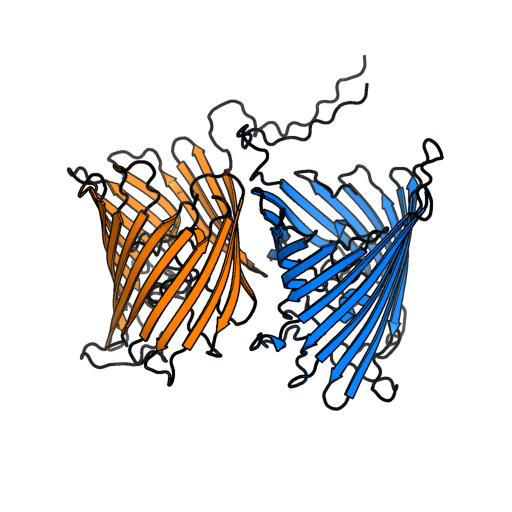6.477 36.656 1.96 1 98.88 339 ARG A N 1
ATOM 2639 C CA . ARG A 1 339 ? 7.859 37.094 2.146 1 98.88 339 ARG A CA 1
ATOM 2640 C C . ARG A 1 339 ? 8.641 36.062 2.969 1 98.88 339 ARG A C 1
ATOM 2642 O O . ARG A 1 339 ? 8.25 35.75 4.094 1 98.88 339 ARG A O 1
ATOM 2649 N N . ASP A 1 340 ? 9.641 35.562 2.396 1 98.56 340 ASP A N 1
ATOM 2650 C CA . ASP A 1 340 ? 10.477 34.531 3.025 1 98.56 340 ASP A CA 1
ATOM 2651 C C . ASP A 1 340 ? 11.891 35.062 3.283 1 98.56 340 ASP A C 1
ATOM 2653 O O . ASP A 1 340 ? 12.672 35.219 2.348 1 98.56 340 ASP A O 1
ATOM 2657 N N . HIS A 1 341 ? 12.195 35.219 4.559 1 98.5 341 HIS A N 1
ATOM 2658 C CA . HIS A 1 341 ? 13.508 35.75 4.934 1 98.5 341 HIS A CA 1
ATOM 2659 C C . HIS A 1 341 ? 14.344 34.688 5.617 1 98.5 341 HIS A C 1
ATOM 2661 O O . HIS A 1 341 ? 14.164 34.406 6.809 1 98.5 341 HIS A O 1
ATOM 2667 N N . ALA A 1 342 ? 15.227 34.156 4.852 1 98 342 ALA A N 1
ATOM 2668 C CA . ALA A 1 342 ? 16.234 33.25 5.391 1 98 342 ALA A CA 1
ATOM 2669 C C . ALA A 1 342 ? 17.516 34 5.75 1 98 342 ALA A C 1
ATOM 2671 O O . ALA A 1 342 ? 18.156 34.594 4.883 1 98 342 ALA A O 1
ATOM 2672 N N . GLY A 1 343 ? 17.891 33.844 6.973 1 97.5 343 GLY A N 1
ATOM 2673 C CA . GLY A 1 343 ? 19 34.625 7.469 1 97.5 343 GLY A CA 1
ATOM 2674 C C . GLY A 1 343 ? 20.312 34.375 6.73 1 97.5 343 GLY A C 1
ATOM 2675 O O . GLY A 1 343 ? 21.219 35.188 6.773 1 97.5 343 GLY A O 1
ATOM 2676 N N . TRP A 1 344 ? 20.453 33.281 6.094 1 96.75 344 TRP A N 1
ATOM 2677 C CA . TRP A 1 344 ? 21.688 32.938 5.383 1 96.75 344 TRP A CA 1
ATOM 2678 C C . TRP A 1 344 ? 21.641 33.469 3.949 1 96.75 344 TRP A C 1
ATOM 2680 O O . TRP A 1 344 ? 22.625 33.312 3.205 1 96.75 344 TRP A O 1
ATOM 2690 N N . ARG A 1 345 ? 20.562 34.031 3.549 1 96.5 345 ARG A N 1
ATOM 2691 C CA . ARG A 1 345 ? 20.453 34.625 2.232 1 96.5 345 ARG A CA 1
ATOM 2692 C C . ARG A 1 345 ? 20.516 36.156 2.334 1 96.5 345 ARG A C 1
ATOM 2694 O O . ARG A 1 345 ? 20.078 36.75 3.33 1 96.5 345 ARG A O 1
ATOM 2701 N N . ASP A 1 346 ? 20.969 36.812 1.304 1 95.31 346 ASP A N 1
ATOM 2702 C CA . ASP A 1 346 ? 21.219 38.25 1.305 1 95.31 346 ASP A CA 1
ATOM 2703 C C . ASP A 1 346 ? 19.906 39.031 1.316 1 95.31 346 ASP A C 1
ATOM 2705 O O . ASP A 1 346 ? 19.812 40.094 1.961 1 95.31 346 ASP A O 1
ATOM 2709 N N . GLU A 1 347 ? 18.953 38.531 0.608 1 96.5 347 GLU A N 1
ATOM 2710 C CA . GLU A 1 347 ? 17.672 39.25 0.498 1 96.5 347 GLU A CA 1
ATOM 2711 C C . GLU A 1 347 ? 16.5 38.312 0.716 1 96.5 347 GLU A C 1
ATOM 2713 O O . GLU A 1 347 ? 16.578 37.125 0.427 1 96.5 347 GLU A O 1
ATOM 2718 N N . PRO A 1 348 ? 15.477 38.969 1.228 1 97.69 348 PRO A N 1
ATOM 2719 C CA . PRO A 1 348 ? 14.266 38.125 1.328 1 97.69 348 PRO A CA 1
ATOM 2720 C C . PRO A 1 348 ? 13.703 37.75 -0.036 1 97.69 348 PRO A C 1
ATOM 2722 O O . PRO A 1 348 ? 13.82 38.5 -0.997 1 97.69 348 PRO A O 1
ATOM 2725 N N . GLY A 1 349 ? 13.141 36.562 -0.071 1 97.88 349 GLY A N 1
ATOM 2726 C CA . GLY A 1 349 ? 12.398 36.125 -1.247 1 97.88 349 GLY A CA 1
ATOM 2727 C C . GLY A 1 349 ? 10.914 36.438 -1.158 1 97.88 349 GLY A C 1
ATOM 2728 O O . GLY A 1 349 ? 10.336 36.438 -0.071 1 97.88 349 GLY A O 1
ATOM 2729 N N . TYR A 1 350 ? 10.367 36.688 -2.311 1 98.56 350 TYR A N 1
ATOM 2730 C CA . TYR A 1 350 ? 8.93 36.938 -2.406 1 98.56 350 TYR A CA 1
ATOM 2731 C C . TYR A 1 350 ? 8.273 35.906 -3.346 1 98.56 350 TYR A C 1
ATOM 2733 O O . TYR A 1 350 ? 8.906 35.438 -4.293 1 98.56 350 TYR A O 1
ATOM 2741 N N . SER A 1 351 ? 7.047 35.562 -3.029 1 98.56 351 SER A N 1
ATOM 2742 C CA . SER A 1 351 ? 6.297 34.656 -3.898 1 98.56 351 SER A CA 1
ATOM 2743 C C . SER A 1 351 ? 4.844 35.125 -4.039 1 98.56 351 SER A C 1
ATOM 2745 O O . SER A 1 351 ? 4.301 35.781 -3.146 1 98.56 351 SER A O 1
ATOM 2747 N N . LEU A 1 352 ? 4.289 34.875 -5.188 1 98.81 352 LEU A N 1
ATOM 2748 C CA . LEU A 1 352 ? 2.873 35.031 -5.5 1 98.81 352 LEU A CA 1
ATOM 2749 C C . LEU A 1 352 ? 2.322 33.781 -6.16 1 98.81 352 LEU A C 1
ATOM 2751 O O . LEU A 1 352 ? 2.9 33.281 -7.125 1 98.81 352 LEU A O 1
ATOM 2755 N N . MET A 1 353 ? 1.244 33.25 -5.57 1 98.81 353 MET A N 1
ATOM 2756 C CA . MET A 1 353 ? 0.666 32 -6.082 1 98.81 353 MET A CA 1
ATOM 2757 C C . MET A 1 353 ? -0.836 32.156 -6.301 1 98.81 353 MET A C 1
ATOM 2759 O O . MET A 1 353 ? -1.535 32.75 -5.469 1 98.81 353 MET A O 1
ATOM 2763 N N . LEU A 1 354 ? -1.312 31.703 -7.41 1 98.94 354 LEU A N 1
ATOM 2764 C CA . LEU A 1 354 ? -2.73 31.5 -7.684 1 98.94 354 LEU A CA 1
ATOM 2765 C C . LEU A 1 354 ? -3.053 30 -7.797 1 98.94 354 LEU A C 1
ATOM 2767 O O . LEU A 1 354 ? -2.582 29.328 -8.711 1 98.94 354 LEU A O 1
ATOM 2771 N N . ALA A 1 355 ? -3.908 29.547 -6.883 1 98.81 355 ALA A N 1
ATOM 2772 C CA . ALA A 1 355 ? -4.156 28.109 -6.82 1 98.81 355 ALA A CA 1
ATOM 2773 C C . ALA A 1 355 ? -5.625 27.797 -7.09 1 98.81 355 ALA A C 1
ATOM 2775 O O . ALA A 1 355 ? -6.516 28.531 -6.664 1 98.81 355 ALA A O 1
ATOM 2776 N N . LEU A 1 356 ? -5.867 26.703 -7.766 1 98.69 356 LEU A N 1
ATOM 2777 C CA . LEU A 1 356 ? -7.188 26.141 -8.031 1 98.69 356 LEU A CA 1
ATOM 2778 C C . LEU A 1 356 ? -7.312 24.734 -7.453 1 98.69 356 LEU A C 1
ATOM 2780 O O . LEU A 1 356 ? -6.434 23.891 -7.664 1 98.69 356 LEU A O 1
ATOM 2784 N N . GLU A 1 357 ? -8.375 24.531 -6.75 1 97.81 357 GLU A N 1
ATOM 2785 C CA . GLU A 1 357 ? -8.695 23.203 -6.219 1 97.81 357 GLU A CA 1
ATOM 2786 C C . GLU A 1 357 ? -10.102 22.781 -6.637 1 97.81 357 GLU A C 1
ATOM 2788 O O . GLU A 1 357 ? -11.062 23.531 -6.488 1 97.81 357 GLU A O 1
ATOM 2793 N N . LEU A 1 358 ? -10.219 21.578 -7.203 1 96.75 358 LEU A N 1
ATOM 2794 C CA . LEU A 1 358 ? -11.492 20.969 -7.578 1 96.75 358 LEU A CA 1
ATOM 2795 C C . LEU A 1 358 ? -11.68 19.625 -6.883 1 96.75 358 LEU A C 1
ATOM 2797 O O . LEU A 1 358 ? -10.758 18.812 -6.848 1 96.75 358 LEU A O 1
ATOM 2801 N N . VAL A 1 359 ? -12.789 19.438 -6.281 1 94.12 359 VAL A N 1
ATOM 2802 C CA . VAL A 1 359 ? -13.141 18.172 -5.641 1 94.12 359 VAL A CA 1
ATOM 2803 C C . VAL A 1 359 ? -14.391 17.594 -6.301 1 94.12 359 VAL A C 1
ATOM 2805 O O . VAL A 1 359 ? -15.383 18.297 -6.484 1 94.12 359 VAL A O 1
ATOM 2808 N N . THR A 1 360 ? -14.344 16.328 -6.645 1 93 360 THR A N 1
ATOM 2809 C CA . THR A 1 360 ? -15.492 15.672 -7.254 1 93 360 THR A CA 1
ATOM 2810 C C . THR A 1 360 ? -15.617 14.234 -6.758 1 93 360 THR A C 1
ATOM 2812 O O . THR A 1 360 ? -14.633 13.625 -6.352 1 93 360 THR A O 1
ATOM 2815 N N . GLY A 1 361 ? -16.844 13.609 -6.719 1 88.62 361 GLY A N 1
ATOM 2816 C CA . GLY A 1 361 ? -17.125 12.266 -6.246 1 88.62 361 GLY A CA 1
ATOM 2817 C C . GLY A 1 361 ? -17.875 12.242 -4.93 1 88.62 361 GLY A C 1
ATOM 2818 O O . GLY A 1 361 ? -18.641 13.156 -4.629 1 88.62 361 GLY A O 1
ATOM 2819 N N . ALA A 1 362 ? -17.938 10.938 -4.305 1 73 362 ALA A N 1
ATOM 2820 C CA . ALA A 1 362 ? -18.719 10.711 -3.094 1 73 362 ALA A CA 1
ATOM 2821 C C . ALA A 1 362 ? -18.391 11.758 -2.029 1 73 362 ALA A C 1
ATOM 2823 O O . ALA A 1 362 ? -17.234 12.125 -1.845 1 73 362 ALA A O 1
ATOM 2824 N N . HIS A 1 363 ? -19.094 12.828 -2.084 1 56.69 363 HIS A N 1
ATOM 2825 C CA . HIS A 1 363 ? -19 14.062 -1.321 1 56.69 363 HIS A CA 1
ATOM 2826 C C . HIS A 1 363 ? -18.641 13.789 0.134 1 56.69 363 HIS A C 1
ATOM 2828 O O . HIS A 1 363 ? -19.516 13.758 1.001 1 56.69 363 HIS A O 1
ATOM 2834 N N . GLY A 1 364 ? -18.188 12.742 0.479 1 48.38 364 GLY A N 1
ATOM 2835 C CA . GLY A 1 364 ? -18.062 12.852 1.924 1 48.38 364 GLY A CA 1
ATOM 2836 C C . GLY A 1 364 ? -17.562 14.211 2.381 1 48.38 364 GLY A C 1
ATOM 2837 O O . GLY A 1 364 ? -17.484 15.148 1.586 1 48.38 364 GLY A O 1
ATOM 2838 N N . ALA A 1 365 ? -16.844 14.133 3.6 1 46.12 365 ALA A N 1
ATOM 2839 C CA . ALA A 1 365 ? -16.562 15.102 4.66 1 46.12 365 ALA A CA 1
ATOM 2840 C C . ALA A 1 365 ? -15.688 16.234 4.145 1 46.12 365 ALA A C 1
ATOM 2842 O O . ALA A 1 365 ? -15.312 17.125 4.906 1 46.12 365 ALA A O 1
ATOM 2843 N N . HIS A 1 366 ? -15.266 16.141 2.945 1 47.88 366 HIS A N 1
ATOM 2844 C CA . HIS A 1 366 ? -14.266 17.188 2.779 1 47.88 366 HIS A CA 1
ATOM 2845 C C . HIS A 1 366 ? -14.883 18.453 2.205 1 47.88 366 HIS A C 1
ATOM 2847 O O . HIS A 1 366 ? -14.289 19.109 1.345 1 47.88 366 HIS A O 1
ATOM 2853 N N . ALA A 1 367 ? -16.141 18.641 2.533 1 42.91 367 ALA A N 1
ATOM 2854 C CA . ALA A 1 367 ? -16.562 19.984 2.145 1 42.91 367 ALA A CA 1
ATOM 2855 C C . ALA A 1 367 ? -15.633 21.031 2.73 1 42.91 367 ALA A C 1
ATOM 2857 O O . ALA A 1 367 ? -15.141 20.891 3.852 1 42.91 367 ALA A O 1
ATOM 2858 N N . PHE A 1 368 ? -15.219 21.953 1.763 1 43.81 368 PHE A N 1
ATOM 2859 C CA . PHE A 1 368 ? -14.445 23.078 2.305 1 43.81 368 PHE A CA 1
ATOM 2860 C C . PHE A 1 368 ? -15.227 23.781 3.408 1 43.81 368 PHE A C 1
ATOM 2862 O O . PHE A 1 368 ? -16.453 23.812 3.389 1 43.81 368 PHE A O 1
ATOM 2869 N N . MET B 1 1 ? -42.188 33.375 -16.359 1 19.45 1 MET B N 1
ATOM 2870 C CA . MET B 1 1 ? -42.375 31.953 -16.516 1 19.45 1 MET B CA 1
ATOM 2871 C C . MET B 1 1 ? -41.094 31.188 -16.297 1 19.45 1 MET B C 1
ATOM 2873 O O . MET B 1 1 ? -40.125 31.344 -17.078 1 19.45 1 MET B O 1
ATOM 2877 N N . PRO B 1 2 ? -40.594 30.906 -15.141 1 20.58 2 PRO B N 1
ATOM 2878 C CA . PRO B 1 2 ? -39.219 30.844 -14.633 1 20.58 2 PRO B CA 1
ATOM 2879 C C . PRO B 1 2 ? -38.531 29.5 -14.953 1 20.58 2 PRO B C 1
ATOM 2881 O O . PRO B 1 2 ? -39.188 28.453 -14.945 1 20.58 2 PRO B O 1
ATOM 2884 N N . GLY B 1 3 ? -37.688 29.453 -15.938 1 20.36 3 GLY B N 1
ATOM 2885 C CA . GLY B 1 3 ? -37.094 28.406 -16.734 1 20.36 3 GLY B CA 1
ATOM 2886 C C . GLY B 1 3 ? -36.25 27.438 -15.906 1 20.36 3 GLY B C 1
ATOM 2887 O O . GLY B 1 3 ? -35.594 27.828 -14.938 1 20.36 3 GLY B O 1
ATOM 2888 N N . GLY B 1 4 ? -36.625 26.094 -15.852 1 21.28 4 GLY B N 1
ATOM 2889 C CA . GLY B 1 4 ? -36.406 24.844 -15.141 1 21.28 4 GLY B CA 1
ATOM 2890 C C . GLY B 1 4 ? -35 24.312 -15.281 1 21.28 4 GLY B C 1
ATOM 2891 O O . GLY B 1 4 ? -34.531 24.031 -16.391 1 21.28 4 GLY B O 1
ATOM 2892 N N . GLY B 1 5 ? -34 24.812 -14.609 1 21.23 5 GLY B N 1
ATOM 2893 C CA . GLY B 1 5 ? -32.594 24.578 -14.789 1 21.23 5 GLY B CA 1
ATOM 2894 C C . GLY B 1 5 ? -32.188 23.125 -14.688 1 21.23 5 GLY B C 1
ATOM 2895 O O . GLY B 1 5 ? -32.594 22.422 -13.758 1 21.23 5 GLY B O 1
ATOM 2896 N N . SER B 1 6 ? -31.953 22.438 -15.828 1 20.84 6 SER B N 1
ATOM 2897 C CA . SER B 1 6 ? -31.656 21.078 -16.281 1 20.84 6 SER B CA 1
ATOM 2898 C C . SER B 1 6 ? -30.375 20.547 -15.641 1 20.84 6 SER B C 1
ATOM 2900 O O . SER B 1 6 ? -29.328 21.188 -15.742 1 20.84 6 SER B O 1
ATOM 2902 N N . ALA B 1 7 ? -30.391 19.906 -14.492 1 24.97 7 ALA B N 1
ATOM 2903 C CA . ALA B 1 7 ? -29.406 19.219 -13.656 1 24.97 7 ALA B CA 1
ATOM 2904 C C . ALA B 1 7 ? -28.594 18.234 -14.477 1 24.97 7 ALA B C 1
ATOM 2906 O O . ALA B 1 7 ? -29.156 17.391 -15.188 1 24.97 7 ALA B O 1
ATOM 2907 N N . LEU B 1 8 ? -27.359 18.516 -14.898 1 22.97 8 LEU B N 1
ATOM 2908 C CA . LEU B 1 8 ? -26.516 17.859 -15.891 1 22.97 8 LEU B CA 1
ATOM 2909 C C . LEU B 1 8 ? -26.266 16.406 -15.508 1 22.97 8 LEU B C 1
ATOM 2911 O O . LEU B 1 8 ? -25.703 16.141 -14.438 1 22.97 8 LEU B O 1
ATOM 2915 N N . SER B 1 9 ? -27.156 15.414 -15.617 1 24.69 9 SER B N 1
ATOM 2916 C CA . SER B 1 9 ? -27.062 13.953 -15.664 1 24.69 9 SER B CA 1
ATOM 2917 C C . SER B 1 9 ? -25.844 13.5 -16.453 1 24.69 9 SER B C 1
ATOM 2919 O O . SER B 1 9 ? -25.547 14.055 -17.516 1 24.69 9 SER B O 1
ATOM 2921 N N . ILE B 1 10 ? -24.594 13.219 -15.914 1 28.97 10 ILE B N 1
ATOM 2922 C CA . ILE B 1 10 ? -23.875 12.734 -17.078 1 28.97 10 ILE B CA 1
ATOM 2923 C C . ILE B 1 10 ? -24.719 11.727 -17.844 1 28.97 10 ILE B C 1
ATOM 2925 O O . ILE B 1 10 ? -25.156 10.719 -17.281 1 28.97 10 ILE B O 1
ATOM 2929 N N . PRO B 1 11 ? -25.438 11.945 -18.797 1 30.41 11 PRO B N 1
ATOM 2930 C CA . PRO B 1 11 ? -26.484 11.156 -19.438 1 30.41 11 PRO B CA 1
ATOM 2931 C C . PRO B 1 11 ? -26.109 9.68 -19.562 1 30.41 11 PRO B C 1
ATOM 2933 O O . PRO B 1 11 ? -26.984 8.812 -19.594 1 30.41 11 PRO B O 1
ATOM 2936 N N . GLY B 1 12 ? -24.859 9.344 -20.047 1 30.8 12 GLY B N 1
ATOM 2937 C CA . GLY B 1 12 ? -24.703 8.07 -20.734 1 30.8 12 GLY B CA 1
ATOM 2938 C C . GLY B 1 12 ? -24.672 6.883 -19.797 1 30.8 12 GLY B C 1
ATOM 2939 O O . GLY B 1 12 ? -24.547 5.738 -20.234 1 30.8 12 GLY B O 1
ATOM 2940 N N . VAL B 1 13 ? -24.234 7.016 -18.516 1 32.97 13 VAL B N 1
ATOM 2941 C CA . VAL B 1 13 ? -24.031 5.75 -17.828 1 32.97 13 VAL B CA 1
ATOM 2942 C C . VAL B 1 13 ? -25.375 5.094 -17.547 1 32.97 13 VAL B C 1
ATOM 2944 O O . VAL B 1 13 ? -25.438 3.914 -17.188 1 32.97 13 VAL B O 1
ATOM 2947 N N . ASN B 1 14 ? -26.328 5.844 -17.141 1 32.81 14 ASN B N 1
ATOM 2948 C CA . ASN B 1 14 ? -27.594 5.176 -16.828 1 32.81 14 ASN B CA 1
ATOM 2949 C C . ASN B 1 14 ? -28.328 4.762 -18.094 1 32.81 14 ASN B C 1
ATOM 2951 O O . ASN B 1 14 ? -29.344 5.371 -18.453 1 32.81 14 ASN B O 1
ATOM 2955 N N . ASN B 1 15 ? -27.719 4.598 -19.266 1 32.19 15 ASN B N 1
ATOM 2956 C CA . ASN B 1 15 ? -28.703 4.129 -20.219 1 32.19 15 ASN B CA 1
ATOM 2957 C C . ASN B 1 15 ? -29.516 2.959 -19.656 1 32.19 15 ASN B C 1
ATOM 2959 O O . ASN B 1 15 ? -28.938 1.987 -19.156 1 32.19 15 ASN B O 1
ATOM 2963 N N . PRO B 1 16 ? -30.719 2.908 -19.297 1 37.06 16 PRO B N 1
ATOM 2964 C CA . PRO B 1 16 ? -31.625 1.834 -18.906 1 37.06 16 PRO B CA 1
ATOM 2965 C C . PRO B 1 16 ? -31.266 0.49 -19.531 1 37.06 16 PRO B C 1
ATOM 2967 O O . PRO B 1 16 ? -31.938 -0.511 -19.297 1 37.06 16 PRO B O 1
ATOM 2970 N N . ASN B 1 17 ? -30.875 0.474 -20.828 1 37.97 17 ASN B N 1
ATOM 2971 C CA . ASN B 1 17 ? -30.812 -0.819 -21.5 1 37.97 17 ASN B CA 1
ATOM 2972 C C . ASN B 1 17 ? -29.938 -1.809 -20.75 1 37.97 17 ASN B C 1
ATOM 2974 O O . ASN B 1 17 ? -29.234 -1.43 -19.812 1 37.97 17 ASN B O 1
ATOM 2978 N N . THR B 1 18 ? -29.141 -2.877 -21.562 1 42.91 18 THR B N 1
ATOM 2979 C CA . THR B 1 18 ? -28.578 -4.18 -21.219 1 42.91 18 THR B CA 1
ATOM 2980 C C . THR B 1 18 ? -27.469 -4.043 -20.172 1 42.91 18 THR B C 1
ATOM 2982 O O . THR B 1 18 ? -26.734 -3.055 -20.156 1 42.91 18 THR B O 1
ATOM 2985 N N . GLY B 1 19 ? -27.641 -4.562 -18.828 1 49.31 19 GLY B N 1
ATOM 2986 C CA . GLY B 1 19 ? -26.688 -4.914 -17.797 1 49.31 19 GLY B CA 1
ATOM 2987 C C . GLY B 1 19 ? -25.234 -4.836 -18.266 1 49.31 19 GLY B C 1
ATOM 2988 O O . GLY B 1 19 ? -24.344 -5.332 -17.578 1 49.31 19 GLY B O 1
ATOM 2989 N N . ALA B 1 20 ? -25 -4.262 -19.547 1 58.72 20 ALA B N 1
ATOM 2990 C CA . ALA B 1 20 ? -23.688 -4.148 -20.188 1 58.72 20 ALA B CA 1
ATOM 2991 C C . ALA B 1 20 ? -23.016 -2.824 -19.828 1 58.72 20 ALA B C 1
ATOM 2993 O O . ALA B 1 20 ? -23.688 -1.828 -19.562 1 58.72 20 ALA B O 1
ATOM 2994 N N . ASN B 1 21 ? -21.703 -2.816 -19.375 1 70.31 21 ASN B N 1
ATOM 2995 C CA . ASN B 1 21 ? -20.656 -1.79 -19.391 1 70.31 21 ASN B CA 1
ATOM 2996 C C . ASN B 1 21 ? -20.531 -1.112 -18.016 1 70.31 21 ASN B C 1
ATOM 2998 O O . ASN B 1 21 ? -20.125 0.045 -17.938 1 70.31 21 ASN B O 1
ATOM 3002 N N . PHE B 1 22 ? -21.094 -1.913 -17.047 1 80.62 22 PHE B N 1
ATOM 3003 C CA . PHE B 1 22 ? -20.828 -1.423 -15.695 1 80.62 22 PHE B CA 1
ATOM 3004 C C . PHE B 1 22 ? -19.469 -1.92 -15.203 1 80.62 22 PHE B C 1
ATOM 3006 O O . PHE B 1 22 ? -19.031 -3.002 -15.586 1 80.62 22 PHE B O 1
ATOM 3013 N N . LEU B 1 23 ? -18.859 -1.036 -14.359 1 88.94 23 LEU B N 1
ATOM 3014 C CA . LEU B 1 23 ? -17.594 -1.405 -13.758 1 88.94 23 LEU B CA 1
ATOM 3015 C C . LEU B 1 23 ? -17.797 -1.976 -12.359 1 88.94 23 LEU B C 1
ATOM 3017 O O . LEU B 1 23 ? -18.469 -1.364 -11.531 1 88.94 23 LEU B O 1
ATOM 3021 N N . ASP B 1 24 ? -17.328 -3.178 -12.203 1 90.12 24 ASP B N 1
ATOM 3022 C CA . ASP B 1 24 ? -17.188 -3.736 -10.859 1 90.12 24 ASP B CA 1
ATOM 3023 C C . ASP B 1 24 ? -15.797 -3.443 -10.289 1 90.12 24 ASP B C 1
ATOM 3025 O O . ASP B 1 24 ? -14.789 -3.934 -10.805 1 90.12 24 ASP B O 1
ATOM 3029 N N . LEU B 1 25 ? -15.812 -2.623 -9.211 1 92.88 25 LEU B N 1
ATOM 3030 C CA . LEU B 1 25 ? -14.547 -2.219 -8.609 1 92.88 25 LEU B CA 1
ATOM 3031 C C . LEU B 1 25 ? -14.414 -2.768 -7.191 1 92.88 25 LEU B C 1
ATOM 3033 O O . LEU B 1 25 ? -15.391 -2.773 -6.434 1 92.88 25 LEU B O 1
ATOM 3037 N N . SER B 1 26 ? -13.234 -3.281 -6.871 1 93.94 26 SER B N 1
ATOM 3038 C CA . SER B 1 26 ? -12.914 -3.686 -5.504 1 93.94 26 SER B CA 1
ATOM 3039 C C . SER B 1 26 ? -11.477 -3.324 -5.137 1 93.94 26 SER B C 1
ATOM 3041 O O . SER B 1 26 ? -10.594 -3.35 -5.992 1 93.94 26 SER B O 1
ATOM 3043 N N . PHE B 1 27 ? -11.32 -2.922 -3.885 1 95.06 27 PHE B N 1
ATOM 3044 C CA . PHE B 1 27 ? -9.984 -2.729 -3.334 1 95.06 27 PHE B CA 1
ATOM 3045 C C . PHE B 1 27 ? -9.648 -3.826 -2.332 1 95.06 27 PHE B C 1
ATOM 3047 O O . PHE B 1 27 ? -10.508 -4.25 -1.555 1 95.06 27 PHE B O 1
ATOM 3054 N N . ILE B 1 28 ? -8.414 -4.254 -2.35 1 96.5 28 ILE B N 1
ATOM 3055 C CA . ILE B 1 28 ? -7.879 -5.227 -1.4 1 96.5 28 ILE B CA 1
ATOM 3056 C C . ILE B 1 28 ? -6.605 -4.676 -0.766 1 96.5 28 ILE B C 1
ATOM 3058 O O . ILE B 1 28 ? -5.641 -4.359 -1.467 1 96.5 28 ILE B O 1
ATOM 3062 N N . LEU B 1 29 ? -6.648 -4.551 0.504 1 97.81 29 LEU B N 1
ATOM 3063 C CA . LEU B 1 29 ? -5.469 -4.148 1.261 1 97.81 29 LEU B CA 1
ATOM 3064 C C . LEU B 1 29 ? -4.844 -5.348 1.973 1 97.81 29 LEU B C 1
ATOM 3066 O O . LEU B 1 29 ? -5.523 -6.055 2.719 1 97.81 29 LEU B O 1
ATOM 3070 N N . ASP B 1 30 ? -3.568 -5.574 1.759 1 97.69 30 ASP B N 1
ATOM 3071 C CA . ASP B 1 30 ? -2.789 -6.578 2.48 1 97.69 30 ASP B CA 1
ATOM 3072 C C . ASP B 1 30 ? -1.598 -5.938 3.191 1 97.69 30 ASP B C 1
ATOM 3074 O O . ASP B 1 30 ? -0.704 -5.387 2.545 1 97.69 30 ASP B O 1
ATOM 3078 N N . VAL B 1 31 ? -1.617 -6.055 4.488 1 97.94 31 VAL B N 1
ATOM 3079 C CA . VAL B 1 31 ? -0.503 -5.555 5.289 1 97.94 31 VAL B CA 1
ATOM 3080 C C . VAL B 1 31 ? -0.094 -6.609 6.316 1 97.94 31 VAL B C 1
ATOM 3082 O O . VAL B 1 31 ? -0.894 -7.477 6.68 1 97.94 31 VAL B O 1
ATOM 3085 N N . ALA B 1 32 ? 1.2 -6.5 6.777 1 98.12 32 ALA B N 1
ATOM 3086 C CA . ALA B 1 32 ? 1.667 -7.48 7.754 1 98.12 32 ALA B CA 1
ATOM 3087 C C . ALA B 1 32 ? 2.746 -6.883 8.656 1 98.12 32 ALA B C 1
ATOM 3089 O O . ALA B 1 32 ? 3.502 -6.004 8.227 1 98.12 32 ALA B O 1
ATOM 3090 N N . ALA B 1 33 ? 2.752 -7.297 9.898 1 97.06 33 ALA B N 1
ATOM 3091 C CA . ALA B 1 33 ? 3.924 -7.191 10.758 1 97.06 33 ALA B CA 1
ATOM 3092 C C . ALA B 1 33 ? 4.723 -8.492 10.766 1 97.06 33 ALA B C 1
ATOM 3094 O O . ALA B 1 33 ? 4.152 -9.578 10.922 1 97.06 33 ALA B O 1
ATOM 3095 N N . ALA B 1 34 ? 6.027 -8.344 10.602 1 96.81 34 ALA B N 1
ATOM 3096 C CA . ALA B 1 34 ? 6.828 -9.562 10.477 1 96.81 34 ALA B CA 1
ATOM 3097 C C . ALA B 1 34 ? 8.094 -9.477 11.328 1 96.81 34 ALA B C 1
ATOM 3099 O O . ALA B 1 34 ? 8.625 -8.383 11.555 1 96.81 34 ALA B O 1
ATOM 3100 N N . ALA B 1 35 ? 8.516 -10.578 11.805 1 95.94 35 ALA B N 1
ATOM 3101 C CA . ALA B 1 35 ? 9.797 -10.773 12.484 1 95.94 35 ALA B CA 1
ATOM 3102 C C . ALA B 1 35 ? 10.57 -11.93 11.867 1 95.94 35 ALA B C 1
ATOM 3104 O O . ALA B 1 35 ? 10.023 -13.008 11.641 1 95.94 35 ALA B O 1
ATOM 3105 N N . PHE B 1 36 ? 11.781 -11.711 11.539 1 96.19 36 PHE B N 1
ATOM 3106 C CA . PHE B 1 36 ? 12.703 -12.695 10.984 1 96.19 36 PHE B CA 1
ATOM 3107 C C . PHE B 1 36 ? 13.953 -12.812 11.844 1 96.19 36 PHE B C 1
ATOM 3109 O O . PHE B 1 36 ? 14.469 -11.805 12.336 1 96.19 36 PHE B O 1
ATOM 3116 N N . THR B 1 37 ? 14.461 -14.016 12.039 1 95.5 37 THR B N 1
ATOM 3117 C CA . THR B 1 37 ? 15.742 -14.18 12.711 1 95.5 37 THR B CA 1
ATOM 3118 C C . THR B 1 37 ? 16.891 -13.859 11.766 1 95.5 37 THR B C 1
ATOM 3120 O O . THR B 1 37 ? 17.969 -13.414 12.203 1 95.5 37 THR B O 1
ATOM 3123 N N . ASP B 1 38 ? 16.656 -14.109 10.445 1 93.06 38 ASP B N 1
ATOM 3124 C CA . ASP B 1 38 ? 17.672 -13.805 9.445 1 93.06 38 ASP B CA 1
ATOM 3125 C C . ASP B 1 38 ? 17.703 -12.312 9.125 1 93.06 38 ASP B C 1
ATOM 3127 O O . ASP B 1 38 ? 16.641 -11.688 8.984 1 93.06 38 ASP B O 1
ATOM 3131 N N . LYS B 1 39 ? 18.859 -11.805 8.969 1 84.94 39 LYS B N 1
ATOM 3132 C CA . LYS B 1 39 ? 19 -10.414 8.547 1 84.94 39 LYS B CA 1
ATOM 3133 C C . LYS B 1 39 ? 18.516 -10.227 7.109 1 84.94 39 LYS B C 1
ATOM 3135 O O . LYS B 1 39 ? 17.953 -9.172 6.77 1 84.94 39 LYS B O 1
ATOM 3140 N N . GLU B 1 40 ? 18.75 -11.273 6.355 1 89.25 40 GLU B N 1
ATOM 3141 C CA . GLU B 1 40 ? 18.297 -11.289 4.969 1 89.25 40 GLU B CA 1
ATOM 3142 C C . GLU B 1 40 ? 17.359 -12.461 4.711 1 89.25 40 GLU B C 1
ATOM 3144 O O . GLU B 1 40 ? 17.781 -13.523 4.27 1 89.25 40 GLU B O 1
ATOM 3149 N N . PRO B 1 41 ? 16.125 -12.195 4.945 1 92.88 41 PRO B N 1
ATOM 3150 C CA . PRO B 1 41 ? 15.18 -13.289 4.707 1 92.88 41 PRO B CA 1
ATOM 3151 C C . PRO B 1 41 ? 15.164 -13.75 3.25 1 92.88 41 PRO B C 1
ATOM 3153 O O . PRO B 1 41 ? 15.453 -12.961 2.348 1 92.88 41 PRO B O 1
ATOM 3156 N N . LEU B 1 42 ? 14.781 -14.969 3.033 1 95.88 42 LEU B N 1
ATOM 3157 C CA . LEU B 1 42 ? 14.844 -15.562 1.703 1 95.88 42 LEU B CA 1
ATOM 3158 C C . LEU B 1 42 ? 13.477 -15.562 1.035 1 95.88 42 LEU B C 1
ATOM 3160 O O . LEU B 1 42 ? 13.211 -16.375 0.152 1 95.88 42 LEU B O 1
ATOM 3164 N N . GLN B 1 43 ? 12.625 -14.711 1.522 1 95.81 43 GLN B N 1
ATOM 3165 C CA . GLN B 1 43 ? 11.328 -14.555 0.866 1 95.81 43 GLN B CA 1
ATOM 3166 C C . GLN B 1 43 ? 11.5 -14.164 -0.6 1 95.81 43 GLN B C 1
ATOM 3168 O O . GLN B 1 43 ? 12.297 -13.281 -0.922 1 95.81 43 GLN B O 1
ATOM 3173 N N . SER B 1 44 ? 10.758 -14.836 -1.496 1 92.81 44 SER B N 1
ATOM 3174 C CA . SER B 1 44 ? 10.977 -14.586 -2.918 1 92.81 44 SER B CA 1
ATOM 3175 C C . SER B 1 44 ? 9.742 -13.977 -3.566 1 92.81 44 SER B C 1
ATOM 3177 O O . SER B 1 44 ? 9.805 -13.477 -4.691 1 92.81 44 SER B O 1
ATOM 3179 N N . GLY B 1 45 ? 8.609 -14.062 -2.914 1 95 45 GLY B N 1
ATOM 3180 C CA . GLY B 1 45 ? 7.398 -13.5 -3.482 1 95 45 GLY B CA 1
ATOM 3181 C C . GLY B 1 45 ? 7.348 -11.984 -3.395 1 95 45 GLY B C 1
ATOM 3182 O O . GLY B 1 45 ? 7.734 -11.398 -2.379 1 95 45 GLY B O 1
ATOM 3183 N N . ALA B 1 46 ? 6.875 -11.398 -4.457 1 94.38 46 ALA B N 1
ATOM 3184 C CA . ALA B 1 46 ? 6.812 -9.945 -4.504 1 94.38 46 ALA B CA 1
ATOM 3185 C C . ALA B 1 46 ? 5.801 -9.406 -3.496 1 94.38 46 ALA B C 1
ATOM 3187 O O . ALA B 1 46 ? 5.879 -8.242 -3.086 1 94.38 46 ALA B O 1
ATOM 3188 N N . HIS B 1 47 ? 4.898 -10.234 -3.08 1 96.31 47 HIS B N 1
ATOM 3189 C CA . HIS B 1 47 ? 3.869 -9.812 -2.135 1 96.31 47 HIS B CA 1
ATOM 3190 C C . HIS B 1 47 ? 4.156 -10.344 -0.735 1 96.31 47 HIS B C 1
ATOM 3192 O O . HIS B 1 47 ? 3.326 -10.203 0.167 1 96.31 47 HIS B O 1
ATOM 3198 N N . ASP B 1 48 ? 5.281 -10.992 -0.547 1 97.69 48 ASP B N 1
ATOM 3199 C CA . ASP B 1 48 ? 5.645 -11.523 0.763 1 97.69 48 ASP B CA 1
ATOM 3200 C C . ASP B 1 48 ? 6.121 -10.414 1.693 1 97.69 48 ASP B C 1
ATOM 3202 O O . ASP B 1 48 ? 6.742 -9.445 1.247 1 97.69 48 ASP B O 1
ATOM 3206 N N . PRO B 1 49 ? 5.812 -10.57 3.018 1 96.69 49 PRO B N 1
ATOM 3207 C CA . PRO B 1 49 ? 6.656 -9.789 3.928 1 96.69 49 PRO B CA 1
ATOM 3208 C C . PRO B 1 49 ? 8.133 -10.148 3.811 1 96.69 49 PRO B C 1
ATOM 3210 O O . PRO B 1 49 ? 8.492 -11.328 3.785 1 96.69 49 PRO B O 1
ATOM 3213 N N . THR B 1 50 ? 8.992 -9.164 3.686 1 93.94 50 THR B N 1
ATOM 3214 C CA . THR B 1 50 ? 10.398 -9.461 3.408 1 93.94 50 THR B CA 1
ATOM 3215 C C . THR B 1 50 ? 11.305 -8.805 4.445 1 93.94 50 THR B C 1
ATOM 3217 O O . THR B 1 50 ? 12.523 -8.984 4.41 1 93.94 50 THR B O 1
ATOM 3220 N N . ARG B 1 51 ? 10.766 -8.07 5.336 1 91.12 51 ARG B N 1
ATOM 3221 C CA . ARG B 1 51 ? 11.594 -7.371 6.312 1 91.12 51 ARG B CA 1
ATOM 3222 C C . ARG B 1 51 ? 10.945 -7.387 7.691 1 91.12 51 ARG B C 1
ATOM 3224 O O . ARG B 1 51 ? 9.727 -7.535 7.809 1 91.12 51 ARG B O 1
ATOM 3231 N N . ASN B 1 52 ? 11.836 -7.215 8.664 1 92.81 52 ASN B N 1
ATOM 3232 C CA . ASN B 1 52 ? 11.312 -7.008 10.008 1 92.81 52 ASN B CA 1
ATOM 3233 C C . ASN B 1 52 ? 10.5 -5.719 10.109 1 92.81 52 ASN B C 1
ATOM 3235 O O . ASN B 1 52 ? 10.844 -4.715 9.484 1 92.81 52 ASN B O 1
ATOM 3239 N N . GLY B 1 53 ? 9.484 -5.789 10.93 1 93 53 GLY B N 1
ATOM 3240 C CA . GLY B 1 53 ? 8.602 -4.633 11.039 1 93 53 GLY B CA 1
ATOM 3241 C C . GLY B 1 53 ? 7.363 -4.738 10.18 1 93 53 GLY B C 1
ATOM 3242 O O . GLY B 1 53 ? 6.762 -5.809 10.07 1 93 53 GLY B O 1
ATOM 3243 N N . PHE B 1 54 ? 7.016 -3.604 9.648 1 94.88 54 PHE B N 1
ATOM 3244 C CA . PHE B 1 54 ? 5.75 -3.559 8.93 1 94.88 54 PHE B CA 1
ATOM 3245 C C . PHE B 1 54 ? 5.977 -3.666 7.43 1 94.88 54 PHE B C 1
ATOM 3247 O O . PHE B 1 54 ? 6.949 -3.123 6.902 1 94.88 54 PHE B O 1
ATOM 3254 N N . ASN B 1 55 ? 5.086 -4.391 6.746 1 95.31 55 ASN B N 1
ATOM 3255 C CA . ASN B 1 55 ? 5.152 -4.645 5.309 1 95.31 55 ASN B CA 1
ATOM 3256 C C . ASN B 1 55 ? 3.826 -4.324 4.625 1 95.31 55 ASN B C 1
ATOM 3258 O O . ASN B 1 55 ? 2.76 -4.691 5.121 1 95.31 55 ASN B O 1
ATOM 3262 N N . LEU B 1 56 ? 3.918 -3.543 3.602 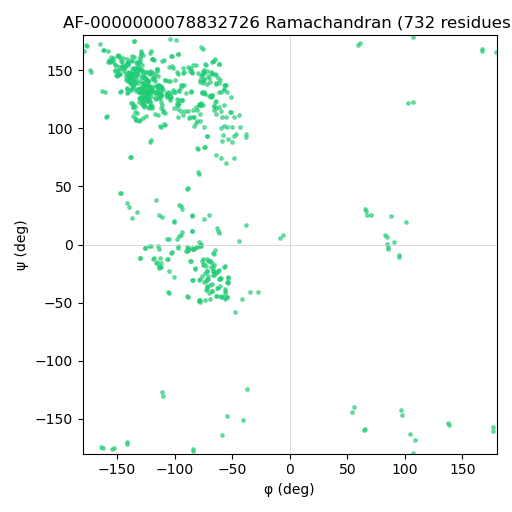1 96.38 56 LEU B N 1
ATOM 3263 C CA . LEU B 1 56 ? 2.795 -3.441 2.676 1 96.38 56 LEU B CA 1
ATOM 3264 C C . LEU B 1 56 ? 2.887 -4.512 1.591 1 96.38 56 LEU B C 1
ATOM 3266 O O . LEU B 1 56 ? 3.732 -4.422 0.697 1 96.38 56 LEU B O 1
ATOM 3270 N N . GLN B 1 57 ? 2.033 -5.41 1.701 1 96.62 57 GLN B N 1
ATOM 3271 C CA . GLN B 1 57 ? 2.072 -6.477 0.703 1 96.62 57 GLN B CA 1
ATOM 3272 C C . GLN B 1 57 ? 1.451 -6.02 -0.613 1 96.62 57 GLN B C 1
ATOM 3274 O O . GLN B 1 57 ? 1.995 -6.285 -1.688 1 96.62 57 GLN B O 1
ATOM 3279 N N . GLN B 1 58 ? 0.284 -5.41 -0.487 1 95.69 58 GLN B N 1
ATOM 3280 C CA . GLN B 1 58 ? -0.278 -4.797 -1.687 1 95.69 58 GLN B CA 1
ATOM 3281 C C . GLN B 1 58 ? -1.538 -4 -1.359 1 95.69 58 GLN B C 1
ATOM 3283 O O . GLN B 1 58 ? -2.24 -4.309 -0.395 1 95.69 58 GLN B O 1
ATOM 3288 N N . LEU B 1 59 ? -1.77 -2.977 -2.123 1 97.31 59 LEU B N 1
ATOM 3289 C CA . LEU B 1 59 ? -3.086 -2.406 -2.391 1 97.31 59 LEU B CA 1
ATOM 3290 C C . LEU B 1 59 ? -3.508 -2.666 -3.834 1 97.31 59 LEU B C 1
ATOM 3292 O O . LEU B 1 59 ? -2.875 -2.172 -4.77 1 97.31 59 LEU B O 1
ATOM 3296 N N . GLU B 1 60 ? -4.543 -3.469 -3.949 1 97 60 GLU B N 1
ATOM 3297 C CA . GLU B 1 60 ? -4.961 -3.889 -5.285 1 97 60 GLU B CA 1
ATOM 3298 C C . GLU B 1 60 ? -6.328 -3.312 -5.645 1 97 60 GLU B C 1
ATOM 3300 O O . GLU B 1 60 ? -7.246 -3.324 -4.824 1 97 60 GLU B O 1
ATOM 3305 N N . LEU B 1 61 ? -6.414 -2.727 -6.801 1 96.06 61 LEU B N 1
ATOM 3306 C CA . LEU B 1 61 ? -7.684 -2.406 -7.445 1 96.06 61 LEU B CA 1
ATOM 3307 C C . LEU B 1 61 ? -8.062 -3.482 -8.453 1 96.06 61 LEU B C 1
ATOM 3309 O O . LEU B 1 61 ? -7.359 -3.693 -9.445 1 96.06 61 LEU B O 1
ATOM 3313 N N . SER B 1 62 ? -9.141 -4.148 -8.211 1 95.31 62 SER B N 1
ATOM 3314 C CA . SER B 1 62 ? -9.688 -5.125 -9.141 1 95.31 62 SER B CA 1
ATOM 3315 C C . SER B 1 62 ? -10.844 -4.535 -9.945 1 95.31 62 SER B C 1
ATOM 3317 O O . SER B 1 62 ? -11.75 -3.916 -9.375 1 95.31 62 SER B O 1
ATOM 3319 N N . ILE B 1 63 ? -10.789 -4.727 -11.227 1 94.88 63 ILE B N 1
ATOM 3320 C CA . ILE B 1 63 ? -11.805 -4.211 -12.133 1 94.88 63 ILE B CA 1
ATOM 3321 C C . ILE B 1 63 ? -12.398 -5.355 -12.945 1 94.88 63 ILE B C 1
ATOM 3323 O O . ILE B 1 63 ? -11.672 -6.188 -13.492 1 94.88 63 ILE B O 1
ATOM 3327 N N . GLY B 1 64 ? -13.633 -5.461 -13 1 93.75 64 GLY B N 1
ATOM 3328 C CA . GLY B 1 64 ? -14.359 -6.371 -13.867 1 93.75 64 GLY B CA 1
ATOM 3329 C C . GLY B 1 64 ? -15.523 -5.715 -14.586 1 93.75 64 GLY B C 1
ATOM 3330 O O . GLY B 1 64 ? -16.188 -4.836 -14.031 1 93.75 64 GLY B O 1
ATOM 3331 N N . SER B 1 65 ? -15.734 -6.129 -15.859 1 94.62 65 SER B N 1
ATOM 3332 C CA . SER B 1 65 ? -16.859 -5.586 -16.609 1 94.62 65 SER B CA 1
ATOM 3333 C C . SER B 1 65 ? -17.219 -6.48 -17.797 1 94.62 65 SER B C 1
ATOM 3335 O O . SER B 1 65 ? -16.328 -6.961 -18.5 1 94.62 65 SER B O 1
ATOM 3337 N N . VAL B 1 66 ? -18.469 -6.742 -17.875 1 93.62 66 VAL B N 1
ATOM 3338 C CA . VAL B 1 66 ? -18.938 -7.254 -19.156 1 93.62 66 VAL B CA 1
ATOM 3339 C C . VAL B 1 66 ? -19.078 -6.105 -20.141 1 93.62 66 VAL B C 1
ATOM 3341 O O . VAL B 1 66 ? -19.984 -5.281 -20.031 1 93.62 66 VAL B O 1
ATOM 3344 N N . VAL B 1 67 ? -18.203 -6.184 -21.094 1 94.56 67 VAL B N 1
ATOM 3345 C CA . VAL B 1 67 ? -18.125 -5.07 -22.031 1 94.56 67 VAL B CA 1
ATOM 3346 C C . VAL B 1 67 ? -19.328 -5.102 -22.969 1 94.56 67 VAL B C 1
ATOM 3348 O O . VAL B 1 67 ? -19.969 -4.074 -23.203 1 94.56 67 VAL B O 1
ATOM 3351 N N . ASP B 1 68 ? -19.625 -6.246 -23.531 1 94.62 68 ASP B N 1
ATOM 3352 C CA . ASP B 1 68 ? -20.719 -6.574 -24.438 1 94.62 68 ASP B CA 1
ATOM 3353 C C . ASP B 1 68 ? -20.953 -8.078 -24.516 1 94.62 68 ASP B C 1
ATOM 3355 O O . ASP B 1 68 ? -20.375 -8.836 -23.719 1 94.62 68 ASP B O 1
ATOM 3359 N N . PRO B 1 69 ? -21.781 -8.531 -25.297 1 93.88 69 PRO B N 1
ATOM 3360 C CA . PRO B 1 69 ? -22.094 -9.961 -25.312 1 93.88 69 PRO B CA 1
ATOM 3361 C C . PRO B 1 69 ? -20.906 -10.812 -25.766 1 93.88 69 PRO B 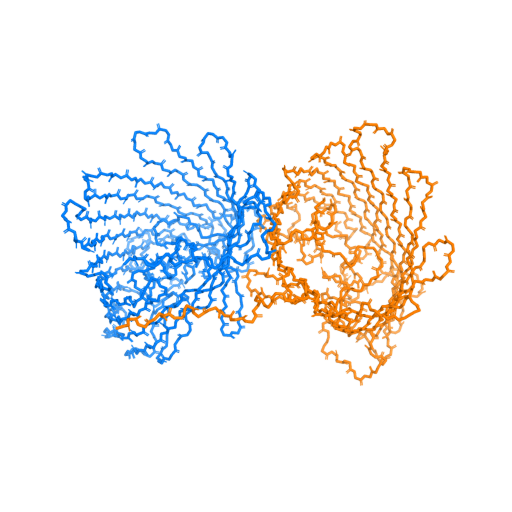C 1
ATOM 3363 O O . PRO B 1 69 ? -20.938 -12.039 -25.656 1 93.88 69 PRO B O 1
ATOM 3366 N N . TYR B 1 70 ? -19.875 -10.219 -26.219 1 96.06 70 TYR B N 1
ATOM 3367 C CA . TYR B 1 70 ? -18.797 -10.977 -26.828 1 96.06 70 TYR B CA 1
ATOM 3368 C C . TYR B 1 70 ? -17.531 -10.93 -25.969 1 96.06 70 TYR B C 1
ATOM 3370 O O . TYR B 1 70 ? -16.641 -11.766 -26.094 1 96.06 70 TYR B O 1
ATOM 3378 N N . PHE B 1 71 ? -17.484 -9.914 -25.062 1 96.94 71 PHE B N 1
ATOM 3379 C CA . PHE B 1 71 ? -16.234 -9.75 -24.359 1 96.94 71 PHE B CA 1
ATOM 3380 C C . PHE B 1 71 ? -16.469 -9.367 -22.906 1 96.94 71 PHE B C 1
ATOM 3382 O O . PHE B 1 71 ? -17.422 -8.641 -22.594 1 96.94 71 PHE B O 1
ATOM 3389 N N . ARG B 1 72 ? -15.57 -9.852 -22.094 1 97.31 72 ARG B N 1
ATOM 3390 C CA . ARG B 1 72 ? -15.422 -9.414 -20.719 1 97.31 72 ARG B CA 1
ATOM 3391 C C . ARG B 1 72 ? -14.047 -8.789 -20.484 1 97.31 72 ARG B C 1
ATOM 3393 O O . ARG B 1 72 ? -13.055 -9.219 -21.094 1 97.31 72 ARG B O 1
ATOM 3400 N N . PHE B 1 73 ? -14 -7.77 -19.641 1 97.56 73 PHE B N 1
ATOM 3401 C CA . PHE B 1 73 ? -12.75 -7.113 -19.25 1 97.56 73 PHE B CA 1
ATOM 3402 C C . PHE B 1 73 ? -12.43 -7.375 -17.781 1 97.56 73 PHE B C 1
ATOM 3404 O O . PHE B 1 73 ? -13.305 -7.266 -16.922 1 97.56 73 PHE B O 1
ATOM 3411 N N . ASP B 1 74 ? -11.227 -7.801 -17.547 1 96.94 74 ASP B N 1
ATOM 3412 C CA . ASP B 1 74 ? -10.719 -7.965 -16.188 1 96.94 74 ASP B CA 1
ATOM 3413 C C . ASP B 1 74 ? -9.359 -7.285 -16.031 1 96.94 74 ASP B C 1
ATOM 3415 O O . ASP B 1 74 ? -8.516 -7.352 -16.922 1 96.94 74 ASP B O 1
ATOM 3419 N N . ALA B 1 75 ? -9.141 -6.633 -14.867 1 97.75 75 ALA B N 1
ATOM 3420 C CA . ALA B 1 75 ? -7.836 -6.039 -14.586 1 97.75 75 ALA B CA 1
ATOM 3421 C C . ALA B 1 75 ? -7.547 -6.043 -13.086 1 97.75 75 ALA B C 1
ATOM 3423 O O . ALA B 1 75 ? -8.469 -5.957 -12.266 1 97.75 75 ALA B O 1
ATOM 3424 N N . ASN B 1 76 ? -6.34 -6.207 -12.75 1 97.44 76 ASN B N 1
ATOM 3425 C CA . ASN B 1 76 ? -5.785 -6.051 -11.406 1 97.44 76 ASN B CA 1
ATOM 3426 C C . ASN B 1 76 ? -4.621 -5.066 -11.398 1 97.44 76 ASN B C 1
ATOM 3428 O O . ASN B 1 76 ? -3.551 -5.352 -11.938 1 97.44 76 ASN B O 1
ATOM 3432 N N . ILE B 1 77 ? -4.859 -3.945 -10.805 1 97.19 77 ILE B N 1
ATOM 3433 C CA . ILE B 1 77 ? -3.846 -2.906 -10.664 1 97.19 77 ILE B CA 1
ATOM 3434 C C . ILE B 1 77 ? -3.316 -2.887 -9.234 1 97.19 77 ILE B C 1
ATOM 3436 O O . ILE B 1 77 ? -4.09 -2.773 -8.281 1 97.19 77 ILE B O 1
ATOM 3440 N N . VAL B 1 78 ? -2.018 -3.01 -9.109 1 96.5 78 VAL B N 1
ATOM 3441 C CA . VAL B 1 78 ? -1.42 -3.111 -7.785 1 96.5 78 VAL B CA 1
ATOM 3442 C C . VAL B 1 78 ? -0.601 -1.858 -7.488 1 96.5 78 VAL B C 1
ATOM 3444 O O . VAL B 1 78 ? 0.277 -1.483 -8.266 1 96.5 78 VAL B O 1
ATOM 3447 N N . PHE B 1 79 ? -0.927 -1.284 -6.324 1 94.81 79 PHE B N 1
ATOM 3448 C CA . PHE B 1 79 ? -0.192 -0.117 -5.852 1 94.81 79 PHE B CA 1
ATOM 3449 C C . PHE B 1 79 ? 0.827 -0.512 -4.789 1 94.81 79 PHE B C 1
ATOM 3451 O O . PHE B 1 79 ? 0.53 -1.319 -3.906 1 94.81 79 PHE B O 1
ATOM 3458 N N . SER B 1 80 ? 1.996 0.006 -5 1 88.94 80 SER B N 1
ATOM 3459 C CA . SER B 1 80 ? 3.014 -0.011 -3.953 1 88.94 80 SER B CA 1
ATOM 3460 C C . SER B 1 80 ? 3.158 1.358 -3.299 1 88.94 80 SER B C 1
ATOM 3462 O O . SER B 1 80 ? 2.461 2.305 -3.668 1 88.94 80 SER B O 1
ATOM 3464 N N . GLN B 1 81 ? 3.971 1.46 -2.34 1 85.75 81 GLN B N 1
ATOM 3465 C CA . GLN B 1 81 ? 4.129 2.725 -1.628 1 85.75 81 GLN B CA 1
ATOM 3466 C C . GLN B 1 81 ? 4.492 3.854 -2.588 1 85.75 81 GLN B C 1
ATOM 3468 O O . GLN B 1 81 ? 4.023 4.984 -2.428 1 85.75 81 GLN B O 1
ATOM 3473 N N . PHE B 1 82 ? 5.352 3.514 -3.604 1 83.44 82 PHE B N 1
ATOM 3474 C CA . PHE B 1 82 ? 5.812 4.578 -4.488 1 83.44 82 PHE B CA 1
ATOM 3475 C C . PHE B 1 82 ? 5.68 4.164 -5.949 1 83.44 82 PHE B C 1
ATOM 3477 O O . PHE B 1 82 ? 6.465 4.594 -6.793 1 83.44 82 PHE B O 1
ATOM 3484 N N . GLY B 1 83 ? 4.68 3.252 -6.211 1 90.31 83 GLY B N 1
ATOM 3485 C CA . GLY B 1 83 ? 4.527 2.816 -7.59 1 90.31 83 GLY B CA 1
ATOM 3486 C C . GLY B 1 83 ? 3.213 2.111 -7.855 1 90.31 83 GLY B C 1
ATOM 3487 O O . GLY B 1 83 ? 2.408 1.92 -6.938 1 90.31 83 GLY B O 1
ATOM 3488 N N . VAL B 1 84 ? 3.039 1.878 -9.164 1 93.56 84 VAL B N 1
ATOM 3489 C CA . VAL B 1 84 ? 1.852 1.16 -9.617 1 93.56 8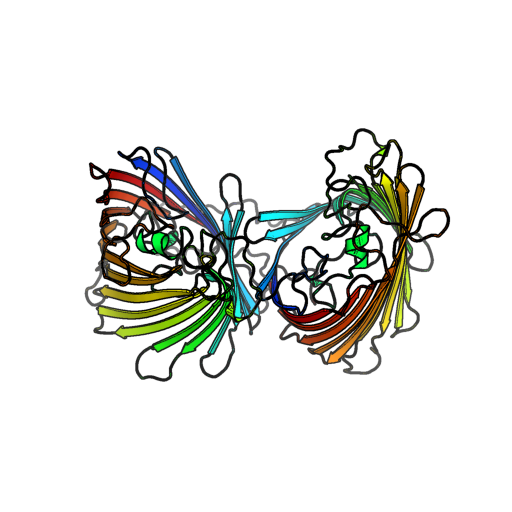4 VAL B CA 1
ATOM 3490 C C . VAL B 1 84 ? 2.229 0.188 -10.734 1 93.56 84 VAL B C 1
ATOM 3492 O O . VAL B 1 84 ? 3.115 0.474 -11.539 1 93.56 84 VAL B O 1
ATOM 3495 N N . GLU B 1 85 ? 1.631 -0.947 -10.68 1 93.88 85 GLU B N 1
ATOM 3496 C CA . GLU B 1 85 ? 1.849 -1.907 -11.758 1 93.88 85 GLU B CA 1
ATOM 3497 C C . GLU B 1 85 ? 0.542 -2.574 -12.172 1 93.88 85 GLU B C 1
ATOM 3499 O O . GLU B 1 85 ? -0.347 -2.783 -11.344 1 93.88 85 GLU B O 1
ATOM 3504 N N . ILE B 1 86 ? 0.5 -2.863 -13.43 1 95.62 86 ILE B N 1
ATOM 3505 C CA . ILE B 1 86 ? -0.579 -3.709 -13.93 1 95.62 86 ILE B CA 1
ATOM 3506 C C . ILE B 1 86 ? -0.187 -5.18 -13.797 1 95.62 86 ILE B C 1
ATOM 3508 O O . ILE B 1 86 ? 0.693 -5.66 -14.508 1 95.62 86 ILE B O 1
ATOM 3512 N N . GLU B 1 87 ? -0.804 -5.797 -12.953 1 96.25 87 GLU B N 1
ATOM 3513 C CA . GLU B 1 87 ? -0.547 -7.23 -12.859 1 96.25 87 GLU B CA 1
ATOM 3514 C C . GLU B 1 87 ? -1.282 -8 -13.953 1 96.25 87 GLU B C 1
ATOM 3516 O O . GLU B 1 87 ? -0.684 -8.82 -14.648 1 96.25 87 GLU B O 1
ATOM 3521 N N . GLU B 1 88 ? -2.555 -7.672 -14.086 1 97.75 88 GLU B N 1
ATOM 3522 C CA . GLU B 1 88 ? -3.348 -8.25 -15.172 1 97.75 88 GLU B CA 1
ATOM 3523 C C . GLU B 1 88 ? -4.258 -7.199 -15.805 1 97.75 88 GLU B C 1
ATOM 3525 O O . GLU B 1 88 ? -4.727 -6.281 -15.125 1 97.75 88 GLU B O 1
ATOM 3530 N N . ALA B 1 89 ? -4.426 -7.266 -17.047 1 98.5 89 ALA B N 1
ATOM 3531 C CA . ALA B 1 89 ? -5.375 -6.52 -17.875 1 98.5 89 ALA B CA 1
ATOM 3532 C C . ALA B 1 89 ? -5.637 -7.238 -19.203 1 98.5 89 ALA B C 1
ATOM 3534 O O . ALA B 1 89 ? -4.762 -7.285 -20.062 1 98.5 89 ALA B O 1
ATOM 3535 N N . TYR B 1 90 ? -6.891 -7.766 -19.312 1 98.56 90 TYR B N 1
ATOM 3536 C CA . TYR B 1 90 ? -7.129 -8.578 -20.5 1 98.56 90 TYR B CA 1
ATOM 3537 C C . TYR B 1 90 ? -8.617 -8.641 -20.828 1 98.56 90 TYR B C 1
ATOM 3539 O O . TYR B 1 90 ? -9.461 -8.359 -19.969 1 98.56 90 TYR B O 1
ATOM 3547 N N . GLY B 1 91 ? -8.852 -8.961 -22.094 1 98.56 91 GLY B N 1
ATOM 3548 C CA . GLY B 1 91 ? -10.188 -9.289 -22.562 1 98.56 91 GLY B CA 1
ATOM 3549 C C . GLY B 1 91 ? -10.391 -10.766 -22.812 1 98.56 91 GLY B C 1
ATOM 3550 O O . GLY B 1 91 ? -9.484 -11.453 -23.297 1 98.56 91 GLY B O 1
ATOM 3551 N N . THR B 1 92 ? -11.578 -11.258 -22.453 1 98.38 92 THR B N 1
ATOM 3552 C CA . THR B 1 92 ? -11.938 -12.664 -22.625 1 98.38 92 THR B CA 1
ATOM 3553 C C . THR B 1 92 ? -13.18 -12.797 -23.5 1 98.38 92 THR B C 1
ATOM 3555 O O . THR B 1 92 ? -14.18 -12.109 -23.281 1 98.38 92 THR B O 1
ATOM 3558 N N . THR B 1 93 ? -13.125 -13.719 -24.422 1 98.38 93 THR B N 1
ATOM 3559 C CA . THR B 1 93 ? -14.297 -13.969 -25.25 1 98.38 93 THR B CA 1
ATOM 3560 C C . THR B 1 93 ? -15.367 -14.719 -24.469 1 98.38 93 THR B C 1
ATOM 3562 O O . THR B 1 93 ? -15.055 -15.578 -23.641 1 98.38 93 THR B O 1
ATOM 3565 N N . LEU B 1 94 ? -16.594 -14.5 -24.797 1 95 94 LEU B N 1
ATOM 3566 C CA . LEU B 1 94 ? -17.703 -15.094 -24.047 1 95 94 LEU B CA 1
ATOM 3567 C C . LEU B 1 94 ? -18.547 -16 -24.922 1 95 94 LEU B C 1
ATOM 3569 O O . LEU B 1 94 ? -19.359 -16.781 -24.422 1 95 94 LEU B O 1
ATOM 3573 N N . ALA B 1 95 ? -18.344 -15.938 -26.188 1 94.5 95 ALA B N 1
ATOM 3574 C CA . ALA B 1 95 ? -19.359 -16.578 -27.031 1 94.5 95 ALA B CA 1
ATOM 3575 C C . ALA B 1 95 ? -18.719 -17.297 -28.219 1 94.5 95 ALA B C 1
ATOM 3577 O O . ALA B 1 95 ? -19.266 -17.312 -29.312 1 94.5 95 ALA B O 1
ATOM 3578 N N . LEU B 1 96 ? -17.562 -17.875 -28 1 95.94 96 LEU B N 1
ATOM 3579 C CA . LEU B 1 96 ? -16.953 -18.625 -29.094 1 95.94 96 LEU B CA 1
ATOM 3580 C C . LEU B 1 96 ? -17.594 -20.016 -29.203 1 95.94 96 LEU B C 1
ATOM 3582 O O . LEU B 1 96 ? -17.953 -20.625 -28.203 1 95.94 96 LEU B O 1
ATOM 3586 N N . PRO B 1 97 ? -17.672 -20.516 -30.359 1 96.31 97 PRO B N 1
ATOM 3587 C CA . PRO B 1 97 ? -18.219 -21.859 -30.516 1 96.31 97 PRO B CA 1
ATOM 3588 C C . PRO B 1 97 ? -17.219 -22.953 -30.125 1 96.31 97 PRO B C 1
ATOM 3590 O O . PRO B 1 97 ? -16.078 -22.641 -29.75 1 96.31 97 PRO B O 1
ATOM 3593 N N . TYR B 1 98 ? -17.719 -24.219 -30.047 1 97.19 98 TYR B N 1
ATOM 3594 C CA . TYR B 1 98 ? -16.906 -25.422 -29.891 1 97.19 98 TYR B CA 1
ATOM 3595 C C . TYR B 1 98 ? -16.234 -25.453 -28.531 1 97.19 98 TYR B C 1
ATOM 3597 O O . TYR B 1 98 ? -15.125 -25.969 -28.391 1 97.19 98 TYR B O 1
ATOM 3605 N N . ASN B 1 99 ? -16.812 -24.781 -27.547 1 97 99 ASN B N 1
ATOM 3606 C CA . ASN B 1 99 ? -16.312 -24.781 -26.172 1 97 99 ASN B CA 1
ATOM 3607 C C . ASN B 1 99 ? -14.945 -24.125 -26.062 1 97 99 ASN B C 1
ATOM 3609 O O . ASN B 1 99 ? -14.109 -24.531 -25.266 1 97 99 ASN B O 1
ATOM 3613 N N . LEU B 1 100 ? -14.758 -23.156 -26.984 1 98.31 100 LEU B N 1
ATOM 3614 C CA . LEU B 1 100 ? -13.492 -22.422 -26.984 1 98.31 100 LEU B CA 1
ATOM 3615 C C . LEU B 1 100 ? -13.625 -21.094 -26.25 1 98.31 100 LEU B C 1
ATOM 3617 O O . LEU B 1 100 ? -14.703 -20.5 -26.219 1 98.31 100 LEU B O 1
ATOM 3621 N N . GLN B 1 101 ? -12.609 -20.656 -25.656 1 98.44 101 GLN B N 1
ATOM 3622 C CA . GLN B 1 101 ? -12.461 -19.328 -25.094 1 98.44 101 GLN B CA 1
ATOM 3623 C C . GLN B 1 101 ? -11.062 -18.766 -25.344 1 98.44 101 GLN B C 1
ATOM 3625 O O . GLN B 1 101 ? -10.078 -19.5 -25.266 1 98.44 101 GLN B O 1
ATOM 3630 N N . VAL B 1 102 ? -11.023 -17.484 -25.609 1 98.69 102 VAL B N 1
ATOM 3631 C CA . VAL B 1 102 ? -9.758 -16.812 -25.875 1 98.69 102 VAL B CA 1
ATOM 3632 C C . VAL B 1 102 ? -9.633 -15.578 -24.984 1 98.69 102 VAL B C 1
ATOM 3634 O O . VAL B 1 102 ? -10.609 -14.852 -24.781 1 98.69 102 VAL B O 1
ATOM 3637 N N . ARG B 1 103 ? -8.492 -15.391 -24.438 1 98.19 103 ARG B N 1
ATOM 3638 C CA . ARG B 1 103 ? -8.227 -14.102 -23.812 1 98.19 103 ARG B CA 1
ATOM 3639 C C . ARG B 1 103 ? -6.922 -13.5 -24.328 1 98.19 103 ARG B C 1
ATOM 3641 O O . ARG B 1 103 ? -6.031 -14.227 -24.766 1 98.19 103 ARG B O 1
ATOM 3648 N N . ALA B 1 104 ? -6.859 -12.141 -24.359 1 98.75 104 ALA B N 1
ATOM 3649 C CA . ALA B 1 104 ? -5.707 -11.391 -24.844 1 98.75 104 ALA B CA 1
ATOM 3650 C C . ALA B 1 104 ? -5.422 -10.188 -23.953 1 98.75 104 ALA B C 1
ATOM 3652 O O . ALA B 1 104 ? -6.352 -9.523 -23.484 1 98.75 104 ALA B O 1
ATOM 3653 N N . GLY B 1 105 ? -4.238 -9.93 -23.688 1 98.56 105 GLY B N 1
ATOM 3654 C CA . GLY B 1 105 ? -3.746 -8.906 -22.781 1 98.56 105 GLY B CA 1
ATOM 3655 C C . GLY B 1 105 ? -2.598 -9.383 -21.922 1 98.56 105 GLY B C 1
ATOM 3656 O O . GLY B 1 105 ? -1.786 -10.203 -22.344 1 98.56 105 GLY B O 1
ATOM 3657 N N . GLN B 1 106 ? -2.443 -8.781 -20.828 1 97.94 106 GLN B N 1
ATOM 3658 C CA . GLN B 1 106 ? -1.498 -9.234 -19.812 1 97.94 106 GLN B CA 1
ATOM 3659 C C . GLN B 1 106 ? -2.193 -10.078 -18.75 1 97.94 106 GLN B C 1
ATOM 3661 O O . GLN B 1 106 ? -3.207 -9.664 -18.172 1 97.94 106 GLN B O 1
ATOM 3666 N N . PHE B 1 107 ? -1.693 -11.305 -18.547 1 97.88 107 PHE B N 1
ATOM 3667 C CA . PHE B 1 107 ? -2.361 -12.219 -17.625 1 97.88 107 PHE B CA 1
ATOM 3668 C C . PHE B 1 107 ? -1.363 -13.188 -17 1 97.88 107 PHE B C 1
ATOM 367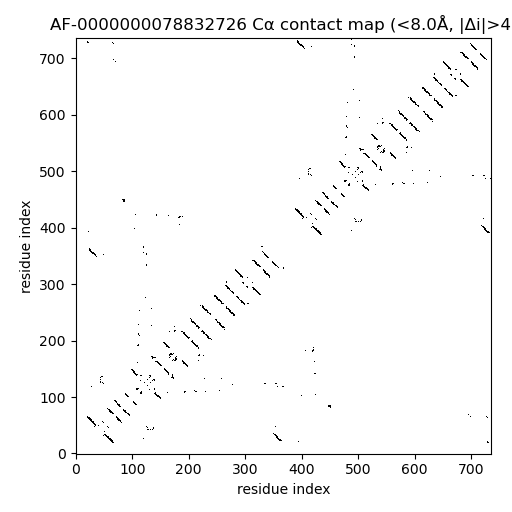0 O O . PHE B 1 107 ? -0.286 -13.414 -17.562 1 97.88 107 PHE B O 1
ATOM 3677 N N . LEU B 1 108 ? -1.697 -13.695 -15.812 1 98 108 LEU B N 1
ATOM 3678 C CA . LEU B 1 108 ? -1.002 -14.844 -15.242 1 98 108 LEU B CA 1
ATOM 3679 C C . LEU B 1 108 ? -1.298 -16.109 -16.047 1 98 108 LEU B C 1
ATOM 3681 O O . LEU B 1 108 ? -2.461 -16.422 -16.297 1 98 108 LEU B O 1
ATOM 3685 N N . THR B 1 109 ? -0.189 -16.766 -16.406 1 98.19 109 THR B N 1
ATOM 3686 C CA . THR B 1 109 ? -0.437 -18.031 -17.109 1 98.19 109 THR B CA 1
ATOM 3687 C C . THR B 1 109 ? -1.102 -19.047 -16.188 1 98.19 109 THR B C 1
ATOM 3689 O O . THR B 1 109 ? -1.01 -18.922 -14.961 1 98.19 109 THR B O 1
ATOM 3692 N N . ARG B 1 110 ? -1.72 -19.953 -16.781 1 98.31 110 ARG B N 1
ATOM 3693 C CA . ARG B 1 110 ? -2.428 -20.953 -15.984 1 98.31 110 ARG B CA 1
ATOM 3694 C C . ARG B 1 110 ? -1.562 -22.188 -15.758 1 98.31 110 ARG B C 1
ATOM 3696 O O . ARG B 1 110 ? -2.068 -23.312 -15.727 1 98.31 110 ARG B O 1
ATOM 3703 N N . PHE B 1 111 ? -0.247 -21.938 -15.656 1 98.44 111 PHE B N 1
ATOM 3704 C CA . PHE B 1 111 ? 0.678 -22.969 -15.203 1 98.44 111 PHE B CA 1
ATOM 3705 C C . PHE B 1 111 ? 0.385 -23.359 -13.766 1 98.44 111 PHE B C 1
ATOM 3707 O O . PHE B 1 111 ? 0.392 -22.516 -12.867 1 98.44 111 PHE B O 1
ATOM 3714 N N . GLY B 1 112 ? 0.139 -24.641 -13.547 1 98.44 112 GLY B N 1
ATOM 3715 C CA . GLY B 1 112 ? -0.071 -25.125 -12.195 1 98.44 112 GLY B CA 1
ATOM 3716 C C . GLY B 1 112 ? -1.317 -24.562 -11.539 1 98.44 112 GLY B C 1
ATOM 3717 O O . GLY B 1 112 ? -2.27 -24.188 -12.227 1 98.44 112 GLY B O 1
ATOM 3718 N N . ARG B 1 113 ? -1.359 -24.609 -10.312 1 97.88 113 ARG B N 1
ATOM 3719 C CA . ARG B 1 113 ? -2.551 -24.188 -9.586 1 97.88 113 ARG B CA 1
ATOM 3720 C C . ARG B 1 113 ? -2.338 -22.828 -8.922 1 97.88 113 ARG B C 1
ATOM 3722 O O . ARG B 1 113 ? -3.223 -21.969 -8.945 1 97.88 113 ARG B O 1
ATOM 3729 N N . ILE B 1 114 ? -1.193 -22.609 -8.352 1 97.5 114 ILE B N 1
ATOM 3730 C CA . ILE B 1 114 ? -0.982 -21.422 -7.531 1 97.5 114 ILE B CA 1
ATOM 3731 C C . ILE B 1 114 ? -0.601 -20.234 -8.414 1 97.5 114 ILE B C 1
ATOM 3733 O O . ILE B 1 114 ? -0.91 -19.094 -8.094 1 97.5 114 ILE B O 1
ATOM 3737 N N . ASN B 1 115 ? 0.042 -20.406 -9.492 1 97.75 115 ASN B N 1
ATOM 3738 C CA . ASN B 1 115 ? 0.576 -19.344 -10.336 1 97.75 115 ASN B CA 1
ATOM 3739 C C . ASN B 1 115 ? -0.509 -18.344 -10.734 1 97.75 115 ASN B C 1
ATOM 3741 O O . ASN B 1 115 ? -0.311 -17.141 -10.633 1 97.75 115 ASN B O 1
ATOM 3745 N N . PRO B 1 116 ? -1.685 -18.812 -11.141 1 97.19 116 PRO B N 1
ATOM 3746 C CA . PRO B 1 116 ? -2.691 -17.859 -11.633 1 97.19 116 PRO B CA 1
ATOM 3747 C C . PRO B 1 116 ? -3.516 -17.25 -10.508 1 97.19 116 PRO B C 1
ATOM 3749 O O . PRO B 1 116 ? -4.633 -16.781 -10.734 1 97.19 116 PRO B O 1
ATOM 3752 N N . THR B 1 117 ? -3.006 -17.219 -9.344 1 95.88 117 THR B N 1
ATOM 3753 C CA . THR B 1 117 ? -3.785 -16.703 -8.219 1 95.88 117 THR B CA 1
ATOM 3754 C C . THR B 1 117 ? -3.115 -15.469 -7.621 1 95.88 117 THR B C 1
ATOM 3756 O O . THR B 1 117 ? -1.923 -15.242 -7.832 1 95.88 117 THR B O 1
ATOM 3759 N N . HIS B 1 118 ? -3.928 -14.688 -6.914 1 95.25 118 HIS B N 1
ATOM 3760 C CA . HIS B 1 118 ? -3.473 -13.516 -6.172 1 95.25 118 HIS B CA 1
ATOM 3761 C C . HIS B 1 118 ? -3.381 -13.812 -4.68 1 95.25 118 HIS B C 1
ATOM 3763 O O . HIS B 1 118 ? -4.012 -14.75 -4.188 1 95.25 118 HIS B O 1
ATOM 3769 N N . PRO B 1 119 ? -2.666 -13.008 -3.951 1 94.88 119 PRO B N 1
ATOM 3770 C CA . PRO B 1 119 ? -2.426 -13.281 -2.533 1 94.88 119 PRO B CA 1
ATOM 3771 C C . PRO B 1 119 ? -3.715 -13.5 -1.746 1 94.88 119 PRO B C 1
ATOM 3773 O O . PRO B 1 119 ? -3.75 -14.328 -0.832 1 94.88 119 PRO B O 1
ATOM 3776 N N . HIS B 1 120 ? -4.789 -12.852 -2.102 1 91.62 120 HIS B N 1
ATOM 3777 C CA . HIS B 1 120 ? -6.023 -12.938 -1.333 1 91.62 120 HIS B CA 1
ATOM 3778 C C . HIS B 1 120 ? -6.648 -14.328 -1.444 1 91.62 120 HIS B C 1
ATOM 3780 O O . HIS B 1 120 ? -7.531 -14.68 -0.659 1 91.62 120 HIS B O 1
ATOM 3786 N N . SER B 1 121 ? -6.199 -15.133 -2.398 1 93.44 121 SER B N 1
ATOM 3787 C CA . SER B 1 121 ? -6.727 -16.484 -2.574 1 93.44 121 SER B CA 1
ATOM 3788 C C . SER B 1 121 ? -5.84 -17.516 -1.883 1 93.44 121 SER B C 1
ATOM 3790 O O . SER B 1 121 ? -6.156 -18.703 -1.876 1 93.44 121 SER B O 1
ATOM 3792 N N . TRP B 1 122 ? -4.746 -17.109 -1.31 1 96.56 122 TRP B N 1
ATOM 3793 C CA . TRP B 1 122 ? -3.787 -18.031 -0.718 1 96.56 122 TRP B CA 1
ATOM 3794 C C . TRP B 1 122 ? -4.223 -18.453 0.685 1 96.56 122 TRP B C 1
ATOM 3796 O O . TRP B 1 122 ? -4.875 -17.672 1.391 1 96.56 122 TRP B O 1
ATOM 3806 N N . ASP B 1 123 ? -3.775 -19.594 1.072 1 97.69 123 ASP B N 1
ATOM 3807 C CA . ASP B 1 123 ? -4.004 -20.062 2.434 1 97.69 123 ASP B CA 1
ATOM 3808 C C . ASP B 1 123 ? -2.881 -19.625 3.367 1 97.69 123 ASP B C 1
ATOM 3810 O O . ASP B 1 123 ? -2.934 -19.859 4.574 1 97.69 123 ASP B O 1
ATOM 3814 N N . PHE B 1 124 ? -1.857 -19.016 2.852 1 98.62 124 PHE B N 1
ATOM 3815 C CA . PHE B 1 124 ? -0.707 -18.562 3.621 1 98.62 124 PHE B CA 1
ATOM 3816 C C . PHE B 1 124 ? -0.397 -17.094 3.314 1 98.62 124 PHE B C 1
ATOM 3818 O O . PHE B 1 124 ? -0.904 -16.547 2.338 1 98.62 124 PHE B O 1
ATOM 3825 N N . VAL B 1 125 ? 0.402 -16.5 4.145 1 98.5 125 VAL B N 1
ATOM 3826 C CA . VAL B 1 125 ? 0.759 -15.086 4.016 1 98.5 125 VAL B CA 1
ATOM 3827 C C . VAL B 1 125 ? 1.705 -14.898 2.832 1 98.5 125 VAL B C 1
ATOM 3829 O O . VAL B 1 125 ? 1.688 -13.859 2.174 1 98.5 125 VAL B O 1
ATOM 3832 N N . ASP B 1 126 ? 2.52 -15.922 2.564 1 98.31 126 ASP B N 1
ATOM 3833 C CA . ASP B 1 126 ? 3.549 -15.828 1.535 1 98.31 126 ASP B CA 1
ATOM 3834 C C . ASP B 1 126 ? 3.354 -16.891 0.462 1 98.31 126 ASP B C 1
ATOM 3836 O O . ASP B 1 126 ? 2.523 -17.797 0.616 1 98.31 126 ASP B O 1
ATOM 3840 N N . GLN B 1 127 ? 4.012 -16.703 -0.617 1 97.25 127 GLN B N 1
ATOM 3841 C CA . GLN B 1 127 ? 3.953 -17.641 -1.742 1 97.25 127 GLN B CA 1
ATOM 3842 C C . GLN B 1 127 ? 4.957 -18.766 -1.569 1 97.25 127 GLN B C 1
ATOM 3844 O O . GLN B 1 127 ? 6.008 -18.594 -0.951 1 97.25 127 GLN B O 1
ATOM 3849 N N . PRO B 1 128 ? 4.637 -19.969 -2.133 1 98.12 128 PRO B N 1
ATOM 3850 C CA . PRO B 1 128 ? 5.672 -21 -2.16 1 98.12 128 PRO B CA 1
ATOM 3851 C C . PRO B 1 128 ? 6.941 -20.547 -2.879 1 98.12 128 PRO B C 1
ATOM 3853 O O . PRO B 1 128 ? 6.867 -19.938 -3.947 1 98.12 128 PRO B O 1
ATOM 3856 N N . PHE B 1 129 ? 8.117 -20.891 -2.285 1 97.94 129 PHE B N 1
ATOM 3857 C CA . PHE B 1 129 ? 9.344 -20.359 -2.857 1 97.94 129 PHE B CA 1
ATOM 3858 C C . PHE B 1 129 ? 9.656 -21.031 -4.195 1 97.94 129 PHE B C 1
ATOM 3860 O O . PHE B 1 129 ? 10.492 -20.531 -4.957 1 97.94 129 PHE B O 1
ATOM 3867 N N . ALA B 1 130 ? 8.953 -22.156 -4.527 1 97.56 130 ALA B N 1
ATOM 3868 C CA . ALA B 1 130 ? 9.117 -22.828 -5.82 1 97.56 130 ALA B CA 1
ATOM 3869 C C . ALA B 1 130 ? 8.758 -21.875 -6.965 1 97.56 130 ALA B C 1
ATOM 3871 O O . ALA B 1 130 ? 9.453 -21.828 -7.98 1 97.56 130 ALA B O 1
ATOM 3872 N N . VAL B 1 131 ? 7.68 -21.203 -6.797 1 97 131 VAL B N 1
ATOM 3873 C CA . VAL B 1 131 ? 7.199 -20.297 -7.836 1 97 131 VAL B CA 1
ATOM 3874 C C . VAL B 1 131 ? 8.211 -19.172 -8.055 1 97 131 VAL B C 1
ATOM 3876 O O . VAL B 1 131 ? 8.547 -18.844 -9.195 1 97 131 VAL B O 1
ATOM 3879 N N . GLY B 1 132 ? 8.688 -18.656 -6.969 1 95.88 132 GLY B N 1
ATOM 3880 C CA . GLY B 1 132 ? 9.688 -17.594 -7.055 1 95.88 132 GLY B CA 1
ATOM 3881 C C . GLY B 1 132 ? 10.977 -18.047 -7.711 1 95.88 132 GLY B C 1
ATOM 3882 O O . GLY B 1 132 ? 11.594 -17.297 -8.469 1 95.88 132 GLY B O 1
ATOM 3883 N N . ARG B 1 133 ? 11.344 -19.188 -7.457 1 96.12 133 ARG B N 1
ATOM 3884 C CA . ARG B 1 133 ? 12.594 -19.719 -8.008 1 96.12 133 ARG B CA 1
ATOM 3885 C C . ARG B 1 133 ? 12.492 -19.891 -9.523 1 96.12 133 ARG B C 1
ATOM 3887 O O . ARG B 1 133 ? 13.43 -19.562 -10.25 1 96.12 133 ARG B O 1
ATOM 3894 N N . ILE B 1 134 ? 11.359 -20.344 -9.945 1 96.31 134 ILE B N 1
ATOM 3895 C CA . ILE B 1 134 ? 11.242 -20.719 -11.352 1 96.31 134 ILE B CA 1
ATOM 3896 C C . ILE B 1 134 ? 10.797 -19.5 -12.172 1 96.31 134 ILE B C 1
ATOM 3898 O O . ILE B 1 134 ? 11.367 -19.219 -13.227 1 96.31 134 ILE B O 1
ATOM 3902 N N . PHE B 1 135 ? 9.828 -18.766 -11.664 1 96.56 135 PHE B N 1
ATOM 3903 C CA . PHE B 1 135 ? 9.188 -17.766 -12.508 1 96.56 135 PHE B CA 1
ATOM 3904 C C . PHE B 1 135 ? 9.492 -16.359 -12 1 96.56 135 PHE B C 1
ATOM 3906 O O . PHE B 1 135 ? 9.328 -15.375 -12.727 1 96.56 135 PHE B O 1
ATOM 3913 N N . GLY B 1 136 ? 9.906 -16.219 -10.773 1 95.44 136 GLY B N 1
ATOM 3914 C CA . GLY B 1 136 ? 10.102 -14.914 -10.164 1 95.44 136 GLY B CA 1
ATOM 3915 C C . GLY B 1 136 ? 9.039 -14.562 -9.133 1 95.44 136 GLY B C 1
ATOM 3916 O O . GLY B 1 136 ? 8.125 -15.359 -8.883 1 95.44 136 GLY B O 1
ATOM 3917 N N . GLY B 1 137 ? 9.195 -13.453 -8.57 1 94.81 137 GLY B N 1
ATOM 3918 C CA . GLY B 1 137 ? 8.406 -13.078 -7.41 1 94.81 137 GLY B CA 1
ATOM 3919 C C . GLY B 1 137 ? 6.965 -12.758 -7.75 1 94.81 137 GLY B C 1
ATOM 3920 O O . GLY B 1 137 ? 6.105 -12.727 -6.863 1 94.81 137 GLY B O 1
ATOM 3921 N N . GLU B 1 138 ? 6.617 -12.492 -8.953 1 94.69 138 GLU B N 1
ATOM 3922 C CA . GLU B 1 138 ? 5.27 -12.102 -9.352 1 94.69 138 GLU B CA 1
ATOM 3923 C C . GLU B 1 138 ? 4.605 -13.195 -10.188 1 94.69 138 GLU B C 1
ATOM 3925 O O . GLU B 1 138 ? 3.76 -12.906 -11.031 1 94.69 138 GLU B O 1
ATOM 3930 N N . SER B 1 139 ? 5.09 -14.43 -10.008 1 95.94 139 SER B N 1
ATOM 3931 C CA . SER B 1 139 ? 4.566 -15.578 -10.75 1 95.94 139 SER B CA 1
ATOM 3932 C C . SER B 1 139 ? 4.758 -15.406 -12.25 1 95.94 139 SER B C 1
ATOM 3934 O O . SER B 1 139 ? 5.27 -14.375 -12.703 1 95.94 139 SER B O 1
ATOM 3936 N N . ASN B 1 140 ? 4.457 -16.391 -13.023 1 97.19 140 ASN B N 1
ATOM 3937 C CA . ASN B 1 140 ? 4.602 -16.344 -14.477 1 97.19 140 ASN B CA 1
ATOM 3938 C C . ASN B 1 140 ? 3.465 -15.555 -15.125 1 97.19 140 ASN B C 1
ATOM 3940 O O . ASN B 1 140 ? 2.295 -15.906 -14.961 1 97.19 140 ASN B O 1
ATOM 3944 N N . ARG B 1 141 ? 3.857 -14.539 -15.781 1 96.06 141 ARG B N 1
ATOM 3945 C CA . ARG B 1 141 ? 2.896 -13.641 -16.406 1 96.06 141 ARG B CA 1
ATOM 3946 C C . ARG B 1 141 ? 3.512 -12.938 -17.625 1 96.06 141 ARG B C 1
ATOM 3948 O O . ARG B 1 141 ? 4.734 -12.844 -17.734 1 96.06 141 ARG B O 1
ATOM 3955 N N . GLY B 1 142 ? 2.645 -12.484 -18.531 1 94.31 142 GLY B N 1
ATOM 3956 C CA . GLY B 1 142 ? 3.131 -11.688 -19.656 1 94.31 142 GLY B CA 1
ATOM 3957 C C . GLY B 1 142 ? 2.023 -11.219 -20.578 1 94.31 142 GLY B C 1
ATOM 3958 O O . GLY B 1 142 ? 0.877 -11.656 -20.453 1 94.31 142 GLY B O 1
ATOM 3959 N N . LEU B 1 143 ? 2.371 -10.266 -21.438 1 95.44 143 LEU B N 1
ATOM 3960 C CA . LEU B 1 143 ? 1.485 -9.859 -22.516 1 95.44 143 LEU B CA 1
ATOM 3961 C C . LEU B 1 143 ? 1.375 -10.961 -23.578 1 95.44 143 LEU B C 1
ATOM 3963 O O . LEU B 1 143 ? 2.389 -11.508 -24.016 1 95.44 143 LEU B O 1
ATOM 3967 N N . GLY B 1 144 ? 0.108 -11.328 -23.906 1 97.12 144 GLY B N 1
ATOM 3968 C CA . GLY B 1 144 ? -0.04 -12.414 -24.859 1 97.12 144 GLY B CA 1
ATOM 3969 C C . GLY B 1 144 ? -1.485 -12.805 -25.094 1 97.12 144 GLY B C 1
ATOM 3970 O O . GLY B 1 144 ? -2.377 -11.961 -25.062 1 97.12 144 GLY B O 1
ATOM 3971 N N . ALA B 1 145 ? -1.61 -14.031 -25.531 1 98.5 145 ALA B N 1
ATOM 3972 C CA . ALA B 1 145 ? -2.92 -14.617 -25.797 1 98.5 145 ALA B CA 1
ATOM 3973 C C . ALA B 1 145 ? -2.994 -16.047 -25.266 1 98.5 145 ALA B C 1
ATOM 3975 O O . ALA B 1 145 ? -1.97 -16.734 -25.141 1 98.5 145 ALA B O 1
ATOM 3976 N N . GLU B 1 146 ? -4.18 -16.438 -24.906 1 98.75 146 GLU B N 1
ATOM 3977 C CA . GLU B 1 146 ? -4.441 -17.781 -24.391 1 98.75 146 GLU B CA 1
ATOM 3978 C C . GLU B 1 146 ? -5.723 -18.359 -24.984 1 98.75 146 GLU B C 1
ATOM 3980 O O . GLU B 1 146 ? -6.723 -17.656 -25.125 1 98.75 146 GLU B O 1
ATOM 3985 N N . VAL B 1 147 ? -5.641 -19.594 -25.344 1 98.81 147 VAL B N 1
ATOM 3986 C CA . VAL B 1 147 ? -6.816 -20.328 -25.797 1 98.81 147 VAL B CA 1
ATOM 3987 C C . VAL B 1 147 ? -7.105 -21.484 -24.844 1 98.81 147 VAL B C 1
ATOM 3989 O O . VAL B 1 147 ? -6.188 -22.156 -24.375 1 98.81 147 VAL B O 1
ATOM 3992 N N . SER B 1 148 ? -8.32 -21.656 -24.516 1 98.56 148 SER B N 1
ATOM 3993 C CA . SER B 1 148 ? -8.742 -22.797 -23.719 1 98.56 148 SER B CA 1
ATOM 3994 C C . SER B 1 148 ? -9.875 -23.562 -24.406 1 98.56 148 SER B C 1
ATOM 3996 O O . SER B 1 148 ? -10.711 -22.969 -25.078 1 98.56 148 SER B O 1
ATOM 3998 N N . TRP B 1 149 ? -9.82 -24.844 -24.266 1 98.62 149 TRP B N 1
ATOM 3999 C CA . TRP B 1 149 ? -10.797 -25.75 -24.859 1 98.62 149 TRP B CA 1
ATOM 4000 C C . TRP B 1 149 ? -11.312 -26.734 -23.812 1 98.62 149 TRP B C 1
ATOM 4002 O O . TRP B 1 149 ? -10.523 -27.438 -23.188 1 98.62 149 TRP B O 1
ATOM 4012 N N . LEU B 1 150 ? -12.602 -26.75 -23.703 1 98.06 150 LEU B N 1
ATOM 4013 C CA . LEU B 1 150 ? -13.234 -27.766 -22.875 1 98.06 150 LEU B CA 1
ATOM 4014 C C . LEU B 1 150 ? -13.508 -29.031 -23.688 1 98.06 150 LEU B C 1
ATOM 4016 O O . LEU B 1 150 ? -14.383 -29.031 -24.562 1 98.06 150 LEU B O 1
ATOM 4020 N N . ALA B 1 151 ? -12.836 -30.062 -23.297 1 97.81 151 ALA B N 1
ATOM 4021 C CA . ALA B 1 151 ? -12.953 -31.297 -24.078 1 97.81 151 ALA B CA 1
ATOM 4022 C C . ALA B 1 151 ? -14.305 -31.969 -23.828 1 97.81 151 ALA B C 1
ATOM 4024 O O . ALA B 1 151 ? -14.82 -31.969 -22.719 1 97.81 151 ALA B O 1
ATOM 4025 N N . PRO B 1 152 ? -14.898 -32.562 -24.938 1 96.62 152 PRO B N 1
ATOM 4026 C CA . PRO B 1 152 ? -16.156 -33.281 -24.781 1 96.62 152 PRO B CA 1
ATOM 4027 C C . PRO B 1 152 ? -15.977 -34.688 -24.203 1 96.62 152 PRO B C 1
ATOM 4029 O O . PRO B 1 152 ? -16.281 -35.656 -24.875 1 96.62 152 PRO B O 1
ATOM 4032 N N . LEU B 1 153 ? -15.469 -34.781 -23.078 1 97.06 153 LEU B N 1
ATOM 4033 C CA . LEU B 1 153 ? -15.227 -36.031 -22.375 1 97.06 153 LEU B CA 1
ATOM 4034 C C . LEU B 1 153 ? -16.172 -36.188 -21.188 1 97.06 153 LEU B C 1
ATOM 4036 O O . LEU B 1 153 ? -16.797 -35.219 -20.766 1 97.06 153 LEU B O 1
ATOM 4040 N N . PRO B 1 154 ? -16.406 -37.406 -20.688 1 95.81 154 PRO B N 1
ATOM 4041 C CA . PRO B 1 154 ? -17.375 -37.625 -19.594 1 95.81 154 PRO B CA 1
ATOM 4042 C C . PRO B 1 154 ? -16.922 -37 -18.281 1 95.81 154 PRO B C 1
ATOM 4044 O O . PRO B 1 154 ? -17.719 -36.906 -17.344 1 95.81 154 PRO B O 1
ATOM 4047 N N . TRP B 1 155 ? -15.703 -36.656 -18.172 1 95.62 155 TRP B N 1
ATOM 4048 C CA . TRP B 1 155 ? -15.234 -35.875 -17.031 1 95.62 155 TRP B CA 1
ATOM 4049 C C . TRP B 1 155 ? -14.648 -34.531 -17.5 1 95.62 155 TRP B C 1
ATOM 4051 O O . TRP B 1 155 ? -14.406 -34.344 -18.688 1 95.62 155 TRP B O 1
ATOM 4061 N N . TYR B 1 156 ? -14.602 -33.656 -16.578 1 97.31 156 TYR B N 1
ATOM 4062 C CA . TYR B 1 156 ? -14.133 -32.312 -16.906 1 97.31 156 TYR B CA 1
ATOM 4063 C C . TYR B 1 156 ? -12.664 -32.344 -17.312 1 97.31 156 TYR B C 1
ATOM 4065 O O . TYR B 1 156 ? -11.805 -32.75 -16.531 1 97.31 156 TYR B O 1
ATOM 4073 N N . VAL B 1 157 ? -12.328 -31.953 -18.469 1 98.44 157 VAL B N 1
ATOM 4074 C CA . VAL B 1 157 ? -10.977 -31.766 -18.984 1 98.44 157 VAL B CA 1
ATOM 4075 C C . VAL B 1 157 ? -10.898 -30.453 -19.766 1 98.44 157 VAL B C 1
ATOM 4077 O O . VAL B 1 157 ? -11.625 -30.266 -20.734 1 98.44 157 VAL B O 1
ATOM 4080 N N . GLU B 1 158 ? -10.094 -29.609 -19.297 1 98.62 158 GLU B N 1
ATOM 4081 C CA . GLU B 1 158 ? -9.82 -28.359 -20 1 98.62 158 GLU B CA 1
ATOM 4082 C C . GLU B 1 158 ? -8.383 -28.328 -20.5 1 98.62 158 GLU B C 1
ATOM 4084 O O . GLU B 1 158 ? -7.445 -28.594 -19.75 1 98.62 158 GLU B O 1
ATOM 4089 N N . VAL B 1 159 ? -8.195 -28.094 -21.75 1 98.88 159 VAL B N 1
ATOM 4090 C CA . VAL B 1 159 ? -6.879 -27.953 -22.359 1 98.88 159 VAL B CA 1
ATOM 4091 C C . VAL B 1 159 ? -6.602 -26.469 -22.641 1 98.88 159 VAL B C 1
ATOM 4093 O O . VAL B 1 159 ? -7.434 -25.781 -23.219 1 98.88 159 VAL B O 1
ATOM 4096 N N . ILE B 1 160 ? -5.465 -25.984 -22.203 1 98.81 160 ILE B N 1
ATOM 4097 C CA . ILE B 1 160 ? -5.133 -24.562 -22.266 1 98.81 160 ILE B CA 1
ATOM 4098 C C . ILE B 1 160 ? -3.785 -24.375 -22.953 1 98.81 160 ILE B C 1
ATOM 4100 O O . ILE B 1 160 ? -2.844 -25.141 -22.719 1 98.81 160 ILE B O 1
ATOM 4104 N N . GLY B 1 161 ? -3.66 -23.375 -23.812 1 98.81 161 GLY B N 1
ATOM 4105 C CA . GLY B 1 161 ? -2.416 -22.938 -24.422 1 98.81 161 GLY B CA 1
ATOM 4106 C C . GLY B 1 161 ? -2.277 -21.422 -24.469 1 98.81 161 GLY B C 1
ATOM 4107 O O . GLY B 1 161 ? -3.246 -20.719 -24.75 1 98.81 161 GLY B O 1
ATOM 4108 N N . SER B 1 162 ? -1.077 -20.984 -24.078 1 98.38 162 SER B N 1
ATOM 4109 C CA . SER B 1 162 ? -0.861 -19.547 -24.156 1 98.38 162 SER B CA 1
ATOM 4110 C C . SER B 1 162 ? 0.513 -19.219 -24.734 1 98.38 162 SER B C 1
ATOM 4112 O O . SER B 1 162 ? 1.421 -20.062 -24.688 1 98.38 162 SER B O 1
ATOM 4114 N N . THR B 1 163 ? 0.644 -18.078 -25.375 1 97.44 163 THR B N 1
ATOM 4115 C CA . THR B 1 163 ? 1.889 -17.469 -25.812 1 97.44 163 THR B CA 1
ATOM 4116 C C . THR B 1 163 ? 2.037 -16.062 -25.219 1 97.44 163 THR B C 1
ATOM 4118 O O . THR B 1 163 ? 1.093 -15.273 -25.234 1 97.44 163 THR B O 1
ATOM 4121 N N . THR B 1 164 ? 3.18 -15.867 -24.594 1 95.62 164 THR B N 1
ATOM 4122 C CA . THR B 1 164 ? 3.395 -14.586 -23.922 1 95.62 164 THR B CA 1
ATOM 4123 C C . THR B 1 164 ? 4.812 -14.078 -24.172 1 95.62 164 THR B C 1
ATOM 4125 O O . THR B 1 164 ? 5.699 -14.852 -24.547 1 95.62 164 THR B O 1
ATOM 4128 N N . ASP B 1 165 ? 4.965 -12.75 -23.984 1 90.94 165 ASP B N 1
ATOM 4129 C CA . ASP B 1 165 ? 6.309 -12.188 -23.938 1 90.94 165 ASP B CA 1
ATOM 4130 C C . ASP B 1 165 ? 7.051 -12.633 -22.688 1 90.94 165 ASP B C 1
ATOM 4132 O O . ASP B 1 165 ? 6.508 -12.578 -21.578 1 90.94 165 ASP B O 1
ATOM 4136 N N . ALA B 1 166 ? 8.164 -13.125 -22.891 1 81.56 166 ALA B N 1
ATOM 4137 C CA . ALA B 1 166 ? 8.953 -13.695 -21.797 1 81.56 166 ALA B CA 1
ATOM 4138 C C . ALA B 1 166 ? 9.828 -12.641 -21.141 1 81.56 166 ALA B C 1
ATOM 4140 O O . ALA B 1 166 ? 11.008 -12.883 -20.859 1 81.56 166 ALA B O 1
ATOM 4141 N N . THR B 1 167 ? 9.32 -11.516 -20.812 1 82.12 167 THR B N 1
ATOM 4142 C CA . THR B 1 167 ? 10.18 -10.438 -20.328 1 82.12 167 THR B CA 1
ATOM 4143 C C . THR B 1 167 ? 9.828 -10.078 -18.891 1 82.12 167 THR B C 1
ATOM 4145 O O . THR B 1 167 ? 8.695 -10.273 -18.453 1 82.12 167 THR B O 1
ATOM 4148 N N . GLY B 1 168 ? 10.898 -9.695 -18.188 1 82.69 168 GLY B N 1
ATOM 4149 C CA . GLY B 1 168 ? 10.758 -9.258 -16.812 1 82.69 168 GLY B CA 1
ATOM 4150 C C . GLY B 1 168 ? 11.281 -10.258 -15.797 1 82.69 168 GLY B C 1
ATOM 4151 O O . GLY B 1 168 ? 10.781 -11.391 -15.727 1 82.69 168 GLY B O 1
ATOM 4152 N N . GLY B 1 169 ? 12.172 -9.883 -15.008 1 84.5 169 GLY B N 1
ATOM 4153 C CA . GLY B 1 169 ? 12.773 -10.742 -14 1 84.5 169 GLY B CA 1
ATOM 4154 C C . GLY B 1 169 ? 11.789 -11.203 -12.938 1 84.5 169 GLY B C 1
ATOM 4155 O O . GLY B 1 169 ? 11.953 -12.273 -12.352 1 84.5 169 GLY B O 1
ATOM 4156 N N . ALA B 1 170 ? 10.773 -10.453 -12.758 1 89.38 170 ALA B N 1
ATOM 4157 C CA . ALA B 1 170 ? 9.812 -10.766 -11.703 1 89.38 170 ALA B CA 1
ATOM 4158 C C . ALA B 1 170 ? 8.758 -11.742 -12.203 1 89.38 170 ALA B C 1
ATOM 4160 O O . ALA B 1 170 ? 8.031 -12.344 -11.406 1 89.38 170 ALA B O 1
ATOM 4161 N N . THR B 1 171 ? 8.672 -11.922 -13.547 1 92.44 171 THR B N 1
ATOM 4162 C CA . THR B 1 171 ? 7.543 -12.688 -14.07 1 92.44 171 THR B CA 1
ATOM 4163 C C . THR B 1 171 ? 8.023 -13.773 -15.023 1 92.44 171 THR B C 1
ATOM 4165 O O . THR B 1 171 ? 7.25 -14.656 -15.406 1 92.44 171 THR B O 1
ATOM 4168 N N . ALA B 1 172 ? 9.25 -13.742 -15.43 1 92.19 172 ALA B N 1
ATOM 4169 C CA . ALA B 1 172 ? 9.82 -14.68 -16.391 1 92.19 172 ALA B CA 1
ATOM 4170 C C . ALA B 1 172 ? 11.297 -14.938 -16.094 1 92.19 172 ALA B C 1
ATOM 4172 O O . ALA B 1 172 ? 12.125 -14.961 -17 1 92.19 172 ALA B O 1
ATOM 4173 N N . ARG B 1 173 ? 11.547 -15.125 -14.914 1 93.12 173 ARG B N 1
ATOM 4174 C CA . ARG B 1 173 ? 12.906 -15.18 -14.375 1 93.12 173 ARG B CA 1
ATOM 4175 C C . ARG B 1 173 ? 13.727 -16.25 -15.094 1 93.12 173 ARG B C 1
ATOM 4177 O O . ARG B 1 173 ? 14.922 -16.047 -15.352 1 93.12 173 ARG B O 1
ATOM 4184 N N . SER B 1 174 ? 13.195 -17.438 -15.422 1 94.44 174 SER B N 1
ATOM 4185 C CA . SER B 1 174 ? 13.93 -18.547 -16 1 94.44 174 SER B CA 1
ATOM 4186 C C . SER B 1 174 ? 14.031 -18.422 -17.516 1 94.44 174 SER B C 1
ATOM 4188 O O . SER B 1 174 ? 14.672 -19.25 -18.172 1 94.44 174 SER B O 1
ATOM 4190 N N . PHE B 1 175 ? 13.422 -17.422 -18.047 1 93.25 175 PHE B N 1
ATOM 4191 C CA . PHE B 1 175 ? 13.383 -17.219 -19.484 1 93.25 175 PHE B CA 1
ATOM 4192 C C . PHE B 1 175 ? 14.203 -15.992 -19.891 1 93.25 175 PHE B C 1
ATOM 4194 O O . PHE B 1 175 ? 15.391 -15.898 -19.547 1 93.25 175 PHE B O 1
ATOM 4201 N N . LEU B 1 176 ? 13.719 -15.039 -20.609 1 85.25 176 LEU B N 1
ATOM 4202 C CA . LEU B 1 176 ? 14.523 -13.883 -20.984 1 85.25 176 LEU B CA 1
ATOM 4203 C C . LEU B 1 176 ? 14.727 -12.953 -19.797 1 85.25 176 LEU B C 1
ATOM 4205 O O . LEU B 1 176 ? 15.75 -12.266 -19.703 1 85.25 176 LEU B O 1
ATOM 4209 N N . GLY B 1 177 ? 13.758 -13.07 -18.844 1 77.56 177 GLY B N 1
ATOM 4210 C CA . GLY B 1 177 ? 13.898 -12.32 -17.609 1 77.56 177 GLY B CA 1
ATOM 4211 C C . GLY B 1 177 ? 14.109 -10.836 -17.828 1 77.56 177 GLY B C 1
ATOM 4212 O O . GLY B 1 177 ? 13.414 -10.219 -18.641 1 77.56 177 GLY B O 1
ATOM 4213 N N . ALA B 1 178 ? 14.977 -10.188 -16.922 1 66.56 178 ALA B N 1
ATOM 4214 C CA . ALA B 1 178 ? 15.18 -8.742 -16.922 1 66.56 178 ALA B CA 1
ATOM 4215 C C . ALA B 1 178 ? 16.094 -8.32 -18.062 1 66.56 178 ALA B C 1
ATOM 4217 O O . ALA B 1 178 ? 16.359 -7.129 -18.25 1 66.56 178 ALA B O 1
ATOM 4218 N N . THR B 1 179 ? 16.5 -9.2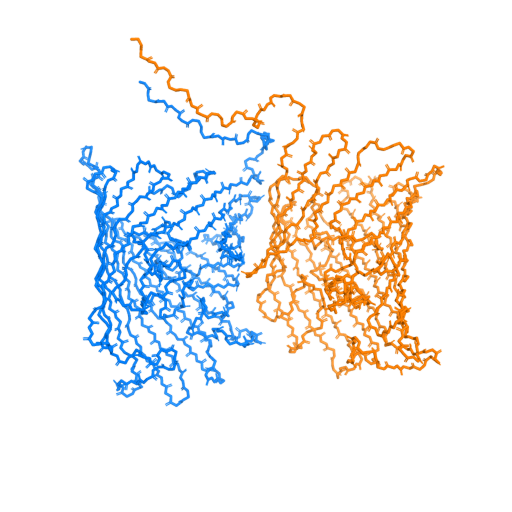5 -18.781 1 69.06 179 THR B N 1
ATOM 4219 C CA . THR B 1 179 ? 17.438 -8.898 -19.828 1 69.06 179 THR B CA 1
ATOM 4220 C C . THR B 1 179 ? 16.75 -8.078 -20.922 1 69.06 179 THR B C 1
ATOM 4222 O O . THR B 1 179 ? 15.531 -8.141 -21.078 1 69.06 179 THR B O 1
ATOM 4225 N N . SER B 1 180 ? 17.453 -7.094 -21.391 1 63.34 180 SER B N 1
ATOM 4226 C CA . SER B 1 180 ? 16.984 -6.168 -22.422 1 63.34 180 SER B CA 1
ATOM 4227 C C . SER B 1 180 ? 16.688 -6.898 -23.719 1 63.34 180 SER B C 1
ATOM 4229 O O . SER B 1 180 ? 16.359 -6.27 -24.734 1 63.34 180 SER B O 1
ATOM 4231 N N . GLU B 1 181 ? 16.719 -8.148 -23.531 1 64.69 181 GLU B N 1
ATOM 4232 C CA . GLU B 1 181 ? 16.453 -8.828 -24.797 1 64.69 181 GLU B CA 1
ATOM 4233 C C . GLU B 1 181 ? 14.961 -8.812 -25.125 1 64.69 181 GLU B C 1
ATOM 4235 O O . GLU B 1 181 ? 14.125 -8.922 -24.234 1 64.69 181 GLU B O 1
ATOM 4240 N N . ARG B 1 182 ? 14.703 -8.219 -26.281 1 65.62 182 ARG B N 1
ATOM 4241 C CA . ARG B 1 182 ? 13.344 -8.055 -26.766 1 65.62 182 ARG B CA 1
ATOM 4242 C C . ARG B 1 182 ? 12.945 -9.211 -27.672 1 65.62 182 ARG B C 1
ATOM 4244 O O . ARG B 1 182 ? 13.805 -9.977 -28.125 1 65.62 182 ARG B O 1
ATOM 4251 N N . VAL B 1 183 ? 11.672 -9.516 -27.719 1 68.5 183 VAL B N 1
ATOM 4252 C CA . VAL B 1 183 ? 11.094 -10.43 -28.688 1 68.5 183 VAL B CA 1
ATOM 4253 C C . VAL B 1 183 ? 11.438 -9.969 -30.109 1 68.5 183 VAL B C 1
ATOM 4255 O O . VAL B 1 183 ? 11.047 -8.875 -30.516 1 68.5 183 VAL B O 1
ATOM 4258 N N . GLN B 1 184 ? 12.266 -10.695 -30.75 1 76.56 184 GLN B N 1
ATOM 4259 C CA . GLN B 1 184 ? 12.672 -10.344 -32.094 1 76.56 184 GLN B CA 1
ATOM 4260 C C . GLN B 1 184 ? 12 -11.25 -33.125 1 76.56 184 GLN B C 1
ATOM 4262 O O . GLN B 1 184 ? 11.914 -10.898 -34.312 1 76.56 184 GLN B O 1
ATOM 4267 N N . SER B 1 185 ? 11.594 -12.375 -32.719 1 79.94 185 SER B N 1
ATOM 4268 C CA . SER B 1 185 ? 10.914 -13.344 -33.562 1 79.94 185 SER B CA 1
ATOM 4269 C C . SER B 1 185 ? 9.852 -14.109 -32.781 1 79.94 185 SER B C 1
ATOM 4271 O O . SER B 1 185 ? 9.844 -14.102 -31.562 1 79.94 185 SER B O 1
ATOM 4273 N N . PRO B 1 186 ? 8.945 -14.695 -33.5 1 81.38 186 PRO B N 1
ATOM 4274 C CA . PRO B 1 186 ? 7.922 -15.5 -32.812 1 81.38 186 PRO B CA 1
ATOM 4275 C C . PRO B 1 186 ? 8.516 -16.609 -31.953 1 81.38 186 PRO B C 1
ATOM 4277 O O . PRO B 1 186 ? 7.855 -17.109 -31.047 1 81.38 186 PRO B O 1
ATOM 4280 N N . PHE B 1 187 ? 9.719 -16.953 -32.219 1 80.31 187 PHE B N 1
ATOM 4281 C CA . PHE B 1 187 ? 10.359 -18.047 -31.484 1 80.31 187 PHE B CA 1
ATOM 4282 C C . PHE B 1 187 ? 10.883 -17.547 -30.141 1 80.31 187 PHE B C 1
ATOM 4284 O O . PHE B 1 187 ? 11.328 -18.359 -29.312 1 80.31 187 PHE B O 1
ATOM 4291 N N . ASP B 1 188 ? 10.719 -16.25 -29.906 1 85.88 188 ASP B N 1
ATOM 4292 C CA . ASP B 1 188 ? 11.203 -15.672 -28.656 1 85.88 188 ASP B CA 1
ATOM 4293 C C . ASP B 1 188 ? 10.086 -15.578 -27.625 1 85.88 188 ASP B C 1
ATOM 4295 O O . ASP B 1 188 ? 10.297 -15.102 -26.516 1 85.88 188 ASP B O 1
ATOM 4299 N N . LEU B 1 189 ? 8.992 -16.156 -28.016 1 91.81 189 LEU B N 1
ATOM 4300 C CA . LEU B 1 189 ? 7.848 -16.125 -27.109 1 91.81 189 LEU B CA 1
ATOM 4301 C C . LEU B 1 189 ? 7.891 -17.312 -26.156 1 91.81 189 LEU B C 1
ATOM 4303 O O . LEU B 1 189 ? 8.5 -18.344 -26.453 1 91.81 189 LEU B O 1
ATOM 4307 N N . GLN B 1 190 ? 7.312 -17.109 -25.031 1 95.25 190 GLN B N 1
ATOM 4308 C CA . GLN B 1 190 ? 7.086 -18.219 -24.109 1 95.25 190 GLN B CA 1
ATOM 4309 C C . GLN B 1 190 ? 5.777 -18.938 -24.438 1 95.25 190 GLN B C 1
ATOM 4311 O O . GLN B 1 190 ? 4.758 -18.297 -24.688 1 95.25 190 GLN B O 1
ATOM 4316 N N . LEU B 1 191 ? 5.852 -20.234 -24.516 1 97.62 191 LEU B N 1
ATOM 4317 C CA . LEU B 1 191 ? 4.664 -21.078 -24.672 1 97.62 191 LEU B CA 1
ATOM 4318 C C . LEU B 1 191 ? 4.34 -21.812 -23.375 1 97.62 191 LEU B C 1
ATOM 4320 O O . LEU B 1 191 ? 5.234 -22.375 -22.734 1 97.62 191 LEU B O 1
ATOM 4324 N N . THR B 1 192 ? 3.1 -21.688 -22.969 1 98.62 192 THR B N 1
ATOM 4325 C CA . THR B 1 192 ? 2.637 -22.391 -21.781 1 98.62 192 THR B CA 1
ATOM 4326 C C . THR B 1 192 ? 1.435 -23.281 -22.125 1 98.62 192 THR B C 1
ATOM 4328 O O . THR B 1 192 ? 0.502 -22.828 -22.797 1 98.62 192 THR B O 1
ATOM 4331 N N . GLY B 1 193 ? 1.525 -24.516 -21.703 1 98.88 193 GLY B N 1
ATOM 4332 C CA . GLY B 1 193 ? 0.428 -25.469 -21.828 1 98.88 193 GLY B CA 1
ATOM 4333 C C . GLY B 1 193 ? -0.022 -26.047 -20.5 1 98.88 193 GLY B C 1
ATOM 4334 O O . GLY B 1 193 ? 0.788 -26.234 -19.594 1 98.88 193 GLY B O 1
ATOM 4335 N N . ALA B 1 194 ? -1.325 -26.328 -20.453 1 98.88 194 ALA B N 1
ATOM 4336 C CA . ALA B 1 194 ? -1.835 -26.953 -19.25 1 98.88 194 ALA B CA 1
ATOM 4337 C C . ALA B 1 194 ? -3.057 -27.812 -19.547 1 98.88 194 ALA B C 1
ATOM 4339 O O . ALA B 1 194 ? -3.779 -27.562 -20.516 1 98.88 194 ALA B O 1
ATOM 4340 N N . VAL B 1 195 ? -3.203 -28.812 -18.781 1 98.88 195 VAL B N 1
ATOM 4341 C CA . VAL B 1 195 ? -4.406 -29.641 -18.734 1 98.88 195 VAL B CA 1
ATOM 4342 C C . VAL B 1 195 ? -4.957 -29.672 -17.312 1 98.88 195 VAL B C 1
ATOM 4344 O O . VAL B 1 195 ? -4.227 -29.984 -16.359 1 98.88 195 VAL B O 1
ATOM 4347 N N . LYS B 1 196 ? -6.18 -29.281 -17.234 1 98.69 196 LYS B N 1
ATOM 4348 C CA . LYS B 1 196 ? -6.867 -29.312 -15.938 1 98.69 196 LYS B CA 1
ATOM 4349 C C . LYS B 1 196 ? -7.977 -30.359 -15.93 1 98.69 196 LYS B C 1
ATOM 4351 O O . LYS B 1 196 ? -8.773 -30.438 -16.859 1 98.69 196 LYS B O 1
ATOM 4356 N N . GLN B 1 197 ? -8 -31.109 -14.836 1 98.75 197 GLN B N 1
ATOM 4357 C CA . GLN B 1 197 ? -8.984 -32.188 -14.727 1 98.75 197 GLN B CA 1
ATOM 4358 C C . GLN B 1 197 ? -9.695 -32.156 -13.375 1 98.75 197 GLN B C 1
ATOM 4360 O O . GLN B 1 197 ? -9.102 -31.75 -12.367 1 98.75 197 GLN B O 1
ATOM 4365 N N . PHE B 1 198 ? -10.969 -32.531 -13.367 1 98.38 198 PHE B N 1
ATOM 4366 C CA . PHE B 1 198 ? -11.766 -32.594 -12.156 1 98.38 198 PHE B CA 1
ATOM 4367 C C . PHE B 1 198 ? -12.461 -33.938 -12.023 1 98.38 198 PHE B C 1
ATOM 4369 O O . PHE B 1 198 ? -13.062 -34.438 -12.984 1 98.38 198 PHE B O 1
ATOM 4376 N N . PHE B 1 199 ? -12.398 -34.531 -10.789 1 98.06 199 PHE B N 1
ATOM 4377 C CA . PHE B 1 199 ? -13.008 -35.812 -10.484 1 98.06 199 PHE B CA 1
ATOM 4378 C C . PHE B 1 199 ? -13.836 -35.719 -9.203 1 98.06 199 PHE B C 1
ATOM 4380 O O . PHE B 1 199 ? -13.289 -35.625 -8.109 1 98.06 199 PHE B O 1
ATOM 4387 N N . PRO B 1 200 ? -15.133 -35.719 -9.297 1 96.62 200 PRO B N 1
ATOM 4388 C CA . PRO B 1 200 ? -15.961 -35.875 -8.094 1 96.62 200 PRO B CA 1
ATOM 4389 C C . PRO B 1 200 ? -15.914 -37.312 -7.527 1 96.62 200 PRO B C 1
ATOM 4391 O O . PRO B 1 200 ? -16.734 -38.156 -7.902 1 96.62 200 PRO B O 1
ATOM 4394 N N . LEU B 1 201 ? -15.07 -37.625 -6.613 1 96.88 201 LEU B N 1
ATOM 4395 C CA . LEU B 1 201 ? -14.82 -38.969 -6.105 1 96.88 201 LEU B CA 1
ATOM 4396 C C . LEU B 1 201 ? -15.984 -39.438 -5.254 1 96.88 201 LEU B C 1
ATOM 4398 O O . LEU B 1 201 ? -16.281 -40.656 -5.215 1 96.88 201 LEU B O 1
ATOM 4402 N N . SER B 1 202 ? -16.594 -38.562 -4.504 1 95 202 SER B N 1
ATOM 4403 C CA . SER B 1 202 ? -17.828 -38.781 -3.752 1 95 202 SER B CA 1
ATOM 4404 C C . SER B 1 202 ? -18.594 -37.469 -3.555 1 95 202 SER B C 1
ATOM 4406 O O . SER B 1 202 ? -18.172 -36.438 -4.051 1 95 202 SER B O 1
ATOM 4408 N N . ASP B 1 203 ? -19.672 -37.562 -2.799 1 92.12 203 ASP B N 1
ATOM 4409 C CA . ASP B 1 203 ? -20.438 -36.375 -2.512 1 92.12 203 ASP B CA 1
ATOM 4410 C C . ASP B 1 203 ? -19.625 -35.406 -1.65 1 92.12 203 ASP B C 1
ATOM 4412 O O . ASP B 1 203 ? -19.844 -34.188 -1.701 1 92.12 203 ASP B O 1
ATOM 4416 N N . ASP B 1 204 ? -18.672 -35.906 -0.971 1 93.81 204 ASP B N 1
ATOM 4417 C CA . ASP B 1 204 ? -17.969 -35.062 0.007 1 93.81 204 ASP B CA 1
ATOM 4418 C C . ASP B 1 204 ? -16.516 -34.812 -0.426 1 93.81 204 ASP B C 1
ATOM 4420 O O . ASP B 1 204 ? -15.828 -34 0.163 1 93.81 204 ASP B O 1
ATOM 4424 N N . LEU B 1 205 ? -16.078 -35.562 -1.418 1 95.69 205 LEU B N 1
ATOM 4425 C CA . LEU B 1 205 ? -14.664 -35.562 -1.77 1 95.69 205 LEU B CA 1
ATOM 4426 C C . LEU B 1 205 ? -14.477 -35.312 -3.262 1 95.69 205 LEU B C 1
ATOM 4428 O O . LEU B 1 205 ? -15.086 -36 -4.09 1 95.69 205 LEU B O 1
ATOM 4432 N N . SER B 1 206 ? -13.68 -34.312 -3.627 1 96.81 206 SER B N 1
ATOM 4433 C CA . SER B 1 206 ? -13.375 -34.062 -5.027 1 96.81 206 SER B CA 1
ATOM 4434 C C . SER B 1 206 ? -11.875 -33.875 -5.238 1 96.81 206 SER B C 1
ATOM 4436 O O . SER B 1 206 ? -11.148 -33.531 -4.305 1 96.81 206 SER B O 1
ATOM 4438 N N . LEU B 1 207 ? -11.438 -34.188 -6.453 1 98.44 207 LEU B N 1
ATOM 4439 C CA . LEU B 1 207 ? -10.023 -34.125 -6.828 1 98.44 207 LEU B CA 1
ATOM 4440 C C . LEU B 1 207 ? -9.844 -33.312 -8.109 1 98.44 207 LEU B C 1
ATOM 4442 O O . LEU B 1 207 ? -10.555 -33.5 -9.086 1 98.44 207 LEU B O 1
ATOM 4446 N N . MET B 1 208 ? -9.031 -32.375 -8.039 1 98.69 208 MET B N 1
ATOM 4447 C CA . MET B 1 208 ? -8.523 -31.703 -9.242 1 98.69 208 MET B CA 1
ATOM 4448 C C . MET B 1 208 ? -7.074 -32.125 -9.508 1 98.69 208 MET B C 1
ATOM 4450 O O . MET B 1 208 ? -6.246 -32.125 -8.602 1 98.69 208 MET B O 1
ATOM 4454 N N . TRP B 1 209 ? -6.777 -32.5 -10.719 1 98.81 209 TRP B N 1
ATOM 4455 C CA . TRP B 1 209 ? -5.438 -32.906 -11.141 1 98.81 209 TRP B CA 1
ATOM 4456 C C . TRP B 1 209 ? -5 -32.125 -12.383 1 98.81 209 TRP B C 1
ATOM 4458 O O . TRP B 1 209 ? -5.707 -32.125 -13.391 1 98.81 209 TRP B O 1
ATOM 4468 N N . GLY B 1 210 ? -3.895 -31.438 -12.273 1 98.88 210 GLY B N 1
ATOM 4469 C CA . GLY B 1 210 ? -3.395 -30.641 -13.375 1 98.88 210 GLY B CA 1
ATOM 4470 C C . GLY B 1 210 ? -2.01 -31.062 -13.836 1 98.88 210 GLY B C 1
ATOM 4471 O O . GLY B 1 210 ? -1.199 -31.531 -13.039 1 98.88 210 GLY B O 1
ATOM 4472 N N . LEU B 1 211 ? -1.742 -30.922 -15.133 1 98.88 211 LEU B N 1
ATOM 4473 C CA . LEU B 1 211 ? -0.436 -31 -15.773 1 98.88 211 LEU B CA 1
ATOM 4474 C C . LEU B 1 211 ? -0.105 -29.703 -16.516 1 98.88 211 LEU B C 1
ATOM 4476 O O . LEU B 1 211 ? -0.982 -29.094 -17.125 1 98.88 211 LEU B O 1
ATOM 4480 N N . SER B 1 212 ? 1.112 -29.25 -16.375 1 98.88 212 SER B N 1
ATOM 4481 C CA . SER B 1 212 ? 1.479 -28 -17.016 1 98.88 212 SER B CA 1
ATOM 4482 C C . SER B 1 212 ? 2.895 -28.047 -17.578 1 98.88 212 SER B C 1
ATOM 4484 O O . SER B 1 212 ? 3.73 -28.812 -17.094 1 98.88 212 SER B O 1
ATOM 4486 N N . THR B 1 213 ? 3.197 -27.234 -18.562 1 98.81 213 THR B N 1
ATOM 4487 C CA . THR B 1 213 ? 4.527 -27.047 -19.125 1 98.81 213 THR B CA 1
ATOM 4488 C C . THR B 1 213 ? 4.703 -25.609 -19.609 1 98.81 213 THR B C 1
ATOM 4490 O O . THR B 1 213 ? 3.732 -24.938 -19.984 1 98.81 213 THR B O 1
ATOM 4493 N N . ALA B 1 214 ? 5.852 -25.078 -19.516 1 98.38 214 ALA B N 1
ATOM 4494 C CA . ALA B 1 214 ? 6.258 -23.781 -20.062 1 98.38 214 ALA B CA 1
ATOM 4495 C C . ALA B 1 214 ? 7.625 -23.875 -20.734 1 98.38 214 ALA B C 1
ATOM 4497 O O . ALA B 1 214 ? 8.531 -24.531 -20.219 1 98.38 214 ALA B O 1
ATOM 4498 N N . THR B 1 215 ? 7.754 -23.297 -21.891 1 96.81 215 THR B N 1
ATOM 4499 C CA . THR B 1 215 ? 9.016 -23.281 -22.625 1 96.81 215 THR B CA 1
ATOM 4500 C C . THR B 1 215 ? 9.266 -21.922 -23.25 1 96.81 215 THR B C 1
ATOM 4502 O O . THR B 1 215 ? 8.32 -21.234 -23.641 1 96.81 215 THR B O 1
ATOM 4505 N N . GLY B 1 216 ? 10.5 -21.516 -23.297 1 94.25 216 GLY B N 1
ATOM 4506 C CA . GLY B 1 216 ? 10.883 -20.266 -23.906 1 94.25 216 GLY B CA 1
ATOM 4507 C C . GLY B 1 216 ? 12.383 -20.031 -23.922 1 94.25 216 GLY B C 1
ATOM 4508 O O . GLY B 1 216 ? 13.141 -20.812 -23.328 1 94.25 216 GLY B O 1
ATOM 4509 N N . PRO B 1 217 ? 12.797 -19.016 -24.625 1 92 217 PRO B N 1
ATOM 4510 C CA . PRO B 1 217 ? 14.234 -18.719 -24.672 1 92 217 PRO B CA 1
ATOM 4511 C C . PRO B 1 217 ? 14.758 -18.141 -23.375 1 92 217 PRO B C 1
ATOM 4513 O O . PRO B 1 217 ? 13.984 -17.625 -22.562 1 92 217 PRO B O 1
ATOM 4516 N N . ASN B 1 218 ? 16.016 -18.312 -23.125 1 91.56 218 ASN B N 1
ATOM 4517 C CA . ASN B 1 218 ? 16.688 -17.641 -22.016 1 91.56 218 ASN B CA 1
ATOM 4518 C C . ASN B 1 218 ? 17.953 -16.906 -22.484 1 91.56 218 ASN B C 1
ATOM 4520 O O . ASN B 1 218 ? 18.375 -17.094 -23.625 1 91.56 218 ASN B O 1
ATOM 4524 N N . PRO B 1 219 ? 18.438 -16.047 -21.719 1 86.94 219 PRO B N 1
ATOM 4525 C CA . PRO B 1 219 ? 19.406 -15.086 -22.25 1 86.94 219 PRO B CA 1
ATOM 4526 C C . PRO B 1 219 ? 20.828 -15.625 -22.266 1 86.94 219 PRO B C 1
ATOM 4528 O O . PRO B 1 219 ? 21.781 -14.867 -22.484 1 86.94 219 PRO B O 1
ATOM 4531 N N . THR B 1 220 ? 21.078 -16.859 -22.062 1 87.38 220 THR B N 1
ATOM 4532 C CA . THR B 1 220 ? 22.438 -17.359 -21.906 1 87.38 220 THR B CA 1
ATOM 4533 C C . THR B 1 220 ? 23.031 -17.734 -23.266 1 87.38 220 THR B C 1
ATOM 4535 O O . THR B 1 220 ? 24.188 -18.172 -23.344 1 87.38 220 THR B O 1
ATOM 4538 N N . GLY B 1 221 ? 22.312 -17.609 -24.281 1 82.12 221 GLY B N 1
ATOM 4539 C CA . GLY B 1 221 ? 22.828 -17.906 -25.609 1 82.12 221 GLY B CA 1
ATOM 4540 C C . GLY B 1 221 ? 21.75 -18 -26.672 1 82.12 221 GLY B C 1
ATOM 4541 O O . GLY B 1 221 ? 20.562 -18.109 -26.344 1 82.12 221 GLY B O 1
ATOM 4542 N N . TYR B 1 222 ? 22.406 -18.016 -27.922 1 73.06 222 TYR B N 1
ATOM 4543 C CA . TYR B 1 222 ? 21.484 -18.094 -29.047 1 73.06 222 TYR B CA 1
ATOM 4544 C C . TYR B 1 222 ? 20.75 -19.422 -29.062 1 73.06 222 TYR B C 1
ATOM 4546 O O . TYR B 1 222 ? 21.375 -20.484 -29.062 1 73.06 222 TYR B O 1
ATOM 4554 N N . ARG B 1 223 ? 19.453 -19.484 -28.906 1 80.19 223 ARG B N 1
ATOM 4555 C CA . ARG B 1 223 ? 18.531 -20.625 -29.031 1 80.19 223 ARG B CA 1
ATOM 4556 C C . ARG B 1 223 ? 18.453 -21.406 -27.719 1 80.19 223 ARG B C 1
ATOM 4558 O O . ARG B 1 223 ? 17.875 -22.5 -27.688 1 80.19 223 ARG B O 1
ATOM 4565 N N . ASN B 1 224 ? 19.281 -20.953 -26.672 1 91.88 224 ASN B N 1
ATOM 4566 C CA . ASN B 1 224 ? 19.094 -21.625 -25.391 1 91.88 224 ASN B CA 1
ATOM 4567 C C . ASN B 1 224 ? 17.688 -21.422 -24.859 1 91.88 224 ASN B C 1
ATOM 4569 O O . ASN B 1 224 ? 17.125 -20.328 -24.953 1 91.88 224 ASN B O 1
ATOM 4573 N N . ARG B 1 225 ? 17.203 -22.516 -24.328 1 94.31 225 ARG B N 1
ATOM 4574 C CA . ARG B 1 225 ? 15.82 -22.469 -23.891 1 94.31 225 ARG B CA 1
ATOM 4575 C C . ARG B 1 225 ? 15.68 -22.984 -22.453 1 94.31 225 ARG B C 1
ATOM 4577 O O . ARG B 1 225 ? 16.578 -23.672 -21.953 1 94.31 225 ARG B O 1
ATOM 4584 N N . THR B 1 226 ? 14.648 -22.578 -21.844 1 96.38 226 THR B N 1
ATOM 4585 C CA . THR B 1 226 ? 14.211 -23.125 -20.562 1 96.38 226 THR B CA 1
ATOM 4586 C C . THR B 1 226 ? 12.883 -23.859 -20.719 1 96.38 226 THR B C 1
ATOM 4588 O O . THR B 1 226 ? 11.977 -23.375 -21.406 1 96.38 226 THR B O 1
ATOM 4591 N N . ASP B 1 227 ? 12.828 -25.031 -20.047 1 97.94 227 ASP B N 1
ATOM 4592 C CA . ASP B 1 227 ? 11.602 -25.812 -19.938 1 97.94 227 ASP B CA 1
ATOM 4593 C C . ASP B 1 227 ? 11.211 -26.016 -18.484 1 97.94 227 ASP B C 1
ATOM 4595 O O . ASP B 1 227 ? 12.055 -26.375 -17.656 1 97.94 227 ASP B O 1
ATOM 4599 N N . ALA B 1 228 ? 10.016 -25.781 -18.234 1 98.44 228 ALA B N 1
ATOM 4600 C CA . ALA B 1 228 ? 9.445 -26.094 -16.938 1 98.44 228 ALA B CA 1
ATOM 4601 C C . ALA B 1 228 ? 8.273 -27.062 -17.078 1 98.44 228 ALA B C 1
ATOM 4603 O O . ALA B 1 228 ? 7.414 -26.891 -17.938 1 98.44 228 ALA B O 1
ATOM 4604 N N . PHE B 1 229 ? 8.273 -28.078 -16.25 1 98.81 229 PHE B N 1
ATOM 4605 C CA . PHE B 1 229 ? 7.184 -29.047 -16.172 1 98.81 229 PHE B CA 1
ATOM 4606 C C . PHE B 1 229 ? 6.566 -29.047 -14.781 1 98.81 229 PHE B C 1
ATOM 4608 O O . PHE B 1 229 ? 7.273 -28.891 -13.781 1 98.81 229 PHE B O 1
ATOM 4615 N N . GLY B 1 230 ? 5.27 -29.203 -14.758 1 98.81 230 GLY B N 1
ATOM 4616 C CA . GLY B 1 230 ? 4.609 -29.188 -13.461 1 98.81 230 GLY B CA 1
ATOM 4617 C C . GLY B 1 230 ? 3.41 -30.109 -13.391 1 98.81 230 GLY B C 1
ATOM 4618 O O . GLY B 1 230 ? 2.809 -30.438 -14.422 1 98.81 230 GLY B O 1
ATOM 4619 N N . THR B 1 231 ? 3.096 -30.578 -12.219 1 98.88 231 THR B N 1
ATOM 4620 C CA . THR B 1 231 ? 1.846 -31.25 -11.891 1 98.88 231 THR B CA 1
ATOM 4621 C C . THR B 1 231 ? 1.292 -30.75 -10.562 1 98.88 231 THR B C 1
ATOM 4623 O O . THR B 1 231 ? 2.053 -30.328 -9.688 1 98.88 231 THR B O 1
ATOM 4626 N N . ASP B 1 232 ? -0.009 -30.672 -10.484 1 98.88 232 ASP B N 1
ATOM 4627 C CA . ASP B 1 232 ? -0.638 -30.188 -9.258 1 98.88 232 ASP B CA 1
ATOM 4628 C C . ASP B 1 232 ? -1.857 -31.031 -8.898 1 98.88 232 ASP B C 1
ATOM 4630 O O . ASP B 1 232 ? -2.533 -31.562 -9.781 1 98.88 232 ASP B O 1
ATOM 4634 N N . LEU B 1 233 ? -2.043 -31.188 -7.625 1 98.81 233 LEU B N 1
ATOM 4635 C CA . LEU B 1 233 ? -3.174 -31.906 -7.039 1 98.81 233 LEU B CA 1
ATOM 4636 C C . LEU B 1 233 ? -3.896 -31.031 -6.016 1 98.81 233 LEU B C 1
ATOM 4638 O O . LEU B 1 233 ? -3.256 -30.328 -5.234 1 98.81 233 LEU B O 1
ATOM 4642 N N . TYR B 1 234 ? -5.188 -31.031 -6.102 1 98.62 234 TYR B N 1
ATOM 4643 C CA . TYR B 1 234 ? -6.035 -30.359 -5.121 1 98.62 234 TYR B CA 1
ATOM 4644 C C . TYR B 1 234 ? -7.191 -31.25 -4.695 1 98.62 234 TYR B C 1
ATOM 4646 O O . TYR B 1 234 ? -8.055 -31.594 -5.512 1 98.62 234 TYR B O 1
ATOM 4654 N N . LEU B 1 235 ? -7.172 -31.641 -3.463 1 98.56 235 LEU B N 1
ATOM 4655 C CA . LEU B 1 235 ? -8.227 -32.438 -2.859 1 98.56 235 LEU B CA 1
ATOM 4656 C C . LEU B 1 235 ? -9.07 -31.609 -1.902 1 98.56 235 LEU B C 1
ATOM 4658 O O . LEU B 1 235 ? -8.523 -30.922 -1.04 1 98.56 235 LEU B O 1
ATOM 4662 N N . ARG B 1 236 ? -10.32 -31.688 -2.074 1 97.25 236 ARG B N 1
ATOM 4663 C CA . ARG B 1 236 ? -11.25 -30.953 -1.222 1 97.25 236 ARG B CA 1
ATOM 4664 C C . ARG B 1 236 ? -12.25 -31.906 -0.568 1 97.25 236 ARG B C 1
ATOM 4666 O O . ARG B 1 236 ? -12.938 -32.656 -1.257 1 97.25 236 ARG B O 1
ATOM 4673 N N . TYR B 1 237 ? -12.312 -31.844 0.739 1 96.56 237 TYR B N 1
ATOM 4674 C CA . TYR B 1 237 ? -13.258 -32.656 1.515 1 96.56 237 TYR B CA 1
ATOM 4675 C C . TYR B 1 237 ? -14.195 -31.75 2.32 1 96.56 237 TYR B C 1
ATOM 4677 O O . TYR B 1 237 ? -13.742 -30.969 3.154 1 96.56 237 TYR B O 1
ATOM 4685 N N . ARG B 1 238 ? -15.422 -31.812 2.092 1 92.62 238 ARG B N 1
ATOM 4686 C CA . ARG B 1 238 ? -16.484 -31.125 2.824 1 92.62 238 ARG B CA 1
ATOM 4687 C C . ARG B 1 238 ? -17.656 -32.062 3.1 1 92.62 238 ARG B C 1
ATOM 4689 O O . ARG B 1 238 ? -18.422 -32.375 2.193 1 92.62 238 ARG B O 1
ATOM 4696 N N . PRO B 1 239 ? -17.781 -32.375 4.367 1 89.69 239 PRO B N 1
ATOM 4697 C CA . PRO B 1 239 ? -18.891 -33.281 4.684 1 89.69 239 PRO B CA 1
ATOM 4698 C C . PRO B 1 239 ? -20.25 -32.594 4.625 1 89.69 239 PRO B C 1
ATOM 4700 O O . PRO B 1 239 ? -20.719 -32.031 5.625 1 89.69 239 PRO B O 1
ATOM 4703 N N . ILE B 1 240 ? -20.828 -32.469 3.598 1 75.94 240 ILE B N 1
ATOM 4704 C CA . ILE B 1 240 ? -22.109 -31.797 3.402 1 75.94 240 ILE B CA 1
ATOM 4705 C C . ILE B 1 240 ? -23.234 -32.656 3.988 1 75.94 240 ILE B C 1
ATOM 4707 O O . ILE B 1 240 ? -24.312 -32.125 4.324 1 75.94 240 ILE B O 1
ATOM 4711 N N . THR B 1 241 ? -23.031 -33.844 4.113 1 70.56 241 THR B N 1
ATOM 4712 C CA . THR B 1 241 ? -24.078 -34.719 4.566 1 70.56 241 THR B CA 1
ATOM 4713 C C . THR B 1 241 ? -24.297 -34.594 6.07 1 70.56 241 THR B C 1
ATOM 4715 O O . THR B 1 241 ? -25.328 -35.031 6.594 1 70.56 241 THR B O 1
ATOM 4718 N N . GLN B 1 242 ? -23.422 -34.031 6.613 1 65.5 242 GLN B N 1
ATOM 4719 C CA . GLN B 1 242 ? -23.578 -33.812 8.047 1 65.5 242 GLN B CA 1
ATOM 4720 C C . GLN B 1 242 ? -24.047 -32.375 8.328 1 65.5 242 GLN B C 1
ATOM 4722 O O . GLN B 1 242 ? -23.344 -31.406 8.023 1 65.5 242 GLN B O 1
ATOM 4727 N N . ALA B 1 243 ? -25.172 -32.281 8.875 1 61.31 243 ALA B N 1
ATOM 4728 C CA . ALA B 1 243 ? -25.844 -31.016 9.18 1 61.31 243 ALA B CA 1
ATOM 4729 C C . ALA B 1 243 ? -24.969 -30.141 10.07 1 61.31 243 ALA B C 1
ATOM 4731 O O . ALA B 1 243 ? -24.281 -30.641 10.969 1 61.31 243 ALA B O 1
ATOM 4732 N N . HIS B 1 244 ? -24.656 -29 9.57 1 65.25 244 HIS B N 1
ATOM 4733 C CA . HIS B 1 244 ? -24.125 -27.938 10.414 1 65.25 244 HIS B CA 1
ATOM 4734 C C . HIS B 1 244 ? -22.609 -27.984 10.477 1 65.25 244 HIS B C 1
ATOM 4736 O O . HIS B 1 244 ? -21.984 -27.281 11.266 1 65.25 244 HIS B O 1
ATOM 4742 N N . ASN B 1 245 ? -22.125 -28.938 9.711 1 71.56 245 ASN B N 1
ATOM 4743 C CA . ASN B 1 245 ? -20.672 -29.094 9.789 1 71.56 245 ASN B CA 1
ATOM 4744 C C . ASN B 1 245 ? -19.953 -28.031 8.961 1 71.56 245 ASN B C 1
ATOM 4746 O O . ASN B 1 245 ? -20.219 -27.891 7.762 1 71.56 245 ASN B O 1
ATOM 4750 N N . THR B 1 246 ? -19.172 -27.297 9.562 1 78.25 246 THR B N 1
ATOM 4751 C CA . THR B 1 246 ? -18.438 -26.188 8.953 1 78.25 246 THR B CA 1
ATOM 4752 C C . THR B 1 246 ? -17.062 -26.641 8.5 1 78.25 246 THR B C 1
ATOM 4754 O O . THR B 1 246 ? -16.297 -25.859 7.918 1 78.25 246 THR B O 1
ATOM 4757 N N . THR B 1 247 ? -16.938 -27.891 8.547 1 87.19 247 THR B N 1
ATOM 4758 C CA . THR B 1 247 ? -15.602 -28.406 8.281 1 87.19 247 THR B CA 1
ATOM 4759 C C . THR B 1 247 ? -15.281 -28.359 6.793 1 87.19 247 THR B C 1
ATOM 4761 O O . THR B 1 247 ? -16.125 -28.703 5.965 1 87.19 247 THR B O 1
ATOM 4764 N N . LEU B 1 248 ? -14.195 -27.859 6.43 1 93.56 248 LEU B N 1
ATOM 4765 C CA . LEU B 1 248 ? -13.586 -27.906 5.102 1 93.56 248 LEU B CA 1
ATOM 4766 C C . LEU B 1 248 ? -12.102 -28.234 5.195 1 93.56 248 LEU B C 1
ATOM 4768 O O . LEU B 1 248 ? -11.352 -27.547 5.902 1 93.56 248 LEU B O 1
ATOM 4772 N N . ILE B 1 249 ? -11.75 -29.344 4.562 1 97.31 249 ILE B N 1
ATOM 4773 C CA . ILE B 1 249 ? -10.336 -29.719 4.5 1 97.31 249 ILE B CA 1
ATOM 4774 C C . ILE B 1 249 ? -9.859 -29.703 3.051 1 97.31 249 ILE B C 1
ATOM 4776 O O . ILE B 1 249 ? -10.523 -30.266 2.168 1 97.31 249 ILE B O 1
ATOM 4780 N N . THR B 1 250 ? -8.797 -29.062 2.848 1 98.06 250 THR B N 1
ATOM 4781 C CA . THR B 1 250 ? -8.195 -29.062 1.518 1 98.06 250 THR B CA 1
ATOM 4782 C C . THR B 1 250 ? -6.742 -29.516 1.578 1 98.06 250 THR B C 1
ATOM 4784 O O . THR B 1 250 ? -6.027 -29.203 2.529 1 98.06 250 THR B O 1
ATOM 4787 N N . LEU B 1 251 ? -6.355 -30.344 0.637 1 98.75 251 LEU B N 1
ATOM 4788 C CA . LEU B 1 251 ? -4.973 -30.766 0.401 1 98.75 251 LEU B CA 1
ATOM 4789 C C . LEU B 1 251 ? -4.5 -30.312 -0.977 1 98.75 251 LEU B C 1
ATOM 4791 O O . LEU B 1 251 ? -5.172 -30.562 -1.98 1 98.75 251 LEU B O 1
ATOM 4795 N N . GLN B 1 252 ? -3.406 -29.625 -1 1 98.69 252 GLN B N 1
ATOM 4796 C CA . GLN B 1 252 ? -2.854 -29.109 -2.244 1 98.69 252 GLN B CA 1
ATOM 4797 C C . GLN B 1 252 ? -1.367 -29.422 -2.365 1 98.69 252 GLN B C 1
ATOM 4799 O O . GLN B 1 252 ? -0.622 -29.312 -1.389 1 98.69 252 GLN B O 1
ATOM 4804 N N . ALA B 1 253 ? -0.966 -29.891 -3.494 1 98.88 253 ALA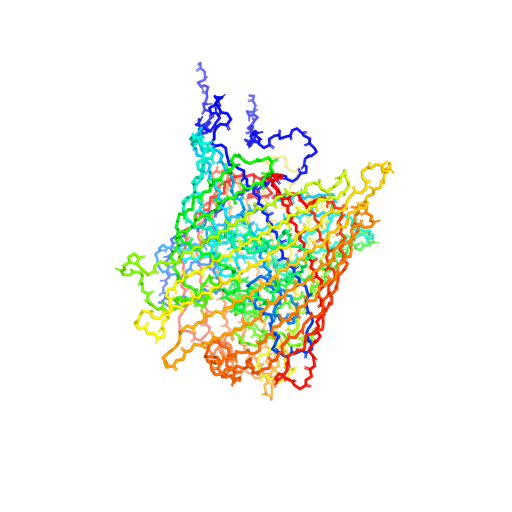 B N 1
ATOM 4805 C CA . ALA B 1 253 ? 0.444 -30.156 -3.764 1 98.88 253 ALA B CA 1
ATOM 4806 C C . ALA B 1 253 ? 0.808 -29.797 -5.199 1 98.88 253 ALA B C 1
ATOM 4808 O O . ALA B 1 253 ? -0.003 -29.969 -6.113 1 98.88 253 ALA B O 1
ATOM 4809 N N . GLU B 1 254 ? 1.964 -29.25 -5.363 1 98.88 254 GLU B N 1
ATOM 4810 C CA . GLU B 1 254 ? 2.506 -28.984 -6.691 1 98.88 254 GLU B CA 1
ATOM 4811 C C . GLU B 1 254 ? 3.982 -29.359 -6.773 1 98.88 254 GLU B C 1
ATOM 4813 O O . GLU B 1 254 ? 4.73 -29.172 -5.812 1 98.88 254 GLU B O 1
ATOM 4818 N N . ALA B 1 255 ? 4.363 -29.906 -7.91 1 98.88 255 ALA B N 1
ATOM 4819 C CA . ALA B 1 255 ? 5.754 -30.25 -8.211 1 98.88 255 ALA B CA 1
ATOM 4820 C C . ALA B 1 255 ? 6.207 -29.578 -9.508 1 98.88 255 ALA B C 1
ATOM 4822 O O . ALA B 1 255 ? 5.445 -29.5 -10.469 1 98.88 255 ALA B O 1
ATOM 4823 N N . PHE B 1 256 ? 7.457 -29.141 -9.453 1 98.75 256 PHE B N 1
ATOM 4824 C CA . PHE B 1 256 ? 8.062 -28.422 -10.57 1 98.75 256 PHE B CA 1
ATOM 4825 C C . PHE B 1 256 ? 9.398 -29.047 -10.945 1 98.75 256 PHE B C 1
ATOM 4827 O O . PHE B 1 256 ? 10.242 -29.297 -10.078 1 98.75 256 PHE B O 1
ATOM 4834 N N . TYR B 1 257 ? 9.578 -29.266 -12.211 1 98.81 257 TYR B N 1
ATOM 4835 C CA . TYR B 1 257 ? 10.859 -29.656 -12.773 1 98.81 257 TYR B CA 1
ATOM 4836 C C . TYR B 1 257 ? 11.328 -28.656 -13.828 1 98.81 257 TYR B C 1
ATOM 4838 O O . TYR B 1 257 ? 10.602 -28.375 -14.781 1 98.81 257 TYR B O 1
ATOM 4846 N N . ARG B 1 258 ? 12.492 -28.094 -13.617 1 98.56 258 ARG B N 1
ATOM 4847 C CA . ARG B 1 258 ? 13.023 -27.094 -14.539 1 98.56 258 ARG B CA 1
ATOM 4848 C C . ARG B 1 258 ? 14.289 -27.594 -15.227 1 98.56 258 ARG B C 1
ATOM 4850 O O . ARG B 1 258 ? 15.164 -28.172 -14.578 1 98.56 258 ARG B O 1
ATOM 4857 N N . ARG B 1 259 ? 14.289 -27.438 -16.516 1 98.06 259 ARG B N 1
ATOM 4858 C CA . ARG B 1 259 ? 15.43 -27.703 -17.375 1 98.06 259 ARG B CA 1
ATOM 4859 C C . ARG B 1 259 ? 15.852 -26.453 -18.141 1 98.06 259 ARG B C 1
ATOM 4861 O O . ARG B 1 259 ? 15.078 -25.906 -18.938 1 98.06 259 ARG B O 1
ATOM 4868 N N . ARG B 1 260 ? 17.094 -26.016 -17.906 1 97.19 260 ARG B N 1
ATOM 4869 C CA . ARG B 1 260 ? 17.578 -24.781 -18.531 1 97.19 260 ARG B CA 1
ATOM 4870 C C . ARG B 1 260 ? 18.891 -25.016 -19.266 1 97.19 260 ARG B C 1
ATOM 4872 O O . ARG B 1 260 ? 19.891 -25.391 -18.656 1 97.19 260 ARG B O 1
ATOM 4879 N N . GLN B 1 261 ? 18.828 -24.75 -20.516 1 96 261 GLN B N 1
ATOM 4880 C CA . GLN B 1 261 ? 20.047 -24.828 -21.312 1 96 261 GLN B CA 1
ATOM 4881 C C . GLN B 1 261 ? 20.953 -23.641 -21.016 1 96 261 GLN B C 1
ATOM 4883 O O . GLN B 1 261 ? 20.484 -22.5 -20.922 1 96 261 GLN B O 1
ATOM 4888 N N . VAL B 1 262 ? 22.188 -23.922 -20.766 1 94.25 262 VAL B N 1
ATOM 4889 C CA . VAL B 1 262 ? 23.234 -22.922 -20.609 1 94.25 262 VAL B CA 1
ATOM 4890 C C . VAL B 1 262 ? 24.438 -23.297 -21.484 1 94.25 262 VAL B C 1
ATOM 4892 O O . VAL B 1 262 ? 24.516 -24.406 -22.016 1 94.25 262 VAL B O 1
ATOM 4895 N N . PRO B 1 263 ? 25.297 -22.312 -21.781 1 92.62 263 PRO B N 1
ATOM 4896 C CA . PRO B 1 263 ? 26.438 -22.672 -22.625 1 92.62 263 PRO B CA 1
ATOM 4897 C C . PRO B 1 263 ? 27.203 -23.891 -22.094 1 92.62 263 PRO B C 1
ATOM 4899 O O . PRO B 1 263 ? 27.75 -23.859 -20.984 1 92.62 263 PRO B O 1
ATOM 4902 N N . GLY B 1 264 ? 27.141 -24.906 -22.828 1 92.5 264 GLY B N 1
ATOM 4903 C CA . GLY B 1 264 ? 27.938 -26.078 -22.531 1 92.5 264 GLY B CA 1
ATOM 4904 C C . GLY B 1 264 ? 27.281 -27.016 -21.516 1 92.5 264 GLY B C 1
ATOM 4905 O O . GLY B 1 264 ? 27.922 -27.938 -21.016 1 92.5 264 GLY B O 1
ATOM 4906 N N . ASP B 1 265 ? 26.062 -26.688 -21.188 1 95.38 265 ASP B N 1
ATOM 4907 C CA . ASP B 1 265 ? 25.453 -27.516 -20.156 1 95.38 265 ASP B CA 1
ATOM 4908 C C . ASP B 1 265 ? 23.938 -27.375 -20.156 1 95.38 265 ASP B C 1
ATOM 4910 O O . ASP B 1 265 ? 23.375 -26.609 -20.938 1 95.38 265 ASP B O 1
ATOM 4914 N N . VAL B 1 266 ? 23.328 -28.25 -19.453 1 97.12 266 VAL B N 1
ATOM 4915 C CA . VAL B 1 266 ? 21.906 -28.188 -19.141 1 97.12 266 VAL B CA 1
ATOM 4916 C C . VAL B 1 266 ? 21.703 -28.297 -17.641 1 97.12 266 VAL B C 1
ATOM 4918 O O . VAL B 1 266 ? 22.078 -29.312 -17.031 1 97.12 266 VAL B O 1
ATOM 4921 N N . LEU B 1 267 ? 21.141 -27.281 -17.094 1 97.81 267 LEU B N 1
ATOM 4922 C CA . LEU B 1 267 ? 20.875 -27.281 -15.656 1 97.81 267 LEU B CA 1
ATOM 4923 C C . LEU B 1 267 ? 19.469 -27.766 -15.359 1 97.81 267 LEU B C 1
ATOM 4925 O O . LEU B 1 267 ? 18.531 -27.422 -16.078 1 97.81 267 LEU B O 1
ATOM 4929 N N . THR B 1 268 ? 19.359 -28.609 -14.336 1 98.31 268 THR B N 1
ATOM 4930 C CA . THR B 1 268 ? 18.047 -29.078 -13.914 1 98.31 268 THR B CA 1
ATOM 4931 C C . THR B 1 268 ? 17.859 -28.891 -12.406 1 98.31 268 THR B C 1
ATOM 4933 O O . THR B 1 268 ? 18.844 -28.875 -11.656 1 98.31 268 THR B O 1
ATOM 4936 N N . ASP B 1 269 ? 16.688 -28.688 -11.969 1 98.25 269 ASP B N 1
ATOM 4937 C CA . ASP B 1 269 ? 16.344 -28.672 -10.555 1 98.25 269 ASP B CA 1
ATOM 4938 C C . ASP B 1 269 ? 14.891 -29.047 -10.328 1 98.25 269 ASP B C 1
ATOM 4940 O O . ASP B 1 269 ? 14.094 -29.062 -11.281 1 98.25 269 ASP B O 1
ATOM 4944 N N . PHE B 1 270 ? 14.633 -29.438 -9.117 1 98.5 270 PHE B N 1
ATOM 4945 C CA . PHE B 1 270 ? 13.305 -29.875 -8.695 1 98.5 270 PHE B CA 1
ATOM 4946 C C . PHE B 1 270 ? 12.828 -29.062 -7.496 1 98.5 270 PHE B C 1
ATOM 4948 O O . PHE B 1 270 ? 13.594 -28.797 -6.57 1 98.5 270 PHE B O 1
ATOM 4955 N N . ASN B 1 271 ? 11.609 -28.562 -7.516 1 98.75 271 ASN B N 1
ATOM 4956 C CA . ASN B 1 271 ? 10.953 -27.828 -6.438 1 98.75 271 ASN B CA 1
ATOM 4957 C C . ASN B 1 271 ? 9.531 -28.344 -6.207 1 98.75 271 ASN B C 1
ATOM 4959 O O . ASN B 1 271 ? 8.836 -28.703 -7.156 1 98.75 271 ASN B O 1
ATOM 4963 N N . THR B 1 272 ? 9.102 -28.312 -4.949 1 98.81 272 THR B N 1
ATOM 4964 C CA . THR B 1 272 ? 7.75 -28.797 -4.664 1 98.81 272 THR B CA 1
ATOM 4965 C C . THR B 1 272 ? 7.234 -28.203 -3.357 1 98.81 272 THR B C 1
ATOM 4967 O O . THR B 1 272 ? 8.008 -27.656 -2.564 1 98.81 272 THR B O 1
ATOM 4970 N N . TYR B 1 273 ? 5.949 -28.172 -3.24 1 98.81 273 TYR B N 1
ATOM 4971 C CA . TYR B 1 273 ? 5.32 -27.922 -1.947 1 98.81 273 TYR B CA 1
ATOM 4972 C C . TYR B 1 273 ? 4.055 -28.766 -1.785 1 98.81 273 TYR B C 1
ATOM 4974 O O . TYR B 1 273 ? 3.469 -29.203 -2.773 1 98.81 273 TYR B O 1
ATOM 4982 N N . ALA B 1 274 ? 3.725 -29.016 -0.573 1 98.94 274 ALA B N 1
ATOM 4983 C CA . ALA B 1 274 ? 2.463 -29.625 -0.162 1 98.94 274 ALA B CA 1
ATOM 4984 C C . ALA B 1 274 ? 1.865 -28.891 1.038 1 98.94 274 ALA B C 1
ATOM 4986 O O . ALA B 1 274 ? 2.588 -28.5 1.956 1 98.94 274 ALA B O 1
ATOM 4987 N N . GLN B 1 275 ? 0.568 -28.734 0.958 1 98.88 275 GLN B N 1
ATOM 4988 C CA . GLN B 1 275 ? -0.067 -28.031 2.068 1 98.88 275 GLN B CA 1
ATOM 4989 C C . GLN B 1 275 ? -1.444 -28.609 2.373 1 98.88 275 GLN B C 1
ATOM 4991 O O . GLN B 1 275 ? -2.096 -29.172 1.488 1 98.88 275 GLN B O 1
ATOM 4996 N N . ALA B 1 276 ? -1.822 -28.453 3.609 1 98.81 276 ALA B N 1
ATOM 4997 C CA . ALA B 1 276 ? -3.143 -28.828 4.117 1 98.81 276 ALA B CA 1
ATOM 4998 C C . ALA B 1 276 ? -3.77 -27.672 4.898 1 98.81 276 ALA B C 1
ATOM 5000 O O . ALA B 1 276 ? -3.09 -27 5.676 1 98.81 276 ALA B O 1
ATOM 5001 N N . ALA B 1 277 ? -4.984 -27.391 4.609 1 98.5 277 ALA B N 1
ATOM 5002 C CA . ALA B 1 277 ? -5.75 -26.391 5.34 1 98.5 277 ALA B CA 1
ATOM 5003 C C . ALA B 1 277 ? -7.035 -26.984 5.906 1 98.5 277 ALA B C 1
ATOM 5005 O O . ALA B 1 277 ? -7.688 -27.797 5.254 1 98.5 277 ALA B O 1
ATOM 5006 N N . TRP B 1 278 ? -7.387 -26.594 7.117 1 98.25 278 TRP B N 1
ATOM 5007 C CA . TRP B 1 278 ? -8.555 -27.109 7.824 1 98.25 278 TRP B CA 1
ATOM 5008 C C . TRP B 1 278 ? -9.359 -25.984 8.453 1 98.25 278 TRP B C 1
ATOM 5010 O O . TRP B 1 278 ? -8.922 -25.359 9.422 1 98.25 278 TRP B O 1
ATOM 5020 N N . ARG B 1 279 ? -10.461 -25.719 7.871 1 96.44 279 ARG B N 1
ATOM 5021 C CA . ARG B 1 279 ? -11.438 -24.844 8.516 1 96.44 279 ARG B CA 1
ATOM 5022 C C . ARG B 1 279 ? -12.258 -25.609 9.547 1 96.44 279 ARG B C 1
ATOM 5024 O O . ARG B 1 279 ? -13.211 -26.312 9.188 1 96.44 279 ARG B O 1
ATOM 5031 N N . PHE B 1 280 ? -12.031 -25.422 10.805 1 94.69 280 PHE B N 1
ATOM 5032 C CA . PHE B 1 280 ? -12.617 -26.25 11.852 1 94.69 280 PHE B CA 1
ATOM 5033 C C . PHE B 1 280 ? -13.773 -25.531 12.531 1 94.69 280 PHE B C 1
ATOM 5035 O O . PHE B 1 280 ? -14.469 -26.109 13.367 1 94.69 280 PHE B O 1
ATOM 5042 N N . SER B 1 281 ? -13.953 -24.266 12.172 1 93.19 281 SER B N 1
ATOM 5043 C CA . SER B 1 281 ? -15.062 -23.422 12.594 1 93.19 281 SER B CA 1
ATOM 5044 C C . SER B 1 281 ? -15.438 -22.422 11.508 1 93.19 281 SER B C 1
ATOM 5046 O O . SER B 1 281 ? -14.664 -22.188 10.578 1 93.19 281 SER B O 1
ATOM 5048 N N . PRO B 1 282 ? -16.609 -21.906 11.586 1 91.5 282 PRO B N 1
ATOM 5049 C CA . PRO B 1 282 ? -17.016 -20.969 10.539 1 91.5 282 PRO B CA 1
ATOM 5050 C C . PRO B 1 282 ? -16.031 -19.828 10.336 1 91.5 282 PRO B C 1
ATOM 5052 O O . PRO B 1 282 ? -15.883 -19.312 9.219 1 91.5 282 PRO B O 1
ATOM 5055 N N . ARG B 1 283 ? -15.32 -19.453 11.367 1 95.19 283 ARG B N 1
ATOM 5056 C CA . ARG B 1 283 ? -14.484 -18.25 11.242 1 95.19 283 ARG B CA 1
ATOM 5057 C C . ARG B 1 283 ? -13.016 -18.578 11.492 1 95.19 283 ARG B C 1
ATOM 5059 O O . ARG B 1 283 ? -12.172 -17.688 11.477 1 95.19 283 ARG B O 1
ATOM 5066 N N . TRP B 1 284 ? -12.742 -19.828 11.789 1 97.5 284 TRP B N 1
ATOM 5067 C CA . TRP B 1 284 ? -11.375 -20.172 12.148 1 97.5 284 TRP B CA 1
ATOM 5068 C C . TRP B 1 284 ? -10.844 -21.297 11.258 1 97.5 284 TRP B C 1
ATOM 5070 O O . TRP B 1 284 ? -11.57 -22.219 10.914 1 97.5 284 TRP B O 1
ATOM 5080 N N . ALA B 1 285 ? -9.586 -21.203 10.906 1 98 285 ALA B N 1
ATOM 5081 C CA . ALA B 1 285 ? -8.906 -22.25 10.148 1 98 285 ALA B CA 1
ATOM 5082 C C . ALA B 1 285 ? -7.434 -22.344 10.547 1 98 285 ALA B C 1
ATOM 5084 O O . ALA B 1 285 ? -6.902 -21.438 11.188 1 98 285 ALA B O 1
ATOM 5085 N N . THR B 1 286 ? -6.828 -23.438 10.312 1 98.69 286 THR B N 1
ATOM 5086 C CA . THR B 1 286 ? -5.387 -23.625 10.422 1 98.69 286 THR B CA 1
ATOM 5087 C C . THR B 1 286 ? -4.832 -24.297 9.172 1 98.69 286 THR B C 1
ATOM 5089 O O . THR B 1 286 ? -5.582 -24.875 8.375 1 98.69 286 THR B O 1
ATOM 5092 N N . ALA B 1 287 ? -3.535 -24.125 8.898 1 98.88 287 ALA B N 1
ATOM 5093 C CA . ALA B 1 287 ? -2.906 -24.719 7.723 1 98.88 287 ALA B CA 1
ATOM 5094 C C . ALA B 1 287 ? -1.446 -25.062 7.996 1 98.88 287 ALA B C 1
ATOM 5096 O O . ALA B 1 287 ? -0.808 -24.453 8.859 1 98.88 287 ALA B O 1
ATOM 5097 N N . LEU B 1 288 ? -0.985 -26.047 7.285 1 98.94 288 LEU B N 1
ATOM 5098 C CA . LEU B 1 288 ? 0.395 -26.516 7.324 1 98.94 288 LEU B CA 1
ATOM 5099 C C . LEU B 1 288 ? 0.95 -26.688 5.914 1 98.94 288 LEU B C 1
ATOM 5101 O O . LEU B 1 288 ? 0.263 -27.203 5.031 1 98.94 288 LEU B O 1
ATOM 5105 N N . ARG B 1 289 ? 2.191 -26.188 5.645 1 98.94 289 ARG B N 1
ATOM 5106 C CA . ARG B 1 289 ? 2.828 -26.312 4.34 1 98.94 289 ARG B CA 1
ATOM 5107 C C . ARG B 1 289 ? 4.273 -26.781 4.48 1 98.94 289 ARG B C 1
ATOM 5109 O O . ARG B 1 289 ? 5.008 -26.297 5.34 1 98.94 289 ARG B O 1
ATOM 5116 N N . TYR B 1 290 ? 4.617 -27.734 3.732 1 98.94 290 TYR B N 1
ATOM 5117 C CA . TYR B 1 290 ? 6.004 -28.141 3.559 1 98.94 290 TYR B CA 1
ATOM 5118 C C . TYR B 1 290 ? 6.496 -27.828 2.15 1 98.94 290 TYR B C 1
ATOM 5120 O O . TYR B 1 290 ? 5.781 -28.062 1.172 1 98.94 290 TYR B O 1
ATOM 5128 N N . GLU B 1 291 ? 7.699 -27.297 2.072 1 98.94 291 GLU B N 1
ATOM 5129 C CA . GLU B 1 291 ? 8.32 -26.938 0.798 1 98.94 291 GLU B CA 1
ATOM 5130 C C . GLU B 1 291 ? 9.727 -27.531 0.689 1 98.94 291 GLU B C 1
ATOM 5132 O O . GLU B 1 291 ? 10.461 -27.578 1.675 1 98.94 291 GLU B O 1
ATOM 5137 N N . LEU B 1 292 ? 10.102 -27.938 -0.554 1 98.88 292 LEU B N 1
ATOM 5138 C CA . LEU B 1 292 ? 11.422 -28.484 -0.834 1 98.88 292 LEU B CA 1
ATOM 5139 C C . LEU B 1 292 ? 11.938 -28 -2.186 1 98.88 292 LEU B C 1
ATOM 5141 O O . LEU B 1 292 ? 11.18 -27.969 -3.162 1 98.88 292 LEU B O 1
ATOM 5145 N N . GLY B 1 293 ? 13.172 -27.578 -2.186 1 98.75 293 GLY B N 1
ATOM 5146 C CA . GLY B 1 293 ? 13.883 -27.234 -3.408 1 98.75 293 GLY B CA 1
ATOM 5147 C C . GLY B 1 293 ? 15.297 -27.781 -3.449 1 98.75 293 GLY B C 1
ATOM 5148 O O . GLY B 1 293 ? 16.016 -27.75 -2.445 1 98.75 293 GLY B O 1
ATOM 5149 N N . THR B 1 294 ? 15.719 -28.297 -4.621 1 98.69 294 THR B N 1
ATOM 5150 C CA . THR B 1 294 ? 17.047 -28.875 -4.75 1 98.69 294 THR B CA 1
ATOM 5151 C C . THR B 1 294 ? 18.031 -27.875 -5.332 1 98.69 294 THR B C 1
ATOM 5153 O O . THR B 1 294 ? 17.625 -26.859 -5.898 1 98.69 294 THR B O 1
ATOM 5156 N N . ALA B 1 295 ? 19.297 -28.219 -5.152 1 98.31 295 ALA B N 1
ATOM 5157 C CA . ALA B 1 295 ? 20.328 -27.5 -5.902 1 98.31 295 ALA B CA 1
ATOM 5158 C C . ALA B 1 295 ? 20.219 -27.797 -7.395 1 98.31 295 ALA B C 1
ATOM 5160 O O . ALA B 1 295 ? 19.609 -28.781 -7.797 1 98.31 295 ALA B O 1
ATOM 5161 N N . ALA B 1 296 ? 20.766 -26.891 -8.141 1 98.19 296 ALA B N 1
ATOM 5162 C CA . ALA B 1 296 ? 20.859 -27.172 -9.57 1 98.19 296 ALA B CA 1
ATOM 5163 C C . ALA B 1 296 ? 21.891 -28.25 -9.859 1 98.19 296 ALA B C 1
ATOM 5165 O O . ALA B 1 296 ? 22.922 -28.344 -9.18 1 98.19 296 ALA B O 1
ATOM 5166 N N . ARG B 1 297 ? 21.562 -29.047 -10.875 1 98.31 297 ARG B N 1
ATOM 5167 C CA . ARG B 1 297 ? 22.484 -30.094 -11.336 1 98.31 297 ARG B CA 1
ATOM 5168 C C . ARG B 1 297 ? 22.766 -29.953 -12.828 1 98.31 297 ARG B C 1
ATOM 5170 O O . ARG B 1 297 ? 21.891 -29.562 -13.602 1 98.31 297 ARG B O 1
ATOM 5177 N N . GLY B 1 298 ? 23.953 -30.344 -13.156 1 97.56 298 GLY B N 1
ATOM 5178 C CA . GLY B 1 298 ? 24.312 -30.375 -14.57 1 97.56 298 GLY B CA 1
ATOM 5179 C C . GLY B 1 298 ? 23.875 -31.641 -15.281 1 97.56 298 GLY B C 1
ATOM 5180 O O . GLY B 1 298 ? 23.188 -32.469 -14.688 1 97.56 298 GLY B O 1
ATOM 5181 N N . GLU B 1 299 ? 24.281 -31.625 -16.547 1 95.38 299 GLU B N 1
ATOM 5182 C CA . GLU B 1 299 ? 23.922 -32.781 -17.375 1 95.38 299 GLU B CA 1
ATOM 5183 C C . GLU B 1 299 ? 24.5 -34.062 -16.812 1 95.38 299 GLU B C 1
ATOM 5185 O O . GLU B 1 299 ? 23.906 -35.125 -16.969 1 95.38 299 GLU B O 1
ATOM 5190 N N . ASP B 1 300 ? 25.656 -33.906 -16.141 1 95.06 300 ASP B N 1
ATOM 5191 C CA . ASP B 1 300 ? 26.312 -35.094 -15.594 1 95.06 300 ASP B CA 1
ATOM 5192 C C . ASP B 1 300 ? 25.734 -35.5 -14.234 1 95.06 300 ASP B C 1
ATOM 5194 O O . ASP B 1 300 ? 26.172 -36.469 -13.625 1 95.06 300 ASP B O 1
ATOM 5198 N N . GLY B 1 301 ? 24.844 -34.719 -13.758 1 94.5 301 GLY B N 1
ATOM 5199 C CA . GLY B 1 301 ? 24.188 -35.031 -12.508 1 94.5 301 GLY B CA 1
ATOM 5200 C C . GLY B 1 301 ? 24.828 -34.375 -11.305 1 94.5 301 GLY B C 1
ATOM 5201 O O . GLY B 1 301 ? 24.297 -34.438 -10.195 1 94.5 301 GLY B O 1
ATOM 5202 N N . ALA B 1 302 ? 25.969 -33.812 -11.508 1 96 302 ALA B N 1
ATOM 5203 C CA . ALA B 1 302 ? 26.672 -33.156 -10.414 1 96 302 ALA B CA 1
ATOM 5204 C C . ALA B 1 302 ? 26.016 -31.812 -10.055 1 96 302 ALA B C 1
ATOM 5206 O O . ALA B 1 302 ? 25.469 -31.141 -10.922 1 96 302 ALA B O 1
ATOM 5207 N N . ARG B 1 303 ? 26.125 -31.562 -8.781 1 96.5 303 ARG B N 1
ATOM 5208 C CA . ARG B 1 303 ? 25.656 -30.25 -8.359 1 96.5 303 ARG B CA 1
ATOM 5209 C C . ARG B 1 303 ? 26.5 -29.141 -8.992 1 96.5 303 ARG B C 1
ATOM 5211 O O . ARG B 1 303 ? 27.719 -29.266 -9.078 1 96.5 303 ARG B O 1
ATOM 5218 N N . VAL B 1 304 ? 25.812 -28.078 -9.438 1 96.19 304 VAL B N 1
ATOM 5219 C CA . VAL B 1 304 ? 26.5 -26.953 -10.07 1 96.19 304 VAL B CA 1
ATOM 5220 C C . VAL B 1 304 ? 25.953 -25.641 -9.539 1 96.19 304 VAL B C 1
ATOM 5222 O O . VAL B 1 304 ? 24.875 -25.609 -8.945 1 96.19 304 VAL B O 1
ATOM 5225 N N . ILE B 1 305 ? 26.719 -24.609 -9.734 1 95.25 305 ILE B N 1
ATOM 5226 C CA . ILE B 1 305 ? 26.266 -23.266 -9.367 1 95.25 305 ILE B CA 1
ATOM 5227 C C . ILE B 1 305 ? 25.344 -22.719 -10.453 1 95.25 305 ILE B C 1
ATOM 5229 O O . ILE B 1 305 ? 25.75 -22.594 -11.617 1 95.25 305 ILE B O 1
ATOM 5233 N N . ASP B 1 306 ? 24.125 -22.5 -10.109 1 94.25 306 ASP B N 1
ATOM 5234 C CA . ASP B 1 306 ? 23.172 -21.844 -11 1 94.25 306 ASP B CA 1
ATOM 5235 C C . ASP B 1 306 ? 23.406 -20.328 -11.031 1 94.25 306 ASP B C 1
ATOM 5237 O O . ASP B 1 306 ? 23.266 -19.641 -10.016 1 94.25 306 ASP B O 1
ATOM 5241 N N . PRO B 1 307 ? 23.703 -19.766 -12.18 1 91.19 307 PRO B N 1
ATOM 5242 C CA . PRO B 1 307 ? 23.938 -18.312 -12.242 1 91.19 307 PRO B CA 1
ATOM 5243 C C . PRO B 1 307 ? 22.734 -17.5 -11.789 1 91.19 307 PRO B C 1
ATOM 5245 O O . PRO B 1 307 ? 22.891 -16.359 -11.328 1 91.19 307 PRO B O 1
ATOM 5248 N N . LEU B 1 308 ? 21.531 -17.969 -11.93 1 91.75 308 LEU B N 1
ATOM 5249 C CA . LEU B 1 308 ? 20.344 -17.25 -11.484 1 91.75 308 LEU B CA 1
ATOM 5250 C C . LEU B 1 308 ? 20.266 -17.25 -9.961 1 91.75 308 LEU B C 1
ATOM 5252 O O . LEU B 1 308 ? 19.609 -16.359 -9.383 1 91.75 308 LEU B O 1
ATOM 5256 N N . ASP B 1 309 ? 20.797 -18.266 -9.344 1 94.25 309 ASP B N 1
ATOM 5257 C CA . ASP B 1 309 ? 20.797 -18.406 -7.891 1 94.25 309 ASP B CA 1
ATOM 5258 C C . ASP B 1 309 ? 22.141 -18.922 -7.387 1 94.25 309 ASP B C 1
ATOM 5260 O O . ASP B 1 309 ? 22.234 -20.047 -6.895 1 94.25 309 ASP B O 1
ATOM 5264 N N . PRO B 1 310 ? 23.109 -18.078 -7.371 1 95.81 310 PRO B N 1
ATOM 5265 C CA . PRO B 1 310 ? 24.469 -18.547 -7.078 1 95.81 310 PRO B CA 1
ATOM 5266 C C . PRO B 1 310 ? 24.625 -19.062 -5.648 1 95.81 310 PRO B C 1
ATOM 5268 O O . PRO B 1 310 ? 25.469 -19.922 -5.379 1 95.81 310 PRO B O 1
ATOM 5271 N N . ASP B 1 311 ? 23.828 -18.578 -4.781 1 95.44 311 ASP B N 1
ATOM 5272 C CA . ASP B 1 311 ? 23.953 -18.984 -3.385 1 95.44 311 ASP B CA 1
ATOM 5273 C C . ASP B 1 311 ? 23.25 -20.312 -3.127 1 95.44 311 ASP B C 1
ATOM 5275 O O . ASP B 1 311 ? 23.5 -20.969 -2.115 1 95.44 311 ASP B O 1
ATOM 5279 N N . TRP B 1 312 ? 22.328 -20.688 -3.955 1 97.12 312 TRP B N 1
ATOM 5280 C CA . TRP B 1 312 ? 21.531 -21.891 -3.752 1 97.12 312 TRP B CA 1
ATOM 5281 C C . TRP B 1 312 ? 22.297 -23.141 -4.164 1 97.12 312 TRP B C 1
ATOM 5283 O O . TRP B 1 312 ? 22 -23.75 -5.199 1 97.12 312 TRP B O 1
ATOM 5293 N N . THR B 1 313 ? 23.156 -23.641 -3.281 1 97.25 313 THR B N 1
ATOM 5294 C CA . THR B 1 313 ? 24.109 -24.703 -3.609 1 97.25 313 THR B CA 1
ATOM 5295 C C . THR B 1 313 ? 23.656 -26.031 -2.998 1 97.25 313 THR B C 1
ATOM 5297 O O . THR B 1 313 ? 24.234 -27.078 -3.293 1 97.25 313 THR B O 1
ATOM 5300 N N . GLU B 1 314 ? 22.719 -25.953 -2.135 1 97.94 314 GLU B N 1
ATOM 5301 C CA . GLU B 1 314 ? 22.188 -27.125 -1.463 1 97.94 314 GLU B CA 1
ATOM 5302 C C . GLU B 1 314 ? 20.656 -27.094 -1.425 1 97.94 314 GLU B C 1
ATOM 5304 O O . GLU B 1 314 ? 20.031 -26.125 -1.878 1 97.94 314 GLU B O 1
ATOM 5309 N N . SER B 1 315 ? 20.125 -28.188 -0.914 1 98.19 315 SER B N 1
ATOM 5310 C CA . SER B 1 315 ? 18.672 -28.25 -0.803 1 98.19 315 SER B CA 1
ATOM 5311 C C . SER B 1 315 ? 18.156 -27.266 0.238 1 98.19 315 SER B C 1
ATOM 5313 O O . SER B 1 315 ? 18.859 -26.938 1.197 1 98.19 315 SER B O 1
ATOM 5315 N N . ARG B 1 316 ? 16.969 -26.781 -0.02 1 98.5 316 ARG B N 1
ATOM 5316 C CA . ARG B 1 316 ? 16.234 -25.891 0.879 1 98.5 316 ARG B CA 1
ATOM 5317 C C . ARG B 1 316 ? 14.859 -26.484 1.225 1 98.5 316 ARG B C 1
ATOM 5319 O O . ARG B 1 316 ? 14.172 -27.016 0.353 1 98.5 316 ARG B O 1
ATOM 5326 N N . ASN B 1 317 ? 14.539 -26.469 2.488 1 98.69 317 ASN B N 1
ATOM 5327 C CA . ASN B 1 317 ? 13.18 -26.812 2.879 1 98.69 317 ASN B CA 1
ATOM 5328 C C . ASN B 1 317 ? 12.594 -25.797 3.846 1 98.69 317 ASN B C 1
ATOM 5330 O O . ASN B 1 317 ? 13.328 -25.141 4.598 1 98.69 317 ASN B O 1
ATOM 5334 N N . ARG B 1 318 ? 11.305 -25.641 3.855 1 98.81 318 ARG B N 1
ATOM 5335 C CA . ARG B 1 318 ? 10.578 -24.703 4.711 1 98.81 318 ARG B CA 1
ATOM 5336 C C . ARG B 1 318 ? 9.273 -25.312 5.203 1 98.81 318 ARG B C 1
ATOM 5338 O O . ARG B 1 318 ? 8.555 -25.969 4.438 1 98.81 318 ARG B O 1
ATOM 5345 N N . VAL B 1 319 ? 9.062 -25.219 6.453 1 98.94 319 VAL B N 1
ATOM 5346 C CA . VAL B 1 319 ? 7.793 -25.609 7.062 1 98.94 319 VAL B CA 1
ATOM 5347 C C . VAL B 1 319 ? 7.078 -24.375 7.602 1 98.94 319 VAL B C 1
ATOM 5349 O O . VAL B 1 319 ? 7.676 -23.562 8.32 1 98.94 319 VAL B O 1
ATOM 5352 N N . SER B 1 320 ? 5.875 -24.203 7.266 1 98.88 320 SER B N 1
ATOM 5353 C CA . SER B 1 320 ? 5.059 -23.078 7.723 1 98.88 320 SER B CA 1
ATOM 5354 C C . SER B 1 320 ? 3.748 -23.562 8.336 1 98.88 320 SER B C 1
ATOM 5356 O O . SER B 1 320 ? 3.174 -24.562 7.879 1 98.88 320 SER B O 1
ATOM 5358 N N . ALA B 1 321 ? 3.266 -22.875 9.312 1 98.94 321 ALA B N 1
ATOM 5359 C CA . ALA B 1 321 ? 1.965 -23.094 9.945 1 98.94 321 ALA B CA 1
ATOM 5360 C C . ALA B 1 321 ? 1.273 -21.781 10.266 1 98.94 321 ALA B C 1
ATOM 5362 O O . ALA B 1 321 ? 1.937 -20.766 10.523 1 98.94 321 ALA B O 1
ATOM 5363 N N . ASN B 1 322 ? -0.078 -21.844 10.18 1 98.88 322 ASN B N 1
ATOM 5364 C CA . ASN B 1 322 ? -0.765 -20.609 10.508 1 98.88 322 ASN B CA 1
ATOM 5365 C C . ASN B 1 322 ? -2.139 -20.875 11.117 1 98.88 322 ASN B C 1
ATOM 5367 O O . ASN B 1 322 ? -2.611 -22 11.133 1 98.88 322 ASN B O 1
ATOM 5371 N N . VAL B 1 323 ? -2.652 -19.844 11.75 1 98.88 323 VAL B N 1
ATOM 5372 C CA . VAL B 1 323 ? -4.043 -19.734 12.188 1 98.88 323 VAL B CA 1
ATOM 5373 C C . VAL B 1 323 ? -4.691 -18.516 11.547 1 98.88 323 VAL B C 1
ATOM 5375 O O . VAL B 1 323 ? -4.098 -17.422 11.516 1 98.88 323 VAL B O 1
ATOM 5378 N N . THR B 1 324 ? -5.871 -18.766 11.031 1 98.5 324 THR B N 1
ATOM 5379 C CA . THR B 1 324 ? -6.594 -17.703 10.328 1 98.5 324 THR B CA 1
ATOM 5380 C C . THR B 1 324 ? -7.938 -17.422 11.008 1 98.5 324 THR B C 1
ATOM 5382 O O . THR B 1 324 ? -8.633 -18.359 11.414 1 98.5 324 THR B O 1
ATOM 5385 N N . PHE B 1 325 ? -8.211 -16.203 11.164 1 98.31 325 PHE B N 1
ATOM 5386 C CA . PHE B 1 325 ? -9.484 -15.75 11.711 1 98.31 325 PHE B CA 1
ATOM 5387 C C . PHE B 1 325 ? -10.188 -14.797 10.742 1 98.31 325 PHE B C 1
ATOM 5389 O O . PHE B 1 325 ? -9.586 -13.836 10.266 1 98.31 325 PHE B O 1
ATOM 5396 N N . TRP B 1 326 ? -11.539 -15.125 10.453 1 96.12 326 TRP B N 1
ATOM 5397 C CA . TRP B 1 326 ? -12.375 -14.25 9.641 1 96.12 326 TRP B CA 1
ATOM 5398 C C . TRP B 1 326 ? -13.445 -13.578 10.492 1 96.12 326 TRP B C 1
ATOM 5400 O O . TRP B 1 326 ? -14.508 -14.156 10.742 1 96.12 326 TRP B O 1
ATOM 5410 N N . PRO B 1 327 ? -13.211 -12.297 10.789 1 94.75 327 PRO B N 1
ATOM 5411 C CA . PRO B 1 327 ? -14.344 -11.602 11.398 1 94.75 327 PRO B CA 1
ATOM 5412 C C . PRO B 1 327 ? -15.602 -11.641 10.539 1 94.75 327 PRO B C 1
ATOM 5414 O O . PRO B 1 327 ? -16.703 -11.875 11.047 1 94.75 327 PRO B O 1
ATOM 5417 N N . THR B 1 328 ? -15.461 -11.383 9.258 1 93.38 328 THR B N 1
ATOM 5418 C CA . THR B 1 328 ? -16.484 -11.547 8.242 1 93.38 328 THR B CA 1
ATOM 5419 C C . THR B 1 328 ? -15.891 -12.078 6.941 1 93.38 328 THR B C 1
ATOM 5421 O O . THR B 1 328 ? -14.719 -12.461 6.902 1 93.38 328 THR B O 1
ATOM 5424 N N . GLU B 1 329 ? -16.672 -12.07 5.934 1 91.38 329 GLU B N 1
ATOM 5425 C CA . GLU B 1 329 ? -16.172 -12.508 4.633 1 91.38 329 GLU B CA 1
ATOM 5426 C C . GLU B 1 329 ? -15.336 -11.43 3.961 1 91.38 329 GLU B C 1
ATOM 5428 O O . GLU B 1 329 ? -14.703 -11.672 2.934 1 91.38 329 GLU B O 1
ATOM 5433 N N . PHE B 1 330 ? -15.172 -10.258 4.578 1 93 330 PHE B N 1
ATOM 5434 C CA . PHE B 1 330 ? -14.492 -9.133 3.939 1 93 330 PHE B CA 1
ATOM 5435 C C . PHE B 1 330 ? -13.18 -8.812 4.652 1 93 330 PHE B C 1
ATOM 5437 O O . PHE B 1 330 ? -12.438 -7.926 4.227 1 93 330 PHE B O 1
ATOM 5444 N N . SER B 1 331 ? -12.938 -9.508 5.719 1 95.56 331 SER B N 1
ATOM 5445 C CA . SER B 1 331 ? -11.711 -9.273 6.473 1 95.56 331 SER B CA 1
ATOM 5446 C C . SER B 1 331 ? -11.109 -10.578 6.969 1 95.56 331 SER B C 1
ATOM 5448 O O . SER B 1 331 ? -11.828 -11.531 7.266 1 95.56 331 SER B O 1
ATOM 5450 N N . ARG B 1 332 ? -9.781 -10.523 7.035 1 97.38 332 ARG B N 1
ATOM 5451 C CA . ARG B 1 332 ? -9.047 -11.719 7.441 1 97.38 332 ARG B CA 1
ATOM 5452 C C . ARG B 1 332 ? -7.797 -11.352 8.227 1 97.38 332 ARG B C 1
ATOM 5454 O O . ARG B 1 332 ? -7.055 -10.445 7.84 1 97.38 332 ARG B O 1
ATOM 5461 N N . LEU B 1 333 ? -7.621 -12.039 9.391 1 98.31 333 LEU B N 1
ATOM 5462 C CA . LEU B 1 333 ? -6.391 -11.984 10.172 1 98.31 333 LEU B CA 1
ATOM 5463 C C . LEU B 1 333 ? -5.672 -13.328 10.141 1 98.31 333 LEU B C 1
ATOM 5465 O O . LEU B 1 333 ? -6.301 -14.375 10.289 1 98.31 333 LEU B O 1
ATOM 5469 N N . ARG B 1 334 ? -4.344 -13.289 9.938 1 98.75 334 ARG B N 1
ATOM 5470 C CA . ARG B 1 334 ? -3.58 -14.531 9.883 1 98.75 334 ARG B CA 1
ATOM 5471 C C . ARG B 1 334 ? -2.27 -14.406 10.648 1 98.75 334 ARG B C 1
ATOM 5473 O O . ARG B 1 334 ? -1.5 -13.469 10.43 1 98.75 334 ARG B O 1
ATOM 5480 N N . LEU B 1 335 ? -2.107 -15.266 11.609 1 98.88 335 LEU B N 1
ATOM 5481 C CA . LEU B 1 335 ? -0.826 -15.445 12.281 1 98.88 335 LEU B CA 1
ATOM 5482 C C . LEU B 1 335 ? -0.071 -16.641 11.711 1 98.88 335 LEU B C 1
ATOM 5484 O O . LEU B 1 335 ? -0.574 -17.766 11.734 1 98.88 335 LEU B O 1
ATOM 5488 N N . GLN B 1 336 ? 1.144 -16.422 11.203 1 98.94 336 GLN B N 1
ATOM 5489 C CA . GLN B 1 336 ? 1.891 -17.469 10.531 1 98.94 336 GLN B CA 1
ATOM 5490 C C . GLN B 1 336 ? 3.32 -17.562 11.055 1 98.94 336 GLN B C 1
ATOM 5492 O O . GLN B 1 336 ? 3.988 -16.531 11.219 1 98.94 336 GLN B O 1
ATOM 5497 N N . GLY B 1 337 ? 3.771 -18.734 11.383 1 98.88 337 GLY B N 1
ATOM 5498 C CA . GLY B 1 337 ? 5.16 -19.031 11.688 1 98.88 337 GLY B CA 1
ATOM 5499 C C . GLY B 1 337 ? 5.801 -19.984 10.695 1 98.88 337 GLY B C 1
ATOM 5500 O O . GLY B 1 337 ? 5.117 -20.828 10.102 1 98.88 337 GLY B O 1
ATOM 5501 N N . ALA B 1 338 ? 7.141 -19.844 10.516 1 98.81 338 ALA B N 1
ATOM 5502 C CA . ALA B 1 338 ? 7.816 -20.75 9.586 1 98.81 338 ALA B CA 1
ATOM 5503 C C . ALA B 1 338 ? 9.258 -21 10.016 1 98.81 338 ALA B C 1
ATOM 5505 O O . ALA B 1 338 ? 9.867 -20.156 10.688 1 98.81 338 ALA B O 1
ATOM 5506 N N . ARG B 1 339 ? 9.742 -22.125 9.703 1 98.88 339 ARG B N 1
ATOM 5507 C CA . ARG B 1 339 ? 11.148 -22.484 9.742 1 98.88 339 ARG B CA 1
ATOM 5508 C C . ARG B 1 339 ? 11.703 -22.703 8.336 1 98.88 339 ARG B C 1
ATOM 5510 O O . ARG B 1 339 ? 11.18 -23.531 7.582 1 98.88 339 ARG B O 1
ATOM 5517 N N . ASP B 1 340 ? 12.672 -22 8 1 98.62 340 ASP B N 1
ATOM 5518 C CA . ASP B 1 340 ? 13.289 -22.047 6.684 1 98.62 340 ASP B CA 1
ATOM 5519 C C . ASP B 1 340 ? 14.734 -22.516 6.773 1 98.62 340 ASP B C 1
ATOM 5521 O O . ASP B 1 340 ? 15.609 -21.797 7.254 1 98.62 340 ASP B O 1
ATOM 5525 N N . HIS B 1 341 ? 14.977 -23.688 6.238 1 98.5 341 HIS B N 1
ATOM 5526 C CA . HIS B 1 341 ? 16.312 -24.266 6.281 1 98.5 341 HIS B CA 1
ATOM 5527 C C . HIS B 1 341 ? 16.922 -24.344 4.887 1 98.5 341 HIS B C 1
ATOM 5529 O O . HIS B 1 341 ? 16.594 -25.234 4.105 1 98.5 341 HIS B O 1
ATOM 5535 N N . ALA B 1 342 ? 17.766 -23.422 4.668 1 98.06 342 ALA B N 1
ATOM 5536 C CA . ALA B 1 342 ? 18.578 -23.438 3.457 1 98.06 342 ALA B CA 1
ATOM 5537 C C . ALA B 1 342 ? 19.922 -24.125 3.711 1 98.06 342 ALA B C 1
ATOM 5539 O O . ALA B 1 342 ? 20.703 -23.672 4.551 1 98.06 342 ALA B O 1
ATOM 5540 N N . GLY B 1 343 ? 20.188 -25.125 2.908 1 97.75 343 GLY B N 1
ATOM 5541 C CA . GLY B 1 343 ? 21.359 -25.953 3.164 1 97.75 343 GLY B CA 1
ATOM 5542 C C . GLY B 1 343 ? 22.672 -25.172 3.084 1 97.75 343 GLY B C 1
ATOM 5543 O O . GLY B 1 343 ? 23.688 -25.609 3.617 1 97.75 343 GLY B O 1
ATOM 5544 N N . TRP B 1 344 ? 22.719 -24.109 2.436 1 96.94 344 TRP B N 1
ATOM 5545 C CA . TRP B 1 344 ? 23.938 -23.328 2.285 1 96.94 344 TRP B CA 1
ATOM 5546 C C . TRP B 1 344 ? 24.094 -22.328 3.432 1 96.94 344 TRP B C 1
ATOM 5548 O O . TRP B 1 344 ? 25.094 -21.609 3.51 1 96.94 344 TRP B O 1
ATOM 5558 N N . ARG B 1 345 ? 23.125 -22.234 4.285 1 96.69 345 ARG B N 1
ATOM 5559 C CA . ARG B 1 345 ? 23.219 -21.391 5.473 1 96.69 345 ARG B CA 1
ATOM 5560 C C . ARG B 1 345 ? 23.5 -22.234 6.715 1 96.69 345 ARG B C 1
ATOM 5562 O O . ARG B 1 345 ? 23.078 -23.391 6.805 1 96.69 345 ARG B O 1
ATOM 5569 N N . ASP B 1 346 ? 24.109 -21.641 7.707 1 95.62 346 ASP B N 1
ATOM 5570 C CA . ASP B 1 346 ? 24.562 -22.344 8.898 1 95.62 346 ASP B CA 1
ATOM 5571 C C . ASP B 1 346 ? 23.391 -22.734 9.789 1 95.62 346 ASP B C 1
ATOM 5573 O O . ASP B 1 346 ? 23.391 -23.828 10.383 1 95.62 346 ASP B O 1
ATOM 5577 N N . GLU B 1 347 ? 22.438 -21.828 9.867 1 96.81 347 GLU B N 1
ATOM 5578 C CA . GLU B 1 347 ? 21.312 -22.094 10.758 1 96.81 347 GLU B CA 1
ATOM 5579 C C . GLU B 1 347 ? 19.984 -21.812 10.047 1 96.81 347 GLU B C 1
ATOM 5581 O O . GLU B 1 347 ? 19.922 -20.984 9.141 1 96.81 347 GLU B O 1
ATOM 5586 N N . PRO B 1 348 ? 19.016 -22.594 10.5 1 97.88 348 PRO B N 1
ATOM 5587 C CA . PRO B 1 348 ? 17.703 -22.281 9.953 1 97.88 348 PRO B CA 1
ATOM 5588 C C . PRO B 1 348 ? 17.203 -20.906 10.375 1 97.88 348 PRO B C 1
ATOM 5590 O O . PRO B 1 348 ? 17.516 -20.438 11.477 1 97.88 348 PRO B O 1
ATOM 5593 N N . GLY B 1 349 ? 16.484 -20.297 9.492 1 97.69 349 GLY B N 1
ATOM 5594 C CA . GLY B 1 349 ? 15.789 -19.062 9.82 1 97.69 349 GLY B CA 1
ATOM 5595 C C . GLY B 1 349 ? 14.367 -19.297 10.297 1 97.69 349 GLY B C 1
ATOM 5596 O O . GLY B 1 349 ? 13.688 -20.219 9.844 1 97.69 349 GLY B O 1
ATOM 5597 N N . TYR B 1 350 ? 13.945 -18.422 11.188 1 98.31 350 TYR B N 1
ATOM 5598 C CA . TYR B 1 350 ? 12.57 -18.453 11.672 1 98.31 350 TYR B CA 1
ATOM 5599 C C . TYR B 1 350 ? 11.859 -17.141 11.375 1 98.31 350 TYR B C 1
ATOM 5601 O O . TYR B 1 350 ? 12.484 -16.078 11.328 1 98.31 350 TYR B O 1
ATOM 5609 N N . SER B 1 351 ? 10.578 -17.25 11.141 1 98 351 SER B N 1
ATOM 5610 C CA . SER B 1 351 ? 9.781 -16.062 10.914 1 98 351 SER B CA 1
ATOM 5611 C C . SER B 1 351 ? 8.422 -16.156 11.609 1 98 351 SER B C 1
ATOM 5613 O O . SER B 1 351 ? 7.91 -17.25 11.828 1 98 351 SER B O 1
ATOM 5615 N N . LEU B 1 352 ? 7.902 -15.039 12.07 1 98.44 352 LEU B N 1
ATOM 5616 C CA . LEU B 1 352 ? 6.555 -14.844 12.586 1 98.44 352 LEU B CA 1
ATOM 5617 C C . LEU B 1 352 ? 5.887 -13.641 11.922 1 98.44 352 LEU B C 1
ATOM 5619 O O . LEU B 1 352 ? 6.473 -12.555 11.859 1 98.44 352 LEU B O 1
ATOM 5623 N N . MET B 1 353 ? 4.711 -13.898 11.352 1 98.5 353 MET B N 1
ATOM 5624 C CA . MET B 1 353 ? 4.004 -12.844 10.633 1 98.5 353 MET B CA 1
ATOM 5625 C C . MET B 1 353 ? 2.566 -12.719 11.117 1 98.5 353 MET B C 1
ATOM 5627 O O . MET B 1 353 ? 1.885 -13.727 11.32 1 98.5 353 MET B O 1
ATOM 5631 N N . LEU B 1 354 ? 2.115 -11.523 11.383 1 98.75 354 LEU B N 1
ATOM 5632 C CA . LEU B 1 354 ? 0.713 -11.18 11.578 1 98.75 354 LEU B CA 1
ATOM 5633 C C . LEU B 1 354 ? 0.191 -10.336 10.422 1 98.75 354 LEU B C 1
ATOM 5635 O O . LEU B 1 354 ? 0.65 -9.211 10.219 1 98.75 354 LEU B O 1
ATOM 5639 N N . ALA B 1 355 ? -0.794 -10.93 9.688 1 98.62 355 ALA B N 1
ATOM 5640 C CA . ALA B 1 355 ? -1.252 -10.281 8.461 1 98.62 355 ALA B CA 1
ATOM 5641 C C . ALA B 1 355 ? -2.725 -9.891 8.562 1 98.62 355 ALA B C 1
ATOM 5643 O O . ALA B 1 355 ? -3.529 -10.625 9.141 1 98.62 355 ALA B O 1
ATOM 5644 N N . LEU B 1 356 ? -3.072 -8.711 8.016 1 98.5 356 LEU B N 1
ATOM 5645 C CA . LEU B 1 356 ? -4.434 -8.203 7.875 1 98.5 356 LEU B CA 1
ATOM 5646 C C . LEU B 1 356 ? -4.797 -8.023 6.402 1 98.5 356 LEU B C 1
ATOM 5648 O O . LEU B 1 356 ? -4.031 -7.43 5.641 1 98.5 356 LEU B O 1
ATOM 5652 N N . GLU B 1 357 ? -5.938 -8.555 6.059 1 97.69 357 GLU B N 1
ATOM 5653 C CA . GLU B 1 357 ? -6.488 -8.375 4.719 1 97.69 357 GLU B CA 1
ATOM 5654 C C . GLU B 1 357 ? -7.898 -7.793 4.777 1 97.69 357 GLU B C 1
ATOM 5656 O O . GLU B 1 357 ? -8.75 -8.289 5.508 1 97.69 357 GLU B O 1
ATOM 5661 N N . LEU B 1 358 ? -8.125 -6.734 4.039 1 96.81 358 LEU B N 1
ATOM 5662 C CA . LEU B 1 358 ? -9.438 -6.121 3.893 1 96.81 358 LEU B CA 1
ATOM 5663 C C . LEU B 1 358 ? -9.859 -6.078 2.426 1 96.81 358 LEU B C 1
ATOM 5665 O O . LEU B 1 358 ? -9.07 -5.695 1.562 1 96.81 358 LEU B O 1
ATOM 5669 N N . VAL B 1 359 ? -11.016 -6.484 2.162 1 94.81 359 VAL B N 1
ATOM 5670 C CA . VAL B 1 359 ? -11.594 -6.445 0.823 1 94.81 359 VAL B CA 1
ATOM 5671 C C . VAL B 1 359 ? -12.867 -5.602 0.833 1 94.81 359 VAL B C 1
ATOM 5673 O O . VAL B 1 359 ? -13.758 -5.816 1.659 1 94.81 359 VAL B O 1
ATOM 5676 N N . THR B 1 360 ? -12.938 -4.648 -0.054 1 92.88 360 THR B N 1
ATOM 5677 C CA . THR B 1 360 ? -14.117 -3.789 -0.116 1 92.88 360 THR B CA 1
ATOM 5678 C C . THR B 1 360 ? -14.492 -3.49 -1.564 1 92.88 360 THR B C 1
ATOM 5680 O O . THR B 1 360 ? -13.633 -3.484 -2.447 1 92.88 360 THR B O 1
ATOM 5683 N N . GLY B 1 361 ? -15.805 -3.176 -1.838 1 90.06 361 GLY B N 1
ATOM 5684 C CA . GLY B 1 361 ? -16.328 -2.938 -3.174 1 90.06 361 GLY B CA 1
ATOM 5685 C C . GLY B 1 361 ? -17.156 -4.094 -3.709 1 90.06 361 GLY B C 1
ATOM 5686 O O . GLY B 1 361 ? -17.781 -4.824 -2.941 1 90.06 361 GLY B O 1
ATOM 5687 N N . ALA B 1 362 ? -17.328 -4.023 -5.082 1 76.69 362 ALA B N 1
ATOM 5688 C CA . ALA B 1 362 ? -18.203 -4.988 -5.746 1 76.69 362 ALA B CA 1
ATOM 5689 C C . ALA B 1 362 ? -17.781 -6.418 -5.422 1 76.69 362 ALA B C 1
ATOM 5691 O O . ALA B 1 362 ? -16.578 -6.727 -5.371 1 76.69 362 ALA B O 1
ATOM 5692 N N . HIS B 1 363 ? -18.547 -6.977 -4.488 1 60.22 363 HIS B N 1
ATOM 5693 C CA . HIS B 1 363 ? -18.375 -8.305 -3.904 1 60.22 363 HIS B CA 1
ATOM 5694 C C . HIS B 1 363 ? -18.078 -9.344 -4.977 1 60.22 363 HIS B C 1
ATOM 5696 O O . HIS B 1 363 ? -18.266 -10.539 -4.758 1 60.22 363 HIS B O 1
ATOM 5702 N N . GLY B 1 364 ? -17.969 -8.969 -6.129 1 48.28 364 GLY B N 1
ATOM 5703 C CA . GLY B 1 364 ? -17.922 -10.195 -6.91 1 48.28 364 GLY B CA 1
ATOM 5704 C C . GLY B 1 364 ? -17.156 -11.312 -6.234 1 48.28 364 GLY B C 1
ATOM 5705 O O . GLY B 1 364 ? -17.469 -11.703 -5.113 1 48.28 364 GLY B O 1
ATOM 5706 N N . ALA B 1 365 ? -16.141 -11.859 -6.938 1 44.38 365 ALA B N 1
ATOM 5707 C CA . ALA B 1 365 ? -15.578 -13.203 -7.055 1 44.38 365 ALA B CA 1
ATOM 5708 C C . ALA B 1 365 ? -14.742 -13.555 -5.828 1 44.38 365 ALA B C 1
ATOM 5710 O O . ALA B 1 365 ? -14.312 -14.695 -5.664 1 44.38 365 ALA B O 1
ATOM 5711 N N . HIS B 1 366 ? -14.398 -12.602 -4.961 1 48.88 366 HIS B N 1
ATOM 5712 C CA . HIS B 1 366 ? -13.289 -13.094 -4.148 1 48.88 366 HIS B CA 1
ATOM 5713 C C . HIS B 1 366 ? -13.695 -13.203 -2.682 1 48.88 366 HIS B C 1
ATOM 5715 O O . HIS B 1 366 ? -12.992 -12.695 -1.804 1 48.88 366 HIS B O 1
ATOM 5721 N N . ALA B 1 367 ? -14.922 -13.633 -2.555 1 45.41 367 ALA B N 1
ATOM 5722 C CA . ALA B 1 367 ? -15.156 -13.984 -1.157 1 45.41 367 ALA B CA 1
ATOM 5723 C C . ALA B 1 367 ? -14.125 -14.992 -0.658 1 45.41 367 ALA B C 1
ATOM 5725 O O . ALA B 1 367 ? -13.688 -15.859 -1.411 1 45.41 367 ALA B O 1
ATOM 5726 N N . PHE B 1 368 ? -13.641 -14.688 0.65 1 46.25 368 PHE B N 1
ATOM 5727 C CA . PHE B 1 368 ? -12.758 -15.695 1.222 1 46.25 368 PHE B CA 1
ATOM 5728 C C . PHE B 1 368 ? -13.484 -17.031 1.376 1 46.25 368 PHE B C 1
ATOM 5730 O O . PHE B 1 368 ? -14.703 -17.062 1.556 1 46.25 368 PHE B O 1
#

InterPro domains:
  IPR023614 Porin domain superfamily [G3DSA:2.40.160.10] (17-347)

Foldseek 3Di:
DDDPPPQPPVCPVPPVPDQAPDKFKKKKWKKKAKDKPDCFDPAWAQQADTDHGIDGSWIWIWIWGRHDQFKIWIWIWTDDPPDIDTQWTKIKTNDDPQQKIKIFFKAFDPFEPPQRDDCLQDPDRGDFVVQCVAFTNNGAMAGWMKMKHFDPDPWTKIKMKIKGQQEDCHHNVQAQHPPPDGCPDSQQIKMKIKMWTKDCPDPFKIKIKMKMKIKHHYDQDDPWMKIKIKIKMKMWGHDPVDPPFLKIKMKIKMKMWMWTDHVPWIKIKIKMKIKMKIDRDNFKIKMKMKIKIAAIAIPVGDGDQDPSHRLQRGMKMKIKMKMKGDPDQFKIWMWMKMWIDRPSDPGIMIMIMIMIMGMDTSPPDSRD/DDDDPDDCPVPPPPPVDDQFDDKFKKKKWKKKAKDKPDCFDPAWAQQADTHHGIDGSWIWIWIWGRHDQFKIWTWIWTDDPPDIDTQWTKIKTHDDPQQKIKMFFKAFDPFEPPQRDDCLQDPDRGDFVVQCVAFTNSGAMAGWMKMKHFDPDPWTKIKMKIKGQQEDCHHNVQAQHPPPDGCPDSQQIKMKIKMWTKDCPDPFKIKIKMKMKIKHHYDQDDPKMKIKIKIKMKMWGHDPVDPPFQKIKMKIKMKMWMWTDHVPWIKIWIKMKIKMKIDRDNFKIKMKMKIKIAAIAIPVGDGDQDPSHRQQRGMKMKIKMKMKGDPDQFKIWMWMKMWIDRPSDPDIMIMIMIMIMGMDTRPPDSRD